Protein AF-A0A229STF1-F1 (afdb_monomer_lite)

Radius of gyration: 38.73 Å; chains: 1; bounding box: 90×44×117 Å

Structure (mmCIF, N/CA/C/O backbone):
data_AF-A0A229STF1-F1
#
_entry.id   AF-A0A229STF1-F1
#
loop_
_atom_site.group_PDB
_atom_site.id
_atom_site.type_symbol
_atom_site.label_atom_id
_atom_site.label_alt_id
_atom_site.label_comp_id
_atom_site.label_asym_id
_atom_site.label_entity_id
_atom_site.label_seq_id
_atom_site.pdbx_PDB_ins_code
_atom_site.Cartn_x
_atom_site.Cartn_y
_atom_site.Cartn_z
_atom_site.occupancy
_atom_site.B_iso_or_equiv
_atom_site.auth_seq_id
_atom_site.auth_comp_id
_atom_site.auth_asym_id
_atom_site.auth_atom_id
_atom_site.pdbx_PDB_model_num
ATOM 1 N N . MET A 1 1 ? 48.778 -5.719 25.607 1.00 39.56 1 MET A N 1
ATOM 2 C CA . MET A 1 1 ? 48.579 -5.097 26.934 1.00 39.56 1 MET A CA 1
ATOM 3 C C . MET A 1 1 ? 47.659 -3.885 26.806 1.00 39.56 1 MET A C 1
ATOM 5 O O . MET A 1 1 ? 47.945 -3.002 26.014 1.00 39.56 1 MET A O 1
ATOM 9 N N . ASN A 1 2 ? 46.571 -3.903 27.583 1.00 42.12 2 ASN A N 1
ATOM 10 C CA . ASN A 1 2 ? 45.780 -2.787 28.129 1.00 42.12 2 ASN A CA 1
ATOM 11 C C . ASN A 1 2 ? 45.193 -1.705 27.205 1.00 42.12 2 ASN A C 1
ATOM 13 O O . ASN A 1 2 ? 45.856 -0.708 26.940 1.00 42.12 2 ASN A O 1
ATOM 17 N N . ARG A 1 3 ? 43.882 -1.815 26.896 1.00 40.16 3 ARG A N 1
ATOM 18 C CA . ARG A 1 3 ? 42.940 -0.664 26.806 1.00 40.16 3 ARG A CA 1
ATOM 19 C C . ARG A 1 3 ? 41.438 -1.034 26.723 1.00 40.16 3 ARG A C 1
ATOM 21 O O . ARG A 1 3 ? 40.667 -0.324 26.090 1.00 40.16 3 ARG A O 1
ATOM 28 N N . VAL A 1 4 ? 40.989 -2.109 27.386 1.00 42.66 4 VAL A N 1
ATOM 29 C CA . VAL A 1 4 ? 39.551 -2.501 27.408 1.00 42.66 4 VAL A CA 1
ATOM 30 C C . VAL A 1 4 ? 38.896 -2.349 28.799 1.00 42.66 4 VAL A C 1
ATOM 32 O O . VAL A 1 4 ? 37.677 -2.303 28.908 1.00 42.66 4 VAL A O 1
ATOM 35 N N . GLY A 1 5 ? 39.671 -2.156 29.872 1.00 37.56 5 GLY A N 1
ATOM 36 C CA . GLY A 1 5 ? 39.156 -2.219 31.251 1.00 37.56 5 GLY A CA 1
ATOM 37 C C . GLY A 1 5 ? 38.520 -0.953 31.849 1.00 37.56 5 GLY A C 1
ATOM 38 O O . GLY A 1 5 ? 37.946 -1.043 32.925 1.00 37.56 5 GLY A O 1
ATOM 39 N N . LEU A 1 6 ? 38.598 0.222 31.208 1.00 38.56 6 LEU A N 1
ATOM 40 C CA . LEU A 1 6 ? 38.224 1.491 31.870 1.00 38.56 6 LEU A CA 1
ATOM 41 C C . LEU A 1 6 ? 36.811 2.012 31.538 1.00 38.56 6 LEU A C 1
ATOM 43 O O . LEU A 1 6 ? 36.360 2.977 32.145 1.00 38.56 6 LEU A O 1
ATOM 47 N N . LYS A 1 7 ? 36.087 1.394 30.594 1.00 38.19 7 LYS A N 1
ATOM 48 C CA . LYS A 1 7 ? 34.720 1.828 30.230 1.00 38.19 7 LYS A CA 1
ATOM 49 C C . LYS A 1 7 ? 33.601 1.110 30.994 1.00 38.19 7 LYS A C 1
ATOM 51 O O . LYS A 1 7 ? 32.467 1.573 30.960 1.00 38.19 7 LYS A O 1
ATOM 56 N N . TRP A 1 8 ? 33.908 0.031 31.713 1.00 38.00 8 TRP A N 1
ATOM 57 C CA . TRP A 1 8 ? 32.903 -0.756 32.441 1.00 38.00 8 TRP A CA 1
ATOM 58 C C . TRP A 1 8 ? 32.618 -0.244 33.862 1.00 38.00 8 TRP A C 1
ATOM 60 O O . TRP A 1 8 ? 31.525 -0.445 34.381 1.00 38.00 8 TRP A O 1
ATOM 70 N N . SER A 1 9 ? 33.545 0.490 34.477 1.00 38.41 9 SER A N 1
ATOM 71 C CA . SER A 1 9 ? 33.423 0.959 35.865 1.00 38.41 9 SER A CA 1
ATOM 72 C C . SER A 1 9 ? 32.626 2.262 36.034 1.00 38.41 9 SER A C 1
ATOM 74 O O . SER A 1 9 ? 32.167 2.545 37.135 1.00 38.41 9 SER A O 1
ATOM 76 N N . ILE A 1 10 ? 32.391 3.031 34.963 1.00 43.91 10 ILE A N 1
ATOM 77 C CA . ILE A 1 10 ? 31.589 4.272 35.019 1.00 43.91 10 ILE A CA 1
ATOM 78 C C . ILE A 1 10 ? 30.083 3.975 34.863 1.00 43.91 10 ILE A C 1
ATOM 80 O O . ILE A 1 10 ? 29.252 4.670 35.444 1.00 43.91 10 ILE A O 1
ATOM 84 N N . GLY A 1 11 ? 29.715 2.901 34.152 1.00 38.44 11 GLY A N 1
ATOM 85 C CA . GLY A 1 11 ? 28.313 2.510 33.956 1.00 38.44 11 GLY A CA 1
ATOM 86 C C . GLY A 1 11 ? 27.641 1.949 35.215 1.00 38.44 11 GLY A C 1
ATOM 87 O O . GLY A 1 11 ? 26.475 2.233 35.468 1.00 38.44 11 GLY A O 1
ATOM 88 N N . ILE A 1 12 ? 28.380 1.208 36.046 1.00 47.53 12 ILE A N 1
ATOM 89 C CA . ILE A 1 12 ? 27.823 0.559 37.245 1.00 47.53 12 ILE A CA 1
ATOM 90 C C . ILE A 1 12 ? 27.520 1.590 38.347 1.00 47.53 12 ILE A C 1
ATOM 92 O O . ILE A 1 12 ? 26.475 1.515 38.991 1.00 47.53 12 ILE A O 1
ATOM 96 N N . SER A 1 13 ? 28.362 2.615 38.508 1.00 42.06 13 SER A N 1
ATOM 97 C CA . SER A 1 13 ? 28.155 3.667 39.516 1.00 42.06 13 SER A CA 1
ATOM 98 C C . SER A 1 13 ? 26.946 4.566 39.219 1.00 42.06 13 SER A C 1
ATOM 100 O O . SER A 1 13 ? 26.272 5.004 40.148 1.00 42.06 13 SER A O 1
ATOM 102 N N . ALA A 1 14 ? 26.617 4.796 37.941 1.00 43.62 14 ALA A N 1
ATOM 103 C CA . ALA A 1 14 ? 25.427 5.559 37.550 1.00 43.62 14 ALA A CA 1
ATOM 104 C C . ALA A 1 14 ? 24.122 4.782 37.812 1.00 43.62 14 ALA A C 1
ATOM 106 O O . ALA A 1 14 ? 23.137 5.357 38.270 1.00 43.62 14 ALA A O 1
ATOM 107 N N . VAL A 1 15 ? 24.129 3.461 37.599 1.00 47.03 15 VAL A N 1
ATOM 108 C CA . VAL A 1 15 ? 22.960 2.600 37.849 1.00 47.03 15 VAL A CA 1
ATOM 109 C C . VAL A 1 15 ? 22.678 2.466 39.350 1.00 47.03 15 VAL A C 1
ATOM 111 O O . VAL A 1 15 ? 21.524 2.557 39.764 1.00 47.03 15 VAL A O 1
ATOM 114 N N . VAL A 1 16 ? 23.713 2.338 40.188 1.00 53.22 16 VAL A N 1
ATOM 115 C CA . VAL A 1 16 ? 23.546 2.256 41.653 1.00 53.22 16 VAL A CA 1
ATOM 116 C C . VAL A 1 16 ? 23.069 3.590 42.247 1.00 53.22 16 VAL A C 1
ATOM 118 O O . VAL A 1 16 ? 22.206 3.589 43.125 1.00 53.22 16 VAL A O 1
ATOM 121 N N . ALA A 1 17 ? 23.538 4.732 41.730 1.00 43.81 17 ALA A N 1
ATOM 122 C CA . ALA A 1 17 ? 23.058 6.050 42.158 1.00 43.81 17 ALA A CA 1
ATOM 123 C C . ALA A 1 17 ? 21.590 6.307 41.756 1.00 43.81 17 ALA A C 1
ATOM 125 O O . ALA A 1 17 ? 20.821 6.844 42.556 1.00 43.81 17 ALA A O 1
ATOM 126 N N . CYS A 1 18 ? 21.164 5.863 40.565 1.00 43.62 18 CYS A N 1
ATOM 127 C CA . CYS A 1 18 ? 19.759 5.935 40.150 1.00 43.62 18 CYS A CA 1
ATOM 128 C C . CYS A 1 18 ? 18.845 5.021 40.982 1.00 43.62 18 CYS A C 1
ATOM 130 O O . CYS A 1 18 ? 17.734 5.425 41.322 1.00 43.62 18 CYS A O 1
ATOM 132 N N . LEU A 1 19 ? 19.307 3.825 41.361 1.00 42.12 19 LEU A N 1
ATOM 133 C CA . LEU A 1 19 ? 18.534 2.907 42.206 1.00 42.12 19 LEU A CA 1
ATOM 134 C C . LEU A 1 19 ? 18.397 3.417 43.650 1.00 42.12 19 LEU A C 1
ATOM 136 O O . LEU A 1 19 ? 17.324 3.294 44.240 1.00 42.12 19 LEU A O 1
ATOM 140 N N . ALA A 1 20 ? 19.431 4.059 44.202 1.00 45.75 20 ALA A N 1
ATOM 141 C CA . ALA A 1 20 ? 19.360 4.684 45.524 1.00 45.75 20 ALA A CA 1
ATOM 142 C C . ALA A 1 20 ? 18.437 5.919 45.541 1.00 45.75 20 ALA A C 1
ATOM 144 O O . ALA A 1 20 ? 17.659 6.092 46.479 1.00 45.75 20 ALA A O 1
ATOM 145 N N . ALA A 1 21 ? 18.449 6.740 44.483 1.00 44.94 21 ALA A N 1
ATOM 146 C CA . ALA A 1 21 ? 17.528 7.871 44.345 1.00 44.94 21 ALA A CA 1
ATOM 147 C C . ALA A 1 21 ? 16.066 7.414 44.173 1.00 44.94 21 ALA A C 1
ATOM 149 O O . ALA A 1 21 ? 15.169 7.993 44.784 1.00 44.94 21 ALA A O 1
ATOM 150 N N . ALA A 1 22 ? 15.822 6.335 43.420 1.00 42.72 22 ALA A N 1
ATOM 151 C CA . ALA A 1 22 ? 14.491 5.745 43.278 1.00 42.72 22 ALA A CA 1
ATOM 152 C C . ALA A 1 22 ? 13.967 5.168 44.606 1.00 42.72 22 ALA A C 1
ATOM 154 O O . ALA A 1 22 ? 12.801 5.370 44.937 1.00 42.72 22 ALA A O 1
ATOM 155 N N . ALA A 1 23 ? 14.824 4.526 45.407 1.00 43.03 23 ALA A N 1
ATOM 156 C CA . ALA A 1 23 ? 14.448 4.010 46.724 1.00 43.03 23 ALA A CA 1
ATOM 157 C C . ALA A 1 23 ? 14.126 5.132 47.731 1.00 43.03 23 ALA A C 1
ATOM 159 O O . ALA A 1 23 ? 13.186 5.003 48.513 1.00 43.03 23 ALA A O 1
ATOM 160 N N . ILE A 1 24 ? 14.842 6.261 47.684 1.00 43.12 24 ILE A N 1
ATOM 161 C CA . ILE A 1 24 ? 14.575 7.419 48.555 1.00 43.12 24 ILE A CA 1
ATOM 162 C C . ILE A 1 24 ? 13.290 8.150 48.130 1.00 43.12 24 ILE A C 1
ATOM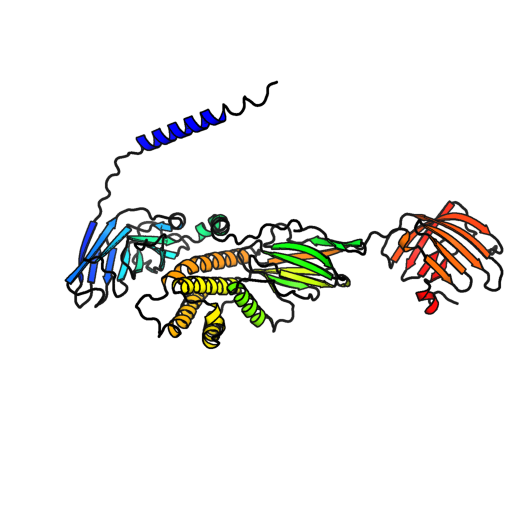 164 O O . ILE A 1 24 ? 12.500 8.533 48.992 1.00 43.12 24 ILE A O 1
ATOM 168 N N . ILE A 1 25 ? 13.000 8.257 46.827 1.00 44.94 25 ILE A N 1
ATOM 169 C CA . ILE A 1 25 ? 11.710 8.776 46.337 1.00 44.94 25 ILE A CA 1
ATOM 170 C C . ILE A 1 25 ? 10.555 7.855 46.762 1.00 44.94 25 ILE A C 1
ATOM 172 O O . ILE A 1 25 ? 9.509 8.349 47.182 1.00 44.94 25 ILE A O 1
ATOM 176 N N . PHE A 1 26 ? 10.748 6.531 46.743 1.00 36.56 26 PHE A N 1
ATOM 177 C CA . PHE A 1 26 ? 9.727 5.557 47.150 1.00 36.56 26 PHE A CA 1
ATOM 178 C C . PHE A 1 26 ? 9.453 5.557 48.666 1.00 36.56 26 PHE A C 1
ATOM 180 O O . PHE A 1 26 ? 8.334 5.287 49.096 1.00 36.56 26 PHE A O 1
ATOM 187 N N . VAL A 1 27 ? 10.451 5.891 49.493 1.00 38.72 27 VAL A N 1
ATOM 188 C CA . VAL A 1 27 ? 10.288 5.974 50.957 1.00 38.72 27 VAL A CA 1
ATOM 189 C C . VAL A 1 27 ? 9.720 7.331 51.398 1.00 38.72 27 VAL A C 1
ATOM 191 O O . VAL A 1 27 ? 8.970 7.377 52.371 1.00 38.72 27 VAL A O 1
ATOM 194 N N . VAL A 1 28 ? 9.978 8.420 50.662 1.00 37.88 28 VAL A N 1
ATOM 195 C CA . VAL A 1 28 ? 9.462 9.768 50.989 1.00 37.88 28 VAL A CA 1
ATOM 196 C C . VAL A 1 28 ? 8.070 10.046 50.381 1.00 37.88 28 VAL A C 1
ATOM 198 O O . VAL A 1 28 ? 7.365 10.931 50.854 1.00 37.88 28 VAL A O 1
ATOM 201 N 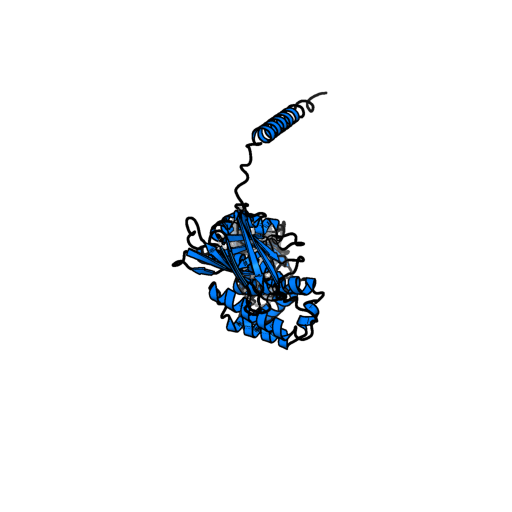N . THR A 1 29 ? 7.602 9.240 49.417 1.00 35.62 29 THR A N 1
ATOM 202 C CA . THR A 1 29 ? 6.214 9.282 48.891 1.00 35.62 29 THR A CA 1
ATOM 203 C C . THR A 1 29 ? 5.245 8.314 49.578 1.00 35.62 29 THR A C 1
ATOM 205 O O . THR A 1 29 ? 4.115 8.142 49.124 1.00 35.62 29 THR A O 1
ATOM 208 N N . ARG A 1 30 ? 5.593 7.781 50.761 1.00 38.94 30 ARG A N 1
ATOM 209 C CA . ARG A 1 30 ? 4.571 7.434 51.768 1.00 38.94 30 ARG A CA 1
ATOM 210 C C . ARG A 1 30 ? 4.011 8.714 52.400 1.00 38.94 30 ARG A C 1
ATOM 212 O O . ARG A 1 30 ? 3.999 8.883 53.615 1.00 38.94 30 ARG A O 1
ATOM 219 N N . THR A 1 31 ? 3.532 9.624 51.557 1.00 39.31 31 THR A N 1
ATOM 220 C CA . THR A 1 31 ? 2.460 10.533 51.928 1.00 39.31 31 THR A CA 1
ATOM 221 C C . THR A 1 31 ? 1.344 9.661 52.475 1.00 39.31 31 THR A C 1
ATOM 223 O O . THR A 1 31 ? 0.931 8.696 51.833 1.00 39.31 31 THR A O 1
ATOM 226 N N . THR A 1 32 ? 0.903 9.968 53.688 1.00 39.78 32 THR A N 1
ATOM 227 C CA . THR A 1 32 ? -0.399 9.582 54.217 1.00 39.78 32 THR A CA 1
ATOM 228 C C . THR A 1 32 ? -1.421 9.645 53.085 1.00 39.78 32 THR A C 1
ATOM 230 O O . THR A 1 32 ? -1.844 10.733 52.697 1.00 39.78 32 THR A O 1
ATOM 233 N N . ILE A 1 33 ? -1.768 8.491 52.505 1.00 41.12 33 ILE A N 1
ATOM 234 C CA . ILE A 1 33 ? -2.912 8.375 51.607 1.00 41.12 33 ILE A CA 1
ATOM 235 C C . ILE A 1 33 ? -4.089 8.650 52.526 1.00 41.12 33 ILE A C 1
ATOM 237 O O . ILE A 1 33 ? -4.510 7.776 53.284 1.00 41.12 33 ILE A O 1
ATOM 241 N N . ALA A 1 34 ? -4.537 9.904 52.547 1.00 40.66 34 ALA A N 1
ATOM 242 C CA . ALA A 1 34 ? -5.816 10.247 53.124 1.00 40.66 34 ALA A CA 1
ATOM 243 C C . ALA A 1 34 ? -6.815 9.303 52.459 1.00 40.66 34 ALA A C 1
ATOM 245 O O . ALA A 1 34 ? -6.967 9.315 51.237 1.00 40.66 34 ALA A O 1
ATOM 246 N N . THR A 1 35 ? -7.379 8.395 53.250 1.00 49.44 35 THR A N 1
ATOM 247 C CA . THR A 1 35 ? -8.395 7.459 52.791 1.00 49.44 35 THR A CA 1
ATOM 248 C C . THR A 1 35 ? -9.551 8.334 52.341 1.00 49.44 35 THR A C 1
ATOM 250 O O . THR A 1 35 ? -10.218 8.954 53.168 1.00 49.44 35 THR A O 1
ATOM 253 N N . VAL A 1 36 ? -9.700 8.505 51.028 1.00 59.41 36 VAL A N 1
ATOM 254 C CA . VAL A 1 36 ? -10.814 9.275 50.488 1.00 59.41 36 VAL A CA 1
ATOM 255 C C . VAL A 1 36 ? -12.083 8.549 50.937 1.00 59.41 36 VAL A C 1
ATOM 257 O O . VAL A 1 36 ? -12.135 7.323 50.802 1.00 59.41 36 VAL A O 1
ATOM 260 N N . PRO A 1 37 ? -13.058 9.245 51.544 1.00 72.19 37 PRO A N 1
ATOM 261 C CA . PRO A 1 37 ? -14.270 8.598 52.021 1.00 72.19 37 PRO A CA 1
ATOM 262 C C . PRO A 1 37 ? -14.964 7.894 50.853 1.00 72.19 37 PRO A C 1
ATOM 264 O O . PRO A 1 37 ? -15.227 8.505 49.820 1.00 72.19 37 PRO A O 1
ATOM 267 N N . SER A 1 38 ? -15.220 6.597 51.013 1.00 85.19 38 SER A N 1
ATOM 268 C CA . SER A 1 38 ? -16.135 5.854 50.156 1.00 85.19 38 SER A CA 1
ATOM 269 C C . SER A 1 38 ? -17.524 5.900 50.778 1.00 85.19 38 SER A C 1
ATOM 271 O O . SER A 1 38 ? -17.681 5.728 51.991 1.00 85.19 38 SER A O 1
ATOM 273 N N . HIS A 1 39 ? -18.547 6.131 49.963 1.00 93.06 39 HIS A N 1
ATOM 274 C CA . HIS A 1 39 ? -19.931 6.063 50.414 1.00 93.06 39 HIS A CA 1
ATOM 275 C C . HIS A 1 39 ? -20.582 4.819 49.838 1.00 93.06 39 HIS A C 1
ATOM 277 O O . HIS A 1 39 ? -20.291 4.405 48.720 1.00 93.06 39 HIS A O 1
ATOM 283 N N . THR A 1 40 ? -21.433 4.174 50.631 1.00 96.44 40 THR A N 1
ATOM 284 C CA . THR A 1 40 ? -22.136 2.960 50.217 1.00 96.44 40 THR A CA 1
ATOM 285 C C . THR A 1 40 ? -23.624 3.131 50.449 1.00 96.44 40 THR A C 1
ATOM 287 O O . THR A 1 40 ? -24.047 3.470 51.553 1.00 96.44 40 THR A O 1
ATOM 290 N N . ALA A 1 41 ? -24.415 2.852 49.419 1.00 97.50 41 ALA A N 1
ATOM 291 C CA . ALA A 1 41 ? -25.859 2.712 49.518 1.00 97.50 41 ALA A CA 1
ATOM 292 C C . ALA A 1 41 ? -26.260 1.270 49.211 1.00 97.50 41 ALA A C 1
ATOM 294 O O . ALA A 1 41 ? -25.627 0.586 48.405 1.00 97.50 41 ALA A O 1
ATOM 295 N N . THR A 1 42 ? -27.339 0.810 49.841 1.00 97.94 42 THR A N 1
ATOM 296 C CA . THR A 1 42 ? -27.909 -0.511 49.570 1.00 97.94 42 THR A CA 1
ATOM 297 C C . THR A 1 42 ? -29.409 -0.413 49.343 1.00 97.94 42 THR A C 1
ATOM 299 O O . THR A 1 42 ? -30.079 0.434 49.933 1.00 97.94 42 THR A O 1
ATOM 302 N N . ALA A 1 43 ? -29.942 -1.285 48.491 1.00 97.94 43 ALA A N 1
ATOM 303 C CA . ALA A 1 43 ? -31.374 -1.419 48.256 1.00 97.94 43 ALA A CA 1
ATOM 304 C C . ALA A 1 43 ? -31.757 -2.890 48.080 1.00 97.94 43 ALA A C 1
ATOM 306 O O . ALA A 1 43 ? -30.985 -3.698 47.560 1.00 97.94 43 ALA A O 1
ATOM 307 N N . LYS A 1 44 ? -32.965 -3.246 48.520 1.00 97.94 44 LYS A N 1
ATOM 308 C CA . LYS A 1 44 ? -33.537 -4.571 48.280 1.00 97.94 44 LYS A CA 1
ATOM 309 C C . LYS A 1 44 ? -34.157 -4.621 46.890 1.00 97.94 44 LYS A C 1
ATOM 311 O O . LYS A 1 44 ? -34.870 -3.702 46.501 1.00 97.94 44 LYS A O 1
ATOM 316 N N . VAL A 1 45 ? -33.909 -5.711 46.175 1.00 97.44 45 VAL A N 1
ATOM 317 C CA . VAL A 1 45 ? -34.595 -6.019 44.921 1.00 97.44 45 VAL A CA 1
ATOM 318 C C . VAL A 1 45 ? -36.027 -6.428 45.246 1.00 97.44 45 VAL A C 1
ATOM 320 O O . VAL A 1 45 ? -36.247 -7.332 46.057 1.00 97.44 45 VAL A O 1
ATOM 323 N N . THR A 1 46 ? -36.995 -5.753 44.639 1.00 97.56 46 THR A N 1
ATOM 324 C CA . THR A 1 46 ? -38.425 -6.040 44.765 1.00 97.56 46 THR A CA 1
ATOM 325 C C . THR A 1 46 ? -38.961 -6.659 43.474 1.00 97.56 46 THR A C 1
ATOM 327 O O . THR A 1 46 ? -38.250 -6.822 42.481 1.00 97.56 46 THR A O 1
ATOM 330 N N . ASP A 1 47 ? -40.241 -7.007 43.483 1.00 96.06 47 ASP A N 1
ATOM 331 C CA . ASP A 1 47 ? -41.006 -7.388 42.296 1.00 96.06 47 ASP A CA 1
ATOM 332 C C . ASP A 1 47 ? -41.061 -6.273 41.235 1.00 96.06 47 ASP A C 1
ATOM 334 O O . ASP A 1 47 ? -41.162 -6.566 40.048 1.00 96.06 47 ASP A O 1
ATOM 338 N N . GLN A 1 48 ? -40.925 -5.009 41.645 1.00 96.88 48 GLN A N 1
ATOM 339 C CA . GLN A 1 48 ? -40.873 -3.843 40.755 1.00 96.88 48 GLN A CA 1
ATOM 340 C C . GLN A 1 48 ? -39.450 -3.506 40.267 1.00 96.88 48 GLN A C 1
ATOM 342 O O . GLN A 1 48 ? -39.269 -2.551 39.513 1.00 96.88 48 GLN A O 1
ATOM 347 N N . GLY A 1 49 ? -38.437 -4.282 40.671 1.00 96.44 49 GLY A N 1
ATOM 348 C CA . GLY A 1 49 ? -37.031 -4.043 40.347 1.00 96.44 49 GLY A CA 1
ATOM 349 C C . GLY A 1 49 ? -36.256 -3.433 41.513 1.00 96.44 49 GLY A C 1
ATOM 350 O O . GLY A 1 49 ? -36.486 -3.759 42.676 1.00 96.44 49 GLY A O 1
ATOM 351 N N . VAL A 1 50 ? -35.281 -2.578 41.218 1.00 97.75 50 VAL A N 1
ATOM 352 C CA . VAL A 1 50 ? -34.462 -1.914 42.241 1.00 97.75 50 VAL A CA 1
ATOM 353 C C . VAL A 1 50 ? -34.062 -0.524 41.776 1.00 97.75 50 VAL A C 1
ATOM 355 O O . VAL A 1 50 ? -33.762 -0.321 40.605 1.00 97.75 50 VAL A O 1
ATOM 358 N N . SER A 1 51 ? -34.037 0.437 42.693 1.00 97.44 51 SER A N 1
ATOM 359 C CA . SER A 1 51 ? -33.485 1.766 42.452 1.00 97.44 51 SER A CA 1
ATOM 360 C C . SER A 1 51 ? -32.712 2.202 43.685 1.00 97.44 51 SER A C 1
ATOM 362 O O . SER A 1 51 ? -33.217 2.093 44.802 1.00 97.44 51 SER A O 1
ATOM 364 N N . LEU A 1 52 ? -31.496 2.698 43.492 1.00 96.88 52 LEU A N 1
ATOM 365 C CA . LEU A 1 52 ? -30.672 3.265 44.554 1.00 96.88 52 LEU A CA 1
ATOM 366 C C . LEU A 1 52 ? -29.913 4.485 44.040 1.00 96.88 52 LEU A C 1
ATOM 368 O O . LEU A 1 52 ? -29.702 4.639 42.834 1.00 96.88 52 LEU A O 1
ATOM 372 N N . SER A 1 53 ? -29.478 5.336 44.966 1.00 97.12 53 SER A N 1
ATOM 373 C CA . SER A 1 53 ? -28.583 6.446 44.662 1.00 97.12 53 SER A CA 1
ATOM 374 C C . SER A 1 53 ? -27.500 6.581 45.726 1.00 97.12 53 SER A C 1
ATOM 376 O O . SER A 1 53 ? -27.763 6.371 46.909 1.00 97.12 53 SER A O 1
ATOM 378 N N . VAL A 1 54 ? -26.288 6.909 45.287 1.00 96.94 54 VAL A N 1
ATOM 379 C CA . VAL A 1 54 ? -25.114 7.167 46.125 1.00 96.94 54 VAL A CA 1
ATOM 380 C C . VAL A 1 54 ? -24.293 8.267 45.453 1.00 96.94 54 VAL A C 1
ATOM 382 O O . VAL A 1 54 ? -23.986 8.152 44.273 1.00 96.94 54 VAL A O 1
ATOM 385 N N . ASP A 1 55 ? -23.998 9.358 46.164 1.00 93.12 55 ASP A N 1
ATOM 386 C CA . ASP A 1 55 ? -23.267 10.531 45.642 1.00 93.12 55 ASP A CA 1
ATOM 387 C C . ASP A 1 55 ? -23.721 10.992 44.245 1.00 93.12 55 ASP A C 1
ATOM 389 O O . ASP A 1 55 ? -22.916 11.118 43.325 1.00 93.12 55 ASP A O 1
ATOM 393 N N . GLU A 1 56 ? -25.034 11.189 44.072 1.00 94.12 56 GLU A N 1
ATOM 394 C CA . GLU A 1 56 ? -25.684 11.591 42.808 1.00 94.12 56 GLU A CA 1
ATOM 395 C C . GLU A 1 56 ? -25.609 10.557 41.667 1.00 94.12 56 GLU A C 1
ATOM 397 O O . GLU A 1 56 ? -26.280 10.712 40.644 1.00 94.12 56 GLU A O 1
ATOM 402 N N . VAL A 1 57 ? -24.873 9.457 41.842 1.00 97.00 57 VAL A N 1
ATOM 403 C CA . VAL A 1 57 ? -24.957 8.293 40.961 1.00 97.00 57 VAL A CA 1
ATOM 404 C C . V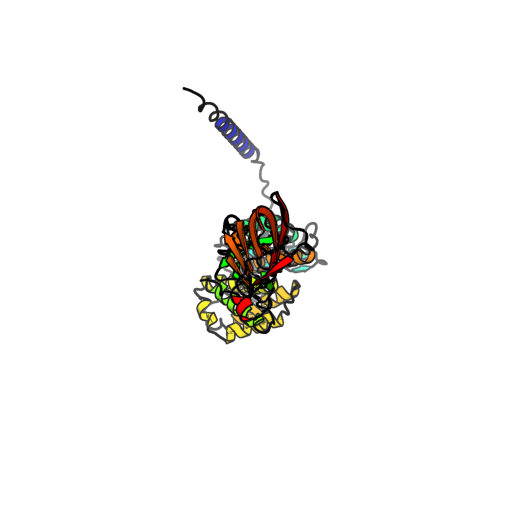AL A 1 57 ? -26.293 7.609 41.213 1.00 97.00 57 VAL A C 1
ATOM 406 O O . VAL A 1 57 ? -26.689 7.397 42.361 1.00 97.00 57 VAL A O 1
ATOM 409 N N . THR A 1 58 ? -27.005 7.253 40.148 1.00 97.81 58 THR A N 1
ATOM 410 C CA . THR A 1 58 ? -28.255 6.487 40.236 1.00 97.81 58 THR A CA 1
ATOM 411 C C . THR A 1 58 ? -28.104 5.153 39.528 1.00 97.81 58 THR A C 1
ATOM 413 O O . THR A 1 58 ? -27.521 5.066 38.447 1.00 97.81 58 THR A O 1
ATOM 416 N N . VAL A 1 59 ? -28.622 4.102 40.156 1.00 97.81 59 VAL A N 1
ATOM 417 C CA . VAL A 1 59 ? -28.599 2.736 39.632 1.00 97.81 59 VAL A CA 1
ATOM 418 C C . VAL A 1 59 ? -30.022 2.213 39.673 1.00 97.81 59 VAL A C 1
ATOM 420 O O . VAL A 1 59 ? -30.638 2.185 40.739 1.00 97.81 59 VAL A O 1
ATOM 423 N N . ALA A 1 60 ? -30.536 1.804 38.520 1.00 98.00 60 ALA A N 1
ATOM 424 C CA . ALA A 1 60 ? -31.884 1.283 38.371 1.00 98.00 60 ALA A CA 1
ATOM 425 C C . ALA A 1 60 ? -31.859 -0.060 37.637 1.00 98.00 60 ALA A C 1
ATOM 427 O O . ALA A 1 60 ? -31.260 -0.185 36.571 1.00 98.00 60 ALA A O 1
ATOM 428 N N . GLY A 1 61 ? -32.524 -1.060 38.204 1.00 96.44 61 GLY A N 1
ATOM 429 C CA . GLY A 1 61 ? -32.717 -2.374 37.605 1.00 96.44 61 GLY A CA 1
ATOM 430 C C . GLY A 1 61 ? -34.200 -2.671 37.393 1.00 96.44 61 GLY A C 1
ATOM 431 O O . GLY A 1 61 ? -34.999 -2.364 38.281 1.00 96.44 61 GLY A O 1
ATOM 432 N N . PRO A 1 62 ? -34.583 -3.273 36.256 1.00 96.69 62 PRO A N 1
ATOM 433 C CA . PRO A 1 62 ? -35.968 -3.656 35.990 1.00 96.69 62 PRO A CA 1
ATOM 434 C C . PRO A 1 62 ? -36.443 -4.820 36.890 1.00 96.69 62 PRO A C 1
ATOM 436 O O . PRO A 1 62 ? -35.631 -5.478 37.551 1.00 96.69 62 PRO A O 1
ATOM 439 N N . PRO A 1 63 ? -37.755 -5.124 36.905 1.00 96.19 63 PRO A N 1
ATOM 440 C CA . PRO A 1 63 ? -38.288 -6.359 37.478 1.00 96.19 63 PRO A CA 1
ATOM 441 C C . PRO A 1 63 ? -37.535 -7.611 37.006 1.00 96.19 63 PRO A C 1
ATOM 443 O O . PRO A 1 63 ? -37.237 -7.765 35.822 1.00 96.19 63 PRO A O 1
ATOM 446 N N . GLY A 1 64 ? -37.250 -8.533 37.931 1.00 93.50 64 GLY A N 1
ATOM 447 C CA . GLY A 1 64 ? -36.556 -9.790 37.619 1.00 93.50 64 GLY A CA 1
ATOM 448 C C . GLY A 1 64 ? -35.036 -9.671 37.468 1.00 93.50 64 GLY A C 1
ATOM 449 O O . GLY A 1 64 ? -34.396 -10.633 37.056 1.00 93.50 64 GLY A O 1
ATOM 450 N N . ILE A 1 65 ? -34.447 -8.525 37.825 1.00 95.44 65 ILE A N 1
ATOM 451 C CA . ILE A 1 65 ? -32.994 -8.308 37.810 1.00 95.44 65 ILE A CA 1
ATOM 452 C C . ILE A 1 65 ? -32.214 -9.310 38.678 1.00 95.44 65 ILE A C 1
ATOM 454 O O . ILE A 1 65 ? -31.113 -9.722 38.320 1.00 95.44 65 ILE A O 1
ATOM 458 N N . ALA A 1 66 ? -32.789 -9.708 39.812 1.00 96.44 66 ALA A N 1
ATOM 459 C CA . ALA A 1 66 ? -32.278 -10.709 40.743 1.00 96.44 66 ALA A CA 1
ATOM 460 C C . ALA A 1 66 ? -33.454 -11.260 41.581 1.00 96.44 66 ALA A C 1
ATOM 462 O O . ALA A 1 66 ? -34.549 -10.689 41.526 1.00 96.44 66 ALA A O 1
ATOM 463 N N . PRO A 1 67 ? -33.269 -12.336 42.374 1.00 97.25 67 PRO A N 1
ATOM 464 C CA . PRO A 1 67 ? -34.309 -12.821 43.278 1.00 97.25 67 PRO A CA 1
ATOM 465 C C . PRO A 1 67 ? -34.802 -11.720 44.225 1.00 97.25 67 PRO A C 1
ATOM 467 O O . PRO A 1 67 ? -33.999 -10.980 44.799 1.00 97.25 67 PRO A O 1
ATOM 470 N N . ALA A 1 68 ? -36.121 -11.629 44.415 1.00 96.38 68 ALA A N 1
ATOM 471 C CA . ALA A 1 68 ? -36.706 -10.676 45.352 1.00 96.38 68 ALA A CA 1
ATOM 472 C C . ALA A 1 68 ? -36.111 -10.872 46.759 1.00 96.38 68 ALA A C 1
ATOM 474 O O . ALA A 1 68 ? -35.958 -11.996 47.238 1.00 96.38 68 ALA A O 1
ATOM 475 N N . GLY A 1 69 ? -35.740 -9.772 47.412 1.00 96.38 69 GLY A N 1
ATOM 476 C CA . GLY A 1 69 ? -35.044 -9.777 48.699 1.00 96.38 69 GLY A CA 1
ATOM 477 C C . GLY A 1 69 ? -33.513 -9.830 48.611 1.00 96.38 69 GLY A C 1
ATOM 478 O O . GLY A 1 69 ? -32.858 -9.605 49.638 1.00 96.38 69 GLY A O 1
ATOM 479 N N . ALA A 1 70 ? -32.926 -10.045 47.426 1.00 97.50 70 ALA A N 1
ATOM 480 C CA . ALA A 1 70 ? -31.498 -9.817 47.205 1.00 97.50 70 ALA A CA 1
ATOM 481 C C . ALA A 1 70 ? -31.143 -8.349 47.500 1.00 97.50 70 ALA A C 1
ATOM 483 O O . ALA A 1 70 ? -31.949 -7.446 47.273 1.00 97.50 70 ALA A O 1
ATOM 484 N N . THR A 1 71 ? -29.951 -8.099 48.039 1.00 98.19 71 THR A N 1
ATOM 485 C CA . THR A 1 71 ? -29.466 -6.736 48.304 1.00 98.19 71 THR A CA 1
ATOM 486 C C . THR A 1 71 ? -28.526 -6.310 47.185 1.00 98.19 71 THR A C 1
ATOM 488 O O . THR A 1 71 ? -27.501 -6.958 46.987 1.00 98.19 71 THR A O 1
ATOM 491 N N . LEU A 1 72 ? -28.848 -5.217 46.493 1.00 97.88 72 LEU A N 1
ATOM 492 C CA . LEU A 1 72 ? -27.921 -4.497 45.624 1.00 97.88 72 LEU A CA 1
ATOM 493 C C . LEU A 1 72 ? -27.148 -3.484 46.471 1.00 97.88 72 LEU A C 1
ATOM 495 O O . LEU A 1 72 ? -27.756 -2.714 47.214 1.00 97.88 72 LEU A O 1
ATOM 499 N N . SER A 1 73 ? -25.824 -3.500 46.365 1.00 97.94 73 SER A N 1
ATOM 500 C CA . SER A 1 73 ? -24.920 -2.549 47.005 1.00 97.94 73 SER A CA 1
ATOM 501 C C . SER A 1 73 ? -24.194 -1.743 45.944 1.00 97.94 73 SER A C 1
ATOM 503 O O . SER A 1 73 ? -23.747 -2.295 44.937 1.00 97.94 73 SER A O 1
ATOM 505 N N . ALA A 1 74 ? -24.066 -0.449 46.197 1.00 97.50 74 ALA A N 1
ATOM 506 C CA . ALA A 1 74 ? -23.348 0.484 45.355 1.00 97.50 74 ALA A CA 1
ATOM 507 C C . ALA A 1 74 ? -22.396 1.309 46.206 1.00 97.50 74 ALA A C 1
ATOM 509 O O . ALA A 1 74 ? -22.830 1.972 47.149 1.00 97.50 74 ALA A O 1
ATOM 510 N N . THR A 1 75 ? -21.117 1.265 45.858 1.00 97.12 75 THR A N 1
ATOM 511 C CA . THR A 1 75 ? -20.056 1.954 46.584 1.00 97.12 75 THR A CA 1
ATOM 512 C C . THR A 1 75 ? -19.337 2.909 45.649 1.00 97.12 75 THR A C 1
ATOM 514 O O . THR A 1 75 ? -18.849 2.502 44.598 1.00 97.12 75 THR A O 1
ATOM 517 N N . THR A 1 76 ? -19.263 4.179 46.022 1.00 95.31 76 THR A N 1
ATOM 518 C CA . THR A 1 76 ? -18.523 5.203 45.281 1.00 95.31 76 THR A CA 1
ATOM 519 C C . THR A 1 76 ? -17.107 5.353 45.828 1.00 95.31 76 THR A C 1
ATOM 521 O O . THR A 1 76 ? -16.862 5.207 47.028 1.00 95.31 76 THR A O 1
ATOM 524 N N . SER A 1 77 ? -16.148 5.631 44.945 1.00 92.00 77 SER A N 1
ATOM 525 C CA . SER A 1 77 ? -14.758 5.945 45.302 1.00 92.00 77 SER A CA 1
ATOM 526 C C . SER A 1 77 ? -14.134 6.925 44.305 1.00 92.00 77 SER A C 1
ATOM 528 O O . SER A 1 77 ? -14.740 7.290 43.299 1.00 92.00 77 SER A O 1
ATOM 530 N N . THR A 1 78 ? -12.898 7.355 44.553 1.00 87.44 78 THR A N 1
ATOM 531 C CA . THR A 1 78 ? -12.131 8.212 43.630 1.00 87.44 78 THR A CA 1
ATOM 532 C C . THR A 1 78 ? -10.972 7.465 42.976 1.00 87.44 78 THR A C 1
ATOM 534 O O . THR A 1 78 ? -9.939 8.061 42.673 1.00 87.44 78 THR A O 1
ATOM 537 N N . ASP A 1 79 ? -11.105 6.150 42.807 1.00 84.69 79 ASP A N 1
ATOM 538 C CA . ASP A 1 79 ? -10.040 5.340 42.224 1.00 84.69 79 ASP A CA 1
ATOM 539 C C . ASP A 1 79 ? -9.766 5.775 40.782 1.00 84.69 79 ASP A C 1
ATOM 541 O O . ASP A 1 79 ? -10.684 6.002 39.993 1.00 84.69 79 ASP A O 1
ATOM 545 N N . ALA A 1 80 ? -8.492 5.873 40.410 1.00 81.19 80 ALA A N 1
ATOM 546 C CA . ALA A 1 80 ? -8.137 6.143 39.026 1.00 81.19 80 ALA A CA 1
ATOM 547 C C . ALA A 1 80 ? -8.486 4.930 38.139 1.00 81.19 80 ALA A C 1
ATOM 549 O O . ALA A 1 80 ? -8.325 3.784 38.575 1.00 81.19 80 ALA A O 1
ATOM 550 N N . PRO A 1 81 ? -8.921 5.154 36.886 1.00 76.94 81 PRO A N 1
ATOM 551 C CA . PRO A 1 81 ? -9.057 4.074 35.920 1.00 76.94 81 PRO A CA 1
ATOM 552 C C . PRO A 1 81 ? -7.693 3.413 35.681 1.00 76.94 81 PRO A C 1
ATOM 554 O O . PRO A 1 81 ? -6.648 4.064 35.706 1.00 76.94 81 PRO A O 1
ATOM 557 N N . PHE A 1 82 ? -7.702 2.107 35.441 1.00 69.06 82 PHE A N 1
ATOM 558 C CA . PHE A 1 82 ? -6.498 1.291 35.280 1.00 69.06 82 PHE A CA 1
ATOM 559 C C . PHE A 1 82 ? -6.337 0.823 33.821 1.00 69.06 82 PHE A C 1
ATOM 561 O O . PHE A 1 82 ? -7.273 0.862 33.018 1.00 69.06 82 PHE A O 1
ATOM 568 N N . GLY A 1 83 ? -5.143 0.323 33.490 1.00 67.25 83 GLY A N 1
ATOM 569 C CA . GLY A 1 83 ? -4.846 -0.284 32.190 1.00 67.25 83 GLY A CA 1
ATOM 570 C C . GLY A 1 83 ? -4.541 0.719 31.072 1.00 67.25 83 GLY A C 1
ATOM 571 O O . GLY A 1 83 ? -4.558 1.933 31.263 1.00 67.25 83 GLY A O 1
ATOM 572 N N . ALA A 1 84 ? -4.244 0.201 29.876 1.00 59.97 84 ALA A N 1
ATOM 573 C CA . ALA A 1 84 ? -3.815 1.005 28.725 1.00 59.97 84 ALA A CA 1
ATOM 574 C C . ALA A 1 84 ? -4.874 2.023 28.254 1.00 59.97 84 ALA A C 1
ATOM 576 O O . ALA A 1 84 ? -4.528 3.066 27.700 1.00 59.97 84 ALA A O 1
ATOM 577 N N . ALA A 1 85 ? -6.159 1.753 28.511 1.00 64.12 85 ALA A N 1
ATOM 578 C CA . ALA A 1 85 ? -7.257 2.656 28.174 1.00 64.12 85 ALA A CA 1
ATOM 579 C C . ALA A 1 85 ? -7.243 3.958 28.998 1.00 64.12 85 ALA A C 1
ATOM 581 O O . ALA A 1 85 ? -7.725 4.981 28.512 1.00 64.12 85 ALA A O 1
ATOM 582 N N . ALA A 1 86 ? -6.645 3.958 30.198 1.00 71.81 86 ALA A N 1
ATOM 583 C CA . ALA A 1 86 ? -6.599 5.129 31.077 1.00 71.81 86 ALA A CA 1
ATOM 584 C C . ALA A 1 86 ? -5.873 6.327 30.438 1.00 71.81 86 ALA A C 1
ATOM 586 O O . ALA A 1 86 ? -6.248 7.471 30.670 1.00 71.81 86 ALA A O 1
ATOM 587 N N . ALA A 1 87 ? -4.885 6.082 29.568 1.00 72.00 87 ALA A N 1
ATOM 588 C CA . ALA A 1 87 ? -4.155 7.140 28.865 1.00 72.00 87 ALA A CA 1
ATOM 589 C C . ALA A 1 87 ? -5.006 7.905 27.830 1.00 72.00 87 ALA A C 1
ATOM 591 O O . ALA A 1 87 ? -4.619 8.986 27.390 1.00 72.00 87 ALA A O 1
ATOM 592 N N . MET A 1 88 ? -6.146 7.343 27.418 1.00 74.12 88 MET A N 1
ATOM 593 C CA . MET A 1 88 ? -7.043 7.897 26.392 1.00 74.12 88 MET A CA 1
ATOM 594 C C . MET A 1 88 ? -8.402 8.306 26.966 1.00 74.12 88 MET A C 1
ATOM 596 O O . MET A 1 88 ? -9.307 8.698 26.229 1.00 74.12 88 MET A O 1
ATOM 600 N N . PHE A 1 89 ? -8.549 8.202 28.282 1.00 84.06 89 PHE A N 1
ATOM 601 C CA . PHE A 1 89 ? -9.809 8.358 28.973 1.00 84.06 89 PHE A CA 1
ATOM 602 C C . PHE A 1 89 ? -9.727 9.526 29.948 1.00 84.06 89 PHE A C 1
ATOM 604 O O . PHE A 1 89 ? -8.877 9.572 30.834 1.00 84.06 89 PHE A O 1
ATOM 611 N N . THR A 1 90 ? -10.631 10.483 29.786 1.00 89.94 90 THR A N 1
ATOM 612 C CA . THR A 1 90 ? -10.811 11.579 30.733 1.00 89.94 90 THR A CA 1
ATOM 613 C C . THR A 1 90 ? -11.950 11.208 31.670 1.00 89.94 90 THR A C 1
ATOM 615 O O . THR A 1 90 ? -13.106 11.174 31.249 1.00 89.94 90 THR A O 1
ATOM 618 N N . GLY A 1 91 ? -11.622 10.907 32.928 1.00 91.06 91 GLY A N 1
ATOM 619 C CA . GLY A 1 91 ? -12.625 10.626 33.954 1.00 91.06 91 GLY A CA 1
ATOM 620 C C . GLY A 1 91 ? -13.577 11.809 34.128 1.00 91.06 91 GLY A C 1
ATOM 621 O O . GLY A 1 91 ? -13.139 12.956 34.173 1.00 91.06 91 GLY A O 1
ATOM 622 N N . ALA A 1 92 ? -14.874 11.519 34.202 1.00 91.75 92 ALA A N 1
ATOM 623 C CA . ALA A 1 92 ? -15.938 12.514 34.328 1.00 91.75 92 ALA A CA 1
ATOM 624 C C . ALA A 1 92 ? -16.566 12.548 35.728 1.00 91.75 92 ALA A C 1
ATOM 626 O O . ALA A 1 92 ? -17.534 13.268 35.939 1.00 91.75 92 ALA A O 1
ATOM 627 N N . GLY A 1 93 ? -16.069 11.760 36.679 1.00 89.56 93 GLY A N 1
ATOM 628 C CA . GLY A 1 93 ? -16.648 11.676 38.014 1.00 89.56 93 GLY A CA 1
ATOM 629 C C . GLY A 1 93 ? -16.006 10.593 38.871 1.00 89.56 93 GLY A C 1
ATOM 630 O O . GLY A 1 93 ? -14.938 10.072 38.540 1.00 89.56 93 GLY A O 1
ATOM 631 N N . GLY A 1 94 ? -16.672 10.275 39.982 1.00 90.38 94 GLY A N 1
ATOM 632 C CA . GLY A 1 94 ? -16.288 9.178 40.865 1.00 90.38 94 GLY A CA 1
ATOM 633 C C . GLY A 1 94 ? -16.469 7.806 40.213 1.00 90.38 94 GLY A C 1
ATOM 634 O O . GLY A 1 94 ? -17.222 7.630 39.255 1.00 90.38 94 GLY A O 1
ATOM 635 N N . THR A 1 95 ? -15.767 6.827 40.762 1.00 93.19 95 THR A N 1
ATOM 636 C CA . THR A 1 95 ? -15.882 5.410 40.421 1.00 93.19 95 THR A CA 1
ATOM 637 C C . THR A 1 95 ? -17.075 4.803 41.148 1.00 93.19 95 THR A C 1
ATOM 639 O O . THR A 1 95 ? -17.352 5.189 42.280 1.00 93.19 95 THR A O 1
ATOM 642 N N . LEU A 1 96 ? -17.746 3.831 40.534 1.00 95.94 96 LEU A N 1
ATOM 643 C CA . LEU A 1 96 ? -18.835 3.067 41.139 1.00 95.94 96 LEU A CA 1
ATOM 644 C C . LEU A 1 96 ? -18.494 1.583 41.160 1.00 95.94 96 LEU A C 1
ATOM 646 O O . LEU A 1 96 ? -18.186 1.005 40.126 1.00 95.94 96 LEU A O 1
ATOM 650 N N . GLU A 1 97 ? -18.613 0.946 42.311 1.00 95.44 97 GLU A N 1
ATOM 651 C CA . GLU A 1 97 ? -18.549 -0.501 42.462 1.00 95.44 97 GLU A CA 1
ATOM 652 C C . GLU A 1 97 ? -19.936 -1.043 42.798 1.00 95.44 97 GLU A C 1
ATOM 654 O O . GLU A 1 97 ? -20.584 -0.571 43.733 1.00 95.44 97 GLU A O 1
ATOM 659 N N . LEU A 1 98 ? -20.402 -2.018 42.018 1.00 96.00 98 LEU A N 1
ATOM 660 C CA . LEU A 1 98 ? -21.691 -2.671 42.217 1.00 96.00 98 LEU A CA 1
ATOM 661 C C . LEU A 1 98 ? -21.499 -4.115 42.664 1.00 96.00 98 LEU A C 1
ATOM 663 O O . LEU A 1 98 ? -20.621 -4.820 42.172 1.00 96.00 98 LEU A O 1
ATOM 667 N N . SER A 1 99 ? -22.367 -4.578 43.560 1.00 96.19 99 SER A N 1
ATOM 668 C CA . SER A 1 99 ? -22.453 -5.990 43.936 1.00 96.19 99 SER A CA 1
ATOM 669 C C . SER A 1 99 ? -23.873 -6.384 44.338 1.00 96.19 99 SER A C 1
ATOM 671 O O . SER A 1 99 ? -24.636 -5.574 44.863 1.00 96.19 99 SER A O 1
ATOM 673 N N . LEU A 1 100 ? -24.234 -7.645 44.098 1.00 96.19 100 LEU A N 1
ATOM 674 C CA . LEU A 1 100 ? -25.454 -8.262 44.612 1.00 96.19 100 LEU A CA 1
ATOM 675 C C . LEU A 1 100 ? -25.095 -9.270 45.705 1.00 96.19 100 LEU A C 1
ATOM 677 O O . LEU A 1 100 ? -24.097 -9.991 45.619 1.00 96.19 100 LEU A O 1
ATOM 681 N N . SER A 1 101 ? -25.943 -9.354 46.729 1.00 95.50 101 SER A N 1
ATOM 682 C CA . SER A 1 101 ? -25.809 -10.337 47.806 1.00 95.50 101 SER A CA 1
ATOM 683 C C . SER A 1 101 ? -25.665 -11.757 47.253 1.00 95.50 101 SER A C 1
ATOM 685 O O . SER A 1 101 ? -26.436 -12.160 46.382 1.00 95.50 101 SER A O 1
ATOM 687 N N . GLY A 1 102 ? -24.711 -12.522 47.789 1.00 91.62 102 GLY A N 1
ATOM 688 C CA . GLY A 1 102 ? -24.426 -13.885 47.331 1.00 91.62 102 GLY A CA 1
ATOM 689 C C . GLY A 1 102 ? -23.549 -13.966 46.077 1.00 91.62 102 GLY A C 1
ATOM 690 O O . GLY A 1 102 ? -23.431 -15.047 45.513 1.00 91.62 102 GLY A O 1
ATOM 691 N N . GLY A 1 103 ? -22.947 -12.855 45.631 1.00 90.38 103 GLY A N 1
ATOM 692 C CA . GLY A 1 103 ? -22.068 -12.836 44.454 1.00 90.38 103 GLY A CA 1
ATOM 693 C C . GLY A 1 103 ? -22.813 -13.023 43.130 1.00 90.38 103 GLY A C 1
ATOM 694 O O . GLY A 1 103 ? -22.213 -13.416 42.132 1.00 90.38 103 GLY A O 1
ATOM 695 N N . LEU A 1 104 ? -24.126 -12.777 43.129 1.00 92.31 104 LEU A N 1
ATOM 696 C CA . LEU A 1 104 ? -24.971 -12.916 41.948 1.00 92.31 104 LEU A CA 1
ATOM 697 C C . LEU A 1 104 ? -24.613 -11.871 40.885 1.00 92.31 104 LEU A C 1
ATOM 699 O O . LEU A 1 104 ? -24.226 -10.747 41.200 1.00 92.31 104 LEU A O 1
ATOM 703 N N . GLN A 1 105 ? -24.809 -12.243 39.623 1.00 92.88 105 GLN A N 1
ATOM 704 C CA . GLN A 1 105 ? -24.810 -11.325 38.487 1.00 92.88 105 GLN A CA 1
ATOM 705 C C . GLN A 1 105 ? -26.260 -11.027 38.078 1.00 92.88 105 GLN A C 1
ATOM 707 O O . GLN A 1 105 ? -27.142 -11.861 38.309 1.00 92.88 105 GLN A O 1
ATOM 712 N N . PRO A 1 106 ? -26.538 -9.841 37.522 1.00 92.25 106 PRO A N 1
ATOM 713 C CA . PRO A 1 106 ? -27.883 -9.442 37.165 1.00 92.25 106 PRO A CA 1
ATOM 714 C C . PRO A 1 106 ? -28.401 -10.274 35.985 1.00 92.25 106 PRO A C 1
ATOM 716 O O . PRO A 1 106 ? -27.693 -10.518 35.013 1.00 92.25 106 PRO A O 1
ATOM 719 N N . ALA A 1 107 ? -29.662 -10.701 36.055 1.00 90.00 107 ALA A N 1
ATOM 720 C CA . ALA A 1 107 ? -30.312 -11.454 34.980 1.00 90.00 107 ALA A CA 1
ATOM 721 C C . ALA A 1 107 ? -30.770 -10.560 33.809 1.00 90.00 107 ALA A C 1
ATOM 723 O O . ALA A 1 107 ? -31.121 -11.058 32.739 1.00 90.00 107 ALA A O 1
ATOM 724 N N . GLN A 1 108 ? -30.786 -9.241 34.013 1.00 88.56 108 GLN A N 1
ATOM 725 C CA . GLN A 1 108 ? -31.110 -8.218 33.019 1.00 88.56 108 GLN A CA 1
ATOM 726 C C . GLN A 1 108 ? -30.127 -7.042 33.143 1.00 88.56 108 GLN A C 1
ATOM 728 O O . GLN A 1 108 ? -29.491 -6.903 34.178 1.00 88.56 108 GLN A O 1
ATOM 733 N N . PRO A 1 109 ? -29.974 -6.167 32.144 1.00 90.50 109 PRO A N 1
ATOM 734 C CA . PRO A 1 109 ? -29.114 -4.996 32.296 1.00 90.50 109 PRO A CA 1
ATOM 735 C C . PRO A 1 109 ? -29.609 -4.018 33.377 1.00 90.50 109 PRO A C 1
ATOM 737 O O . PRO A 1 109 ? -30.810 -3.781 33.522 1.00 90.50 109 PRO A O 1
ATOM 740 N N . LEU A 1 110 ? -28.668 -3.429 34.114 1.00 94.12 110 LEU A N 1
ATOM 741 C CA . LEU A 1 110 ? -28.867 -2.292 35.010 1.00 94.12 110 LEU A CA 1
ATOM 742 C C . LEU A 1 110 ? -28.595 -0.988 34.255 1.00 94.12 110 LEU A C 1
ATOM 744 O O . LEU A 1 110 ? -27.586 -0.863 33.563 1.00 94.12 110 LEU A O 1
ATOM 748 N N . SER A 1 111 ? -29.433 0.020 34.471 1.00 96.44 111 SER A N 1
ATOM 749 C CA . SER A 1 111 ? -29.173 1.387 34.031 1.00 96.44 111 SER A CA 1
ATOM 750 C C . SER A 1 111 ? -28.391 2.127 35.108 1.00 96.44 111 SER A C 1
ATOM 752 O O . SER A 1 111 ? -28.876 2.287 36.228 1.00 96.44 111 SER A O 1
ATOM 754 N N . VAL A 1 112 ? -27.207 2.624 34.764 1.00 97.44 112 VAL A N 1
ATOM 755 C CA . VAL A 1 112 ? -26.365 3.416 35.665 1.00 97.44 112 VAL A CA 1
ATOM 756 C C . VAL A 1 112 ? -26.198 4.812 35.092 1.00 97.44 112 VAL A C 1
ATOM 758 O O . VAL A 1 112 ? -25.820 4.962 33.931 1.00 97.44 112 VAL A O 1
ATOM 761 N N . THR A 1 113 ? -26.474 5.831 35.901 1.00 98.00 113 THR A N 1
ATOM 762 C CA . THR A 1 113 ? -26.322 7.236 35.515 1.00 98.00 113 THR A CA 1
ATOM 763 C C . THR A 1 113 ? -25.362 7.934 36.461 1.00 98.00 113 THR A C 1
ATOM 765 O O . THR A 1 113 ? -25.580 7.955 37.670 1.00 98.00 113 THR A O 1
ATOM 768 N N . PHE A 1 114 ? -24.317 8.520 35.888 1.00 97.62 114 PHE A N 1
ATOM 769 C CA . PHE A 1 114 ? -23.239 9.204 36.587 1.00 97.62 114 PHE A CA 1
ATOM 770 C C . PHE A 1 114 ? -23.323 10.715 36.351 1.00 97.62 114 PHE A C 1
ATOM 772 O O . PHE A 1 114 ? -23.521 11.127 35.201 1.00 97.62 114 PHE A O 1
ATOM 779 N N . PRO A 1 115 ? -23.120 11.550 37.382 1.00 97.00 115 PRO A N 1
ATOM 780 C CA . PRO A 1 115 ? -22.925 12.981 37.187 1.00 97.00 115 PRO A CA 1
ATOM 781 C C . PRO A 1 115 ? -21.584 13.246 36.486 1.00 97.00 115 PRO A C 1
ATOM 783 O O . PRO A 1 115 ? -20.598 12.545 36.718 1.00 97.00 115 PRO A O 1
ATOM 786 N N . VAL A 1 116 ? -21.540 14.274 35.634 1.00 95.44 116 VAL A N 1
ATOM 787 C CA . VAL A 1 116 ? -20.318 14.731 34.957 1.00 95.44 116 VAL A CA 1
ATOM 788 C C . VAL A 1 116 ? -19.762 15.978 35.631 1.00 95.44 116 VAL A C 1
ATOM 790 O O . VAL A 1 116 ? -20.254 17.099 35.426 1.00 95.44 116 VAL A O 1
ATOM 793 N N . THR A 1 117 ? -18.677 15.795 36.375 1.00 89.94 117 THR A N 1
ATOM 794 C CA . THR A 1 117 ? -17.890 16.871 36.971 1.00 89.94 117 THR A CA 1
ATOM 795 C C . THR A 1 117 ? -16.758 17.291 36.028 1.00 89.94 117 THR A C 1
ATOM 797 O O . THR A 1 117 ? -16.107 16.472 35.384 1.00 89.94 117 THR A O 1
ATOM 800 N N . GLY A 1 118 ? -16.536 18.602 35.903 1.00 87.19 118 GLY A N 1
ATOM 801 C CA . GLY A 1 118 ? -15.452 19.153 35.082 1.00 87.19 118 GLY A CA 1
ATOM 802 C C . GLY A 1 118 ? -15.792 19.408 33.602 1.00 87.19 118 GLY A C 1
ATOM 803 O O . GLY A 1 118 ? -16.959 19.384 33.198 1.00 87.19 118 GLY A O 1
ATOM 804 N N . PRO A 1 119 ? -14.784 19.767 32.790 1.00 86.44 119 PRO A N 1
ATOM 805 C CA . PRO A 1 119 ? -14.977 20.099 31.384 1.00 86.44 119 PRO A CA 1
ATOM 806 C C . PRO A 1 119 ? -15.290 18.852 30.549 1.00 86.44 119 PRO A C 1
ATOM 808 O O . PRO A 1 119 ? -14.693 17.795 30.738 1.00 86.44 119 PRO A O 1
ATOM 811 N N . VAL A 1 120 ? -16.208 18.997 29.591 1.00 88.38 120 VAL A N 1
ATOM 812 C CA . VAL A 1 120 ? -16.496 17.964 28.588 1.00 88.38 120 VAL A CA 1
ATOM 813 C C . VAL A 1 120 ? -15.551 18.192 27.409 1.00 88.38 120 VAL A C 1
ATOM 815 O O . VAL A 1 120 ? -15.601 19.276 26.824 1.00 88.38 120 VAL A O 1
ATOM 818 N N . PRO A 1 121 ? -14.676 17.234 27.061 1.00 82.56 121 PRO A N 1
ATOM 819 C CA . PRO A 1 121 ? -13.764 17.406 25.940 1.00 82.56 121 PRO A CA 1
ATOM 820 C C . PRO A 1 121 ? -14.533 17.548 24.623 1.00 82.56 121 PRO A C 1
ATOM 822 O O . PRO A 1 121 ? -15.468 16.788 24.354 1.00 82.56 121 PRO A O 1
ATOM 825 N N . GLU A 1 122 ? -14.120 18.493 23.778 1.00 73.44 122 GLU A N 1
ATOM 826 C CA . GLU A 1 122 ? -14.658 18.607 22.423 1.00 73.44 122 GLU A CA 1
ATOM 827 C C . GLU A 1 122 ? -14.366 17.317 21.637 1.00 73.44 122 GLU A C 1
ATOM 829 O O . GLU A 1 122 ? -13.249 16.802 21.653 1.00 73.44 122 GLU A O 1
ATOM 834 N N . SER A 1 123 ? -15.371 16.793 20.930 1.00 65.31 123 SER A N 1
ATOM 835 C CA . SER A 1 123 ? -15.256 15.594 20.076 1.00 65.31 123 SER A CA 1
ATOM 836 C C . SER A 1 123 ? -14.940 14.266 20.791 1.00 65.31 123 SER A C 1
ATOM 838 O O . SER A 1 123 ? -14.448 13.332 20.155 1.00 65.31 123 SER A O 1
ATOM 840 N N . ALA A 1 124 ? -15.234 14.139 22.087 1.00 73.75 124 ALA A N 1
ATOM 841 C CA . ALA A 1 124 ? -15.096 12.871 22.807 1.00 73.75 124 ALA A CA 1
ATOM 842 C C . ALA A 1 124 ? -16.425 12.102 22.916 1.00 73.75 124 ALA A C 1
ATOM 844 O O . ALA A 1 124 ? -17.499 12.699 23.005 1.00 73.75 124 ALA A O 1
ATOM 845 N N . ALA A 1 125 ? -16.356 10.767 22.933 1.00 76.25 125 ALA A N 1
ATOM 846 C CA . ALA A 1 125 ? -17.529 9.924 23.173 1.00 76.25 125 ALA A CA 1
ATOM 847 C C . ALA A 1 125 ? -17.644 9.569 24.654 1.00 76.25 125 ALA A C 1
ATOM 849 O O . ALA A 1 125 ? -16.656 9.199 25.291 1.00 76.25 125 ALA A O 1
ATOM 850 N N . ALA A 1 126 ? -18.859 9.646 25.188 1.00 84.56 126 ALA A N 1
ATOM 851 C CA . ALA A 1 126 ? -19.146 9.178 26.534 1.00 84.56 126 ALA A CA 1
ATOM 852 C C . ALA A 1 126 ? -19.007 7.655 26.614 1.00 84.56 126 ALA A C 1
ATOM 854 O O . ALA A 1 126 ? -19.525 6.916 25.775 1.00 84.56 126 ALA A O 1
ATOM 855 N N . THR A 1 127 ? -18.302 7.184 27.634 1.00 87.12 127 THR A N 1
ATOM 856 C CA . THR A 1 127 ? -18.088 5.759 27.868 1.00 87.12 127 THR A CA 1
ATOM 857 C C . THR A 1 127 ? -17.957 5.485 29.359 1.00 87.12 127 THR A C 1
ATOM 859 O O . THR A 1 127 ? -17.608 6.367 30.146 1.00 87.12 127 THR A O 1
ATOM 862 N N . VAL A 1 128 ? -18.226 4.245 29.749 1.00 89.56 128 VAL A N 1
ATOM 863 C CA . VAL A 1 128 ? -17.911 3.735 31.079 1.00 89.56 128 VAL A CA 1
ATOM 864 C C . VAL A 1 128 ? -16.849 2.649 30.933 1.00 89.56 128 VAL A C 1
ATOM 866 O O . VAL A 1 128 ? -17.060 1.677 30.214 1.00 89.56 128 VAL A O 1
ATOM 869 N N . LEU A 1 129 ? -15.701 2.805 31.592 1.00 89.25 129 LEU A N 1
ATOM 870 C CA . LEU A 1 129 ? -14.707 1.734 31.689 1.00 89.25 129 LEU A CA 1
ATOM 871 C C . LEU A 1 129 ? -15.118 0.746 32.772 1.00 89.25 129 LEU A C 1
ATOM 873 O O . LEU A 1 129 ? -15.697 1.144 33.780 1.00 89.25 129 LEU A O 1
ATOM 877 N N . THR A 1 130 ? -14.763 -0.522 32.605 1.00 88.81 130 THR A N 1
ATOM 878 C CA . THR A 1 130 ? -14.985 -1.546 33.624 1.00 88.81 130 THR A CA 1
ATOM 879 C C . THR A 1 130 ? -13.896 -2.618 33.634 1.00 88.81 130 THR A C 1
ATOM 881 O O . THR A 1 130 ? -13.170 -2.788 32.653 1.00 88.81 130 THR A O 1
ATOM 884 N N . ASN A 1 131 ? -13.781 -3.328 34.758 1.00 81.12 131 ASN A N 1
ATOM 885 C CA . ASN A 1 131 ? -12.992 -4.551 34.895 1.00 81.12 131 ASN A CA 1
ATOM 886 C C . ASN A 1 131 ? -13.895 -5.702 35.346 1.00 81.12 131 ASN A C 1
ATOM 888 O O . ASN A 1 131 ? -14.141 -5.840 36.550 1.00 81.12 131 ASN A O 1
ATOM 892 N N . PRO A 1 132 ? -14.421 -6.521 34.429 1.00 74.75 132 PRO A N 1
ATOM 893 C CA . PRO A 1 132 ? -15.179 -7.694 34.826 1.00 74.75 132 PRO A CA 1
ATOM 894 C C . PRO A 1 132 ? -14.283 -8.652 35.617 1.00 74.75 132 PRO A C 1
ATOM 896 O O . PRO A 1 132 ? -13.183 -9.007 35.182 1.00 74.75 132 PRO A O 1
ATOM 899 N N . SER A 1 133 ? -14.754 -9.097 36.781 1.00 65.88 133 SER A N 1
ATOM 900 C CA . SER A 1 133 ? -14.017 -10.045 37.616 1.00 65.88 133 SER A CA 1
ATOM 901 C C . SER A 1 133 ? -13.682 -11.317 36.827 1.00 65.88 133 SER A C 1
ATOM 903 O O . SER A 1 133 ? -14.553 -11.904 36.192 1.00 65.88 133 SER A O 1
ATOM 905 N N . GLY A 1 134 ? -12.419 -11.751 36.874 1.00 60.91 134 GLY A N 1
ATOM 906 C CA . GLY A 1 134 ? -11.952 -12.948 36.163 1.00 60.91 134 GLY A CA 1
ATOM 907 C C . GLY A 1 134 ? -11.459 -12.704 34.733 1.00 60.91 134 GLY A C 1
ATOM 908 O O . GLY A 1 134 ? -11.070 -13.660 34.068 1.00 60.91 134 GLY A O 1
ATOM 909 N N . THR A 1 135 ? -11.427 -11.451 34.269 1.00 60.28 135 THR A N 1
ATOM 910 C CA . THR A 1 135 ? -10.856 -11.088 32.965 1.00 60.28 135 THR A CA 1
ATOM 911 C C . THR A 1 135 ? -9.555 -10.302 33.124 1.00 60.28 135 THR A C 1
ATOM 913 O O . THR A 1 135 ? -9.348 -9.576 34.097 1.00 60.28 135 THR A O 1
ATOM 916 N N . THR A 1 136 ? -8.641 -10.461 32.169 1.00 53.22 136 THR A N 1
ATOM 917 C CA . THR A 1 136 ? -7.430 -9.642 32.063 1.00 53.22 136 THR A CA 1
ATOM 918 C C . THR A 1 136 ? -7.682 -8.533 31.048 1.00 53.22 136 THR A C 1
ATOM 920 O O . THR A 1 136 ? -7.289 -8.655 29.890 1.00 53.22 136 THR A O 1
ATOM 923 N N . GLY A 1 137 ? -8.372 -7.461 31.438 1.00 61.91 137 GLY A N 1
ATOM 924 C CA . GLY A 1 137 ? -8.579 -6.345 30.516 1.00 61.91 137 GLY A CA 1
ATOM 925 C C . GLY A 1 137 ? -9.499 -5.247 31.028 1.00 61.91 137 GLY A C 1
ATOM 926 O O . GLY A 1 137 ? -10.380 -5.472 31.849 1.00 61.91 137 GLY A O 1
ATOM 927 N N . THR A 1 138 ? -9.293 -4.038 30.509 1.00 70.94 138 THR A N 1
ATOM 928 C CA . THR A 1 138 ? -10.249 -2.938 30.658 1.00 70.94 138 THR A CA 1
ATOM 929 C C . THR A 1 138 ? -11.282 -3.045 29.541 1.00 70.94 138 THR A C 1
ATOM 931 O O . THR A 1 138 ? -10.917 -3.102 28.368 1.00 70.94 138 THR A O 1
ATOM 934 N N . HIS A 1 139 ? -12.563 -3.062 29.890 1.00 72.19 139 HIS A N 1
ATOM 935 C CA . HIS A 1 139 ? -13.668 -3.101 28.937 1.00 72.19 139 HIS A CA 1
ATOM 936 C C . HIS A 1 139 ? -14.308 -1.715 28.821 1.00 72.19 139 HIS A C 1
ATOM 938 O O . HIS A 1 139 ? -14.375 -0.971 29.800 1.00 72.19 139 HIS A O 1
ATOM 944 N N . LEU A 1 140 ? -14.780 -1.373 27.622 1.00 75.56 140 LEU A N 1
ATOM 945 C CA . LEU A 1 140 ? -15.506 -0.137 27.335 1.00 75.56 140 LEU A CA 1
ATOM 946 C C . LEU A 1 140 ? -16.992 -0.452 27.180 1.00 75.56 140 LEU A C 1
ATOM 948 O O . LEU A 1 140 ? -17.383 -1.229 26.311 1.00 75.56 140 LEU A O 1
ATOM 952 N N . ILE A 1 141 ? -17.815 0.189 27.997 1.00 79.06 141 ILE A N 1
ATOM 953 C CA . ILE A 1 141 ? -19.267 0.165 27.883 1.00 79.06 141 ILE A CA 1
ATOM 954 C C . ILE A 1 141 ? -19.690 1.460 27.174 1.00 79.06 141 ILE A C 1
ATOM 956 O O . ILE A 1 141 ? -19.358 2.559 27.649 1.00 79.06 141 ILE A O 1
ATOM 960 N N . PRO A 1 142 ? -20.396 1.370 26.032 1.00 76.75 142 PRO A N 1
ATOM 961 C CA . PRO A 1 142 ? -20.977 2.536 25.380 1.00 76.75 142 PRO A CA 1
ATOM 962 C C . PRO A 1 142 ? -21.933 3.269 26.322 1.00 76.75 142 PRO A C 1
ATOM 964 O O . PRO A 1 142 ? -22.752 2.643 26.996 1.00 76.75 142 PRO A O 1
ATOM 967 N N . ALA A 1 143 ? -21.848 4.596 26.345 1.00 81.75 143 ALA A N 1
ATOM 968 C CA . ALA A 1 143 ? -22.703 5.422 27.180 1.00 81.75 143 ALA A CA 1
ATOM 969 C C . ALA A 1 143 ? -23.242 6.625 26.399 1.00 81.75 143 ALA A C 1
ATOM 971 O O . ALA A 1 143 ? -22.652 7.073 25.416 1.00 81.75 143 ALA A O 1
ATOM 972 N N . SER A 1 144 ? -24.376 7.161 26.838 1.00 81.31 144 SER A N 1
ATOM 973 C CA . SER A 1 144 ? -24.944 8.402 26.314 1.00 81.31 144 SER A CA 1
ATOM 974 C C . SER A 1 144 ? -24.652 9.554 27.264 1.00 81.31 144 SER A C 1
ATOM 976 O O . SER A 1 144 ? -24.863 9.414 28.467 1.00 81.31 144 SER A O 1
ATOM 978 N N . PHE A 1 145 ? -24.228 10.698 26.730 1.00 90.69 145 PHE A N 1
ATOM 979 C CA . PHE A 1 145 ? -24.111 11.936 27.496 1.00 90.69 145 PHE A CA 1
ATOM 980 C C . PHE A 1 145 ? -25.323 12.836 27.252 1.00 90.69 145 PHE A C 1
ATOM 982 O O . PHE A 1 145 ? -25.618 13.183 26.109 1.00 90.69 145 PHE A O 1
ATOM 989 N N . ASP A 1 146 ? -26.010 13.214 28.328 1.00 89.31 146 ASP A N 1
ATOM 990 C CA . ASP A 1 146 ? -27.057 14.236 28.325 1.00 89.31 146 ASP A CA 1
ATOM 991 C C . ASP A 1 146 ? -26.420 15.582 28.718 1.00 89.31 146 ASP A C 1
ATOM 993 O O . ASP A 1 146 ? -26.064 15.762 29.887 1.00 89.31 146 ASP A O 1
ATOM 997 N N . PRO A 1 147 ? -26.252 16.540 27.786 1.00 88.50 147 PRO A N 1
ATOM 998 C CA . PRO A 1 147 ? -25.612 17.819 28.083 1.00 88.50 147 PRO A CA 1
ATOM 999 C C . PRO A 1 147 ? -26.469 18.732 28.966 1.00 88.50 147 PRO A C 1
ATOM 1001 O O . PRO A 1 147 ? -25.912 19.565 29.679 1.00 88.50 147 PRO A O 1
ATOM 1004 N N . ALA A 1 148 ? -27.799 18.585 28.942 1.00 92.88 148 ALA A N 1
ATOM 1005 C CA . ALA A 1 148 ? -28.704 19.408 29.741 1.00 92.88 148 ALA A CA 1
ATOM 1006 C C . ALA A 1 148 ? -28.668 18.987 31.212 1.00 92.88 148 ALA A C 1
ATOM 1008 O O . ALA A 1 148 ? -28.646 19.834 32.102 1.00 92.88 148 ALA A O 1
ATOM 1009 N N . ARG A 1 149 ? -28.620 17.674 31.462 1.00 94.62 149 ARG A N 1
ATOM 1010 C CA . ARG A 1 149 ? -28.501 17.114 32.817 1.00 94.62 149 ARG A CA 1
ATOM 1011 C C . ARG A 1 149 ? -27.058 16.939 33.279 1.00 94.62 149 ARG A C 1
ATOM 1013 O O . ARG A 1 149 ? -26.830 16.715 34.460 1.00 94.62 149 ARG A O 1
ATOM 1020 N N . ARG A 1 150 ? -26.096 17.054 32.360 1.00 96.38 150 ARG A N 1
ATOM 1021 C CA . ARG A 1 150 ? -24.675 16.751 32.566 1.00 96.38 150 ARG A CA 1
ATOM 1022 C C . ARG A 1 150 ? -24.468 15.363 33.172 1.00 96.38 150 ARG A C 1
ATOM 1024 O O . ARG A 1 150 ? -23.761 15.210 34.164 1.00 96.38 150 ARG A O 1
ATOM 1031 N N . THR A 1 151 ? -25.069 14.351 32.555 1.00 96.94 151 THR A N 1
ATOM 1032 C CA . THR A 1 151 ? -24.988 12.964 33.029 1.00 96.94 151 THR A CA 1
ATOM 1033 C C . THR A 1 151 ? -24.522 12.007 31.944 1.00 96.94 151 THR A C 1
ATOM 1035 O O . THR A 1 151 ? -24.898 12.152 30.782 1.00 96.94 151 THR A O 1
ATOM 1038 N N . ILE A 1 152 ? -23.742 10.999 32.334 1.00 95.88 152 ILE A N 1
ATOM 1039 C CA . ILE A 1 152 ? -23.399 9.843 31.499 1.00 95.88 152 ILE A CA 1
ATOM 1040 C C . ILE A 1 152 ? -24.280 8.672 31.927 1.00 95.88 152 ILE A C 1
ATOM 1042 O O . ILE A 1 152 ? -24.243 8.281 33.090 1.00 95.88 152 ILE A O 1
ATOM 1046 N N . THR A 1 153 ? -25.037 8.091 30.997 1.00 92.12 153 THR A N 1
ATOM 1047 C CA . THR A 1 153 ? -25.887 6.917 31.249 1.00 92.12 153 THR A CA 1
ATOM 1048 C C . THR A 1 153 ? -25.396 5.719 30.449 1.00 92.12 153 THR A C 1
ATOM 1050 O O . THR A 1 153 ? -25.195 5.821 29.238 1.00 92.12 153 THR A O 1
ATOM 1053 N N . ALA A 1 154 ? -25.231 4.579 31.114 1.00 90.75 154 ALA A N 1
ATOM 1054 C CA . ALA A 1 154 ? -24.827 3.316 30.507 1.00 90.75 154 ALA A CA 1
ATOM 1055 C C . ALA A 1 154 ? -25.742 2.170 30.959 1.00 90.75 154 ALA A C 1
ATOM 1057 O O . ALA A 1 154 ? -26.295 2.202 32.059 1.00 90.75 154 ALA A O 1
ATOM 1058 N N . GLN A 1 155 ? -25.878 1.152 30.108 1.00 89.06 155 GLN A N 1
ATOM 1059 C CA . GLN A 1 155 ? -26.488 -0.127 30.474 1.00 89.06 155 GLN A CA 1
ATOM 1060 C C . GLN A 1 155 ? -25.369 -1.116 30.795 1.00 89.06 155 GLN A C 1
ATOM 1062 O O . GLN A 1 155 ? -24.492 -1.327 29.958 1.00 89.06 155 GLN A O 1
ATOM 1067 N N . VAL A 1 156 ? -25.386 -1.699 31.991 1.00 90.50 156 VAL A N 1
ATOM 1068 C CA . VAL A 1 156 ? -24.371 -2.652 32.455 1.00 90.50 156 VAL A CA 1
ATOM 1069 C C . VAL A 1 156 ? -25.021 -4.006 32.718 1.00 90.50 156 VAL A C 1
ATOM 1071 O O . VAL A 1 156 ? -26.070 -4.094 33.347 1.00 90.50 156 VAL A O 1
ATOM 1074 N N . ASP A 1 157 ? -24.424 -5.072 32.204 1.00 87.69 157 ASP A N 1
ATOM 1075 C CA . ASP A 1 157 ? -24.944 -6.446 32.257 1.00 87.69 157 ASP A CA 1
ATOM 1076 C C . ASP A 1 157 ? -24.183 -7.344 33.243 1.00 87.69 157 ASP A C 1
ATOM 1078 O O . ASP A 1 157 ? -24.496 -8.520 33.403 1.00 87.69 157 ASP A O 1
ATOM 1082 N N . HIS A 1 158 ? -23.198 -6.776 33.927 1.00 89.69 158 HIS A N 1
ATOM 1083 C CA . HIS A 1 158 ? -22.428 -7.418 34.974 1.00 89.69 158 HIS A CA 1
ATOM 1084 C C . HIS A 1 158 ? -22.168 -6.419 36.101 1.00 89.69 158 HIS A C 1
ATOM 1086 O O . HIS A 1 158 ? -22.337 -5.212 35.930 1.00 89.69 158 HIS A O 1
ATOM 1092 N N . LEU A 1 159 ? -21.777 -6.923 37.267 1.00 92.06 159 LEU A N 1
ATOM 1093 C CA . LEU A 1 159 ? -21.407 -6.137 38.438 1.00 92.06 159 LEU A CA 1
ATOM 1094 C C . LEU A 1 159 ? -19.905 -6.200 38.630 1.00 92.06 159 LEU A C 1
ATOM 1096 O O . LEU A 1 159 ? -19.309 -7.280 38.627 1.00 92.06 159 LEU A O 1
ATOM 1100 N N . SER A 1 160 ? -19.316 -5.028 38.786 1.00 92.50 160 SER A N 1
ATOM 1101 C CA . SER A 1 160 ? -17.883 -4.819 38.901 1.00 92.50 160 SER A CA 1
ATOM 1102 C C . SER A 1 160 ? -17.643 -3.366 39.323 1.00 92.50 160 SER A C 1
ATOM 1104 O O . SER A 1 160 ? -18.529 -2.707 39.880 1.00 92.50 160 SER A O 1
ATOM 1106 N N . LYS A 1 161 ? -16.441 -2.863 39.043 1.00 93.00 161 LYS A N 1
ATOM 1107 C CA . LYS A 1 161 ? -16.077 -1.461 39.189 1.00 93.00 161 LYS A CA 1
ATOM 1108 C C . LYS A 1 161 ? -16.198 -0.733 37.845 1.00 93.00 161 LYS A C 1
ATOM 1110 O O . LYS A 1 161 ? -15.799 -1.270 36.810 1.00 93.00 161 LYS A O 1
ATOM 1115 N N . PHE A 1 162 ? -16.740 0.478 37.878 1.00 94.19 162 PHE A N 1
ATOM 1116 C CA . PHE A 1 162 ? -17.102 1.297 36.727 1.00 94.19 162 PHE A CA 1
ATOM 1117 C C . PHE A 1 162 ? -16.530 2.704 36.861 1.00 94.19 162 PHE A C 1
ATOM 1119 O O . PHE A 1 162 ? -16.726 3.359 37.883 1.00 94.19 162 PHE A O 1
ATOM 1126 N N . TRP A 1 163 ? -15.892 3.199 35.804 1.00 94.88 163 TRP A N 1
ATOM 1127 C CA . TRP A 1 163 ? -15.373 4.563 35.735 1.00 94.88 163 TRP A CA 1
ATOM 1128 C C . TRP A 1 163 ? -16.086 5.318 34.610 1.00 94.88 163 TRP A C 1
ATOM 1130 O O . TRP A 1 163 ? -15.903 4.951 33.448 1.00 94.88 163 TRP A O 1
ATOM 1140 N N . PRO A 1 164 ? -16.892 6.352 34.904 1.00 95.62 164 PRO A N 1
ATOM 1141 C CA . PRO A 1 164 ? -17.532 7.173 33.883 1.00 95.62 164 PRO A CA 1
ATOM 1142 C C . PRO A 1 164 ? -16.554 8.194 33.305 1.00 95.62 164 PRO A C 1
ATOM 1144 O O . PRO A 1 164 ? -15.721 8.762 34.016 1.00 95.62 164 PRO A O 1
ATOM 1147 N N . GLY A 1 165 ? -16.647 8.454 32.006 1.00 93.88 165 GLY A N 1
ATOM 1148 C CA . GLY A 1 165 ? -15.766 9.425 31.376 1.00 93.88 165 GLY A CA 1
ATOM 1149 C C . GLY A 1 165 ? -15.964 9.589 29.887 1.00 93.88 165 GLY A C 1
ATOM 1150 O O . GLY A 1 165 ? -16.942 9.140 29.289 1.00 93.88 165 GLY A O 1
ATOM 1151 N N . PHE A 1 166 ? -14.996 10.269 29.298 1.00 89.94 166 PHE A N 1
ATOM 1152 C CA . PHE A 1 166 ? -14.963 10.593 27.889 1.00 89.94 166 PHE A CA 1
ATOM 1153 C C . PHE A 1 166 ? -13.729 9.969 27.258 1.00 89.94 166 PHE A C 1
ATOM 1155 O O . PHE A 1 166 ? -12.602 10.191 27.703 1.00 89.94 166 PHE A O 1
ATOM 1162 N N . PHE A 1 167 ? -13.945 9.189 26.205 1.00 79.25 167 PHE A N 1
ATOM 1163 C CA . PHE A 1 167 ? -12.862 8.624 25.423 1.00 79.25 167 PHE A CA 1
ATOM 1164 C C . PHE A 1 167 ? -12.411 9.634 24.368 1.00 79.25 167 PHE A C 1
ATOM 1166 O O . PHE A 1 167 ? -13.200 10.059 23.517 1.00 79.25 167 PHE A O 1
ATOM 1173 N N . ASN A 1 168 ? -11.142 10.032 24.427 1.00 73.62 168 ASN A N 1
ATOM 1174 C CA . ASN A 1 168 ? -10.568 11.012 23.517 1.00 73.62 168 ASN A CA 1
ATOM 1175 C C . ASN A 1 168 ? -9.917 10.312 22.314 1.00 73.62 168 ASN A C 1
ATOM 1177 O O . ASN A 1 168 ? -8.759 9.890 22.358 1.00 73.62 168 ASN A O 1
ATOM 1181 N N . PHE A 1 169 ? -10.647 10.241 21.200 1.00 59.22 169 PHE A N 1
ATOM 1182 C CA . PHE A 1 169 ? -10.122 9.692 19.945 1.00 59.22 169 PHE A CA 1
ATOM 1183 C C . PHE A 1 169 ? -9.035 10.570 19.303 1.00 59.22 169 PHE A C 1
ATOM 1185 O O . PHE A 1 169 ? -8.221 10.075 18.529 1.00 59.22 169 PHE A O 1
ATOM 1192 N N . GLY A 1 170 ? -8.953 11.857 19.647 1.00 57.44 170 GLY A N 1
ATOM 1193 C CA . GLY A 1 170 ? -7.842 12.714 19.232 1.00 57.44 170 GLY A CA 1
ATOM 1194 C C . GLY A 1 170 ? -6.516 12.254 19.843 1.00 57.44 170 GLY A C 1
ATOM 1195 O O . GLY A 1 170 ? -5.521 12.124 19.132 1.00 57.44 170 GLY A O 1
ATOM 1196 N N . ALA A 1 171 ? -6.513 11.896 21.131 1.00 55.88 171 ALA A N 1
ATOM 1197 C CA . ALA A 1 171 ? -5.341 11.336 21.814 1.00 55.88 171 ALA A CA 1
ATOM 1198 C C . ALA A 1 171 ? -4.933 9.957 21.262 1.00 55.88 171 ALA A C 1
ATOM 1200 O O . ALA A 1 171 ? -3.748 9.609 21.264 1.00 55.88 171 ALA A O 1
ATOM 1201 N N . LEU A 1 172 ? -5.896 9.199 20.723 1.00 50.16 172 LEU A N 1
ATOM 1202 C CA . LEU A 1 172 ? -5.632 7.953 20.008 1.00 50.16 172 LEU A CA 1
ATOM 1203 C C . LEU A 1 172 ? -4.725 8.211 18.793 1.00 50.16 172 LEU A C 1
ATOM 1205 O O . LEU A 1 172 ? -3.761 7.480 18.616 1.00 50.16 172 LEU A O 1
ATOM 1209 N N . THR A 1 173 ? -4.922 9.283 18.015 1.00 46.53 173 THR A N 1
ATOM 1210 C CA . THR A 1 173 ? -4.091 9.554 16.817 1.00 46.53 173 THR A CA 1
ATOM 1211 C C . THR A 1 173 ? -2.596 9.716 17.104 1.00 46.53 173 THR A C 1
ATOM 1213 O O . THR A 1 173 ? -1.776 9.215 16.333 1.00 46.53 173 THR A O 1
ATOM 1216 N N . GLY A 1 174 ? -2.226 10.325 18.236 1.00 50.78 174 GLY A N 1
ATOM 1217 C CA . GLY A 1 174 ? -0.826 10.435 18.664 1.00 50.78 174 GLY A CA 1
ATOM 1218 C C . GLY A 1 174 ? -0.215 9.091 19.076 1.00 50.78 174 GLY A C 1
ATOM 1219 O O . GLY A 1 174 ? 0.971 8.851 18.850 1.00 50.78 174 GLY A O 1
ATOM 1220 N N . ASN A 1 175 ? -1.040 8.187 19.613 1.00 46.06 175 ASN A N 1
ATOM 1221 C CA . ASN A 1 175 ? -0.638 6.868 20.100 1.00 46.06 175 ASN A CA 1
ATOM 1222 C C . ASN A 1 175 ? -0.881 5.727 19.101 1.00 46.06 175 ASN A C 1
ATOM 1224 O O . ASN A 1 175 ? -0.372 4.635 19.322 1.00 46.06 175 ASN A O 1
ATOM 1228 N N . ILE A 1 176 ? -1.582 5.958 17.985 1.00 48.50 176 ILE A N 1
ATOM 1229 C CA . ILE A 1 176 ? -1.895 4.953 16.953 1.00 48.50 176 ILE A CA 1
ATOM 1230 C C . ILE A 1 176 ? -0.623 4.311 16.398 1.00 48.50 176 ILE A C 1
ATOM 1232 O O . ILE A 1 176 ? -0.598 3.102 16.204 1.00 48.50 176 ILE A O 1
ATOM 1236 N N . LYS A 1 177 ? 0.470 5.067 16.223 1.00 48.75 177 LYS A N 1
ATOM 1237 C CA . LYS A 1 177 ? 1.767 4.483 15.828 1.00 48.75 177 LYS A CA 1
ATOM 1238 C C . LYS A 1 177 ? 2.278 3.449 16.836 1.00 48.75 177 LYS A C 1
ATOM 1240 O O . LYS A 1 177 ? 2.768 2.402 16.426 1.00 48.75 177 LYS A O 1
ATOM 1245 N N . ASN A 1 178 ? 2.144 3.733 18.130 1.00 49.28 178 ASN A N 1
ATOM 1246 C CA . ASN A 1 178 ? 2.600 2.848 19.201 1.00 49.28 178 ASN A CA 1
ATOM 1247 C C . ASN A 1 178 ? 1.633 1.677 19.398 1.00 49.28 178 ASN A C 1
ATOM 1249 O O . ASN A 1 178 ? 2.074 0.539 19.491 1.00 49.28 178 ASN A O 1
ATOM 1253 N N . PHE A 1 179 ? 0.324 1.934 19.380 1.00 45.19 179 PHE A N 1
ATOM 1254 C CA . PHE A 1 179 ? -0.708 0.910 19.492 1.00 45.19 179 PHE A CA 1
ATOM 1255 C C . PHE A 1 179 ? -0.631 -0.074 18.323 1.00 45.19 179 PHE A C 1
ATOM 1257 O O . PHE A 1 179 ? -0.488 -1.266 18.556 1.00 45.19 179 PHE A O 1
ATOM 1264 N N . LEU A 1 180 ? -0.608 0.395 17.073 1.00 49.81 180 LEU A N 1
ATOM 1265 C CA . LEU A 1 180 ? -0.494 -0.476 15.899 1.00 49.81 180 LEU A CA 1
ATOM 1266 C C . LEU A 1 180 ? 0.850 -1.206 15.838 1.00 49.81 180 LEU A C 1
ATOM 1268 O O . LEU A 1 180 ? 0.879 -2.391 15.506 1.00 49.81 180 LEU A O 1
ATOM 1272 N N . GLY A 1 181 ? 1.943 -0.519 16.186 1.00 46.88 181 GLY A N 1
ATOM 1273 C CA . GLY A 1 181 ? 3.275 -1.116 16.239 1.00 46.88 181 GLY A CA 1
ATOM 1274 C C . GLY A 1 181 ? 3.401 -2.215 17.298 1.00 46.88 181 GLY A C 1
ATOM 1275 O O . GLY A 1 181 ? 4.123 -3.180 17.073 1.00 46.88 181 GLY A O 1
ATOM 1276 N N . GLN A 1 182 ? 2.684 -2.101 18.423 1.00 43.69 182 GLN A N 1
ATOM 1277 C CA . GLN A 1 182 ? 2.784 -3.038 19.549 1.00 43.69 182 GLN A CA 1
ATOM 1278 C C . GLN A 1 182 ? 1.698 -4.123 19.577 1.00 43.69 182 GLN A C 1
ATOM 1280 O O . GLN A 1 182 ? 1.986 -5.225 20.029 1.00 43.69 182 GLN A O 1
ATOM 1285 N N . THR A 1 183 ? 0.473 -3.856 19.113 1.00 38.31 183 THR A N 1
ATOM 1286 C CA . THR A 1 183 ? -0.654 -4.807 19.255 1.00 38.31 183 THR A CA 1
ATOM 1287 C C . THR A 1 183 ? -0.931 -5.652 18.024 1.00 38.31 183 THR A C 1
ATOM 1289 O O . THR A 1 183 ? -1.614 -6.661 18.146 1.00 38.31 183 THR A O 1
ATOM 1292 N N . THR A 1 184 ? -0.407 -5.293 16.848 1.00 47.78 184 THR A N 1
ATOM 1293 C CA . THR A 1 184 ? -0.823 -5.988 15.623 1.00 47.78 184 THR A CA 1
ATOM 1294 C C . THR A 1 184 ? 0.294 -6.716 14.877 1.00 47.78 184 THR A C 1
ATOM 1296 O O . THR A 1 184 ? 0.009 -7.667 14.160 1.00 47.78 184 THR A O 1
ATOM 1299 N N . GLY A 1 185 ? 1.568 -6.320 15.006 1.00 46.38 185 GLY A N 1
ATOM 1300 C CA . GLY A 1 185 ? 2.645 -6.922 14.197 1.00 46.38 185 GLY A CA 1
ATOM 1301 C C . GLY A 1 185 ? 2.405 -6.809 12.679 1.00 46.38 185 GLY A C 1
ATOM 1302 O O . GLY A 1 185 ? 3.015 -7.525 11.892 1.00 46.38 185 GLY A O 1
ATOM 1303 N N . ILE A 1 186 ? 1.490 -5.922 12.267 1.00 56.81 186 ILE A N 1
ATOM 1304 C CA . ILE A 1 186 ? 0.915 -5.878 10.921 1.00 56.81 186 ILE A CA 1
ATOM 1305 C C . ILE A 1 186 ? 1.852 -5.204 9.896 1.00 56.81 186 ILE A C 1
ATOM 1307 O O . ILE A 1 186 ? 1.683 -5.355 8.683 1.00 56.81 186 ILE A O 1
ATOM 1311 N N . THR A 1 187 ? 2.882 -4.489 10.345 1.00 60.12 187 THR A N 1
ATOM 1312 C CA . THR A 1 187 ? 3.920 -3.988 9.441 1.00 60.12 187 THR A CA 1
ATOM 1313 C C . THR A 1 187 ? 4.862 -5.128 9.079 1.00 60.12 187 THR A C 1
ATOM 1315 O O . THR A 1 187 ? 5.660 -5.566 9.908 1.00 60.12 187 THR A O 1
ATOM 1318 N N . ALA A 1 188 ? 4.784 -5.602 7.837 1.00 73.00 188 ALA A N 1
ATOM 1319 C CA . ALA A 1 188 ? 5.770 -6.537 7.321 1.00 73.00 188 ALA A CA 1
ATOM 1320 C C . ALA A 1 188 ? 7.159 -5.880 7.335 1.00 73.00 188 ALA A C 1
ATOM 1322 O O . ALA A 1 188 ? 7.298 -4.679 7.070 1.00 73.00 188 ALA A O 1
ATOM 1323 N N . ALA A 1 189 ? 8.192 -6.671 7.635 1.00 83.25 189 ALA A N 1
ATOM 1324 C CA . ALA A 1 189 ? 9.567 -6.208 7.517 1.00 83.25 189 ALA A CA 1
ATOM 1325 C C . ALA A 1 189 ? 9.807 -5.681 6.095 1.00 83.25 189 ALA A C 1
ATOM 1327 O O . ALA A 1 189 ? 9.379 -6.299 5.117 1.00 83.25 189 ALA A O 1
ATOM 1328 N N . LYS A 1 190 ? 10.475 -4.528 5.987 1.00 88.75 190 LYS A N 1
ATOM 1329 C CA . LYS A 1 190 ? 10.833 -3.946 4.693 1.00 88.75 190 LYS A CA 1
ATOM 1330 C C . LYS A 1 190 ? 11.720 -4.944 3.928 1.00 88.75 190 LYS A C 1
ATOM 1332 O O . LYS A 1 190 ? 12.799 -5.250 4.430 1.00 88.75 190 LYS A O 1
ATOM 1337 N N . PRO A 1 191 ? 11.313 -5.427 2.741 1.00 91.69 191 PRO A N 1
ATOM 1338 C CA . PRO A 1 191 ? 12.146 -6.320 1.940 1.00 91.69 191 PRO A CA 1
ATOM 1339 C C . PRO A 1 191 ? 13.414 -5.618 1.436 1.00 91.69 191 PRO A C 1
ATOM 1341 O O . PRO A 1 191 ? 13.370 -4.431 1.110 1.00 91.69 191 PRO A O 1
ATOM 1344 N N . ASP A 1 192 ? 14.513 -6.358 1.272 1.00 95.38 192 ASP A N 1
ATOM 1345 C CA . ASP A 1 192 ? 15.791 -5.806 0.786 1.00 95.38 192 ASP A CA 1
ATOM 1346 C C . ASP A 1 192 ? 15.684 -5.195 -0.620 1.00 95.38 192 ASP A C 1
ATOM 1348 O O . ASP A 1 192 ? 16.326 -4.193 -0.928 1.00 95.38 192 ASP A O 1
ATOM 1352 N N . CYS A 1 193 ? 14.813 -5.759 -1.461 1.00 95.44 193 CYS A N 1
ATOM 1353 C CA . CYS A 1 193 ? 14.543 -5.271 -2.814 1.00 95.44 193 CYS A CA 1
ATOM 1354 C C . CYS A 1 193 ? 13.731 -3.965 -2.863 1.00 95.44 193 CYS A C 1
ATOM 1356 O O . CYS A 1 193 ? 13.525 -3.417 -3.947 1.00 95.44 193 CYS A O 1
ATOM 1358 N N . ALA A 1 194 ? 13.225 -3.471 -1.729 1.00 95.25 194 ALA A N 1
ATOM 1359 C CA . ALA A 1 194 ? 12.269 -2.372 -1.715 1.00 95.25 194 ALA A CA 1
ATOM 1360 C C . ALA A 1 194 ? 12.872 -1.072 -2.273 1.00 95.25 194 ALA A C 1
ATOM 1362 O O . ALA A 1 194 ? 13.824 -0.522 -1.715 1.00 95.25 194 ALA A O 1
ATOM 1363 N N . GLY A 1 195 ? 12.275 -0.559 -3.352 1.00 94.62 195 GLY A N 1
ATOM 1364 C CA . GLY A 1 195 ? 12.713 0.651 -4.052 1.00 94.62 195 GLY A CA 1
ATOM 1365 C C . GLY A 1 195 ? 13.941 0.466 -4.952 1.00 94.62 195 GLY A C 1
ATOM 1366 O O . GLY A 1 195 ? 14.389 1.439 -5.555 1.00 94.62 195 GLY A O 1
ATOM 1367 N N . GLN A 1 196 ? 14.489 -0.747 -5.061 1.00 95.69 196 GLN A N 1
ATOM 1368 C CA . GLN A 1 196 ? 15.638 -1.020 -5.925 1.00 95.69 196 GLN A CA 1
ATOM 1369 C C . GLN A 1 196 ? 15.223 -1.150 -7.397 1.00 95.69 196 GLN A C 1
ATOM 1371 O O . GLN A 1 196 ? 14.089 -1.511 -7.715 1.00 95.69 196 GLN A O 1
ATOM 1376 N N . ALA A 1 197 ? 16.159 -0.853 -8.302 1.00 95.62 197 ALA A N 1
ATOM 1377 C CA . ALA A 1 197 ? 15.980 -1.086 -9.731 1.00 95.62 197 ALA A CA 1
ATOM 1378 C C . ALA A 1 197 ? 16.111 -2.580 -10.069 1.00 95.62 197 ALA A C 1
ATOM 1380 O O . ALA A 1 197 ? 16.854 -3.311 -9.414 1.00 95.62 197 ALA A O 1
ATOM 1381 N N . ALA A 1 198 ? 15.430 -3.017 -11.127 1.00 94.88 198 ALA A N 1
ATOM 1382 C CA . ALA A 1 198 ? 15.543 -4.370 -11.662 1.00 94.88 198 ALA A CA 1
ATOM 1383 C C . ALA A 1 198 ? 16.311 -4.377 -12.976 1.00 94.88 198 ALA A C 1
ATOM 1385 O O . ALA A 1 198 ? 16.000 -3.585 -13.858 1.00 94.88 198 ALA A O 1
ATOM 1386 N N . ASN A 1 199 ? 17.235 -5.319 -13.140 1.00 92.38 199 ASN A N 1
ATOM 1387 C CA . ASN A 1 199 ? 17.924 -5.546 -14.407 1.00 92.38 199 ASN A CA 1
ATOM 1388 C C . ASN A 1 199 ? 17.342 -6.778 -15.104 1.00 92.38 199 ASN A C 1
ATOM 1390 O O . ASN A 1 199 ? 17.152 -7.822 -14.479 1.00 92.38 199 ASN A O 1
ATOM 1394 N N . GLY A 1 200 ? 17.047 -6.636 -16.389 1.00 87.50 200 GLY A N 1
ATOM 1395 C CA . GLY A 1 200 ? 16.612 -7.699 -17.279 1.00 87.50 200 GLY A CA 1
ATOM 1396 C C . GLY A 1 200 ? 17.793 -8.429 -17.918 1.00 87.50 200 GLY A C 1
ATOM 1397 O O . GLY A 1 200 ? 18.903 -7.895 -17.976 1.00 87.50 200 GLY A O 1
ATOM 1398 N N . PRO A 1 201 ? 17.569 -9.654 -18.420 1.00 84.44 201 PRO A N 1
ATOM 1399 C CA . PRO A 1 201 ? 18.595 -10.438 -19.112 1.00 84.44 201 PRO A CA 1
ATOM 1400 C C . PRO A 1 201 ? 19.041 -9.807 -20.442 1.00 84.44 201 PRO A C 1
ATOM 1402 O O . PRO A 1 201 ? 20.138 -10.080 -20.915 1.00 84.44 201 PRO A O 1
ATOM 1405 N N . ASP A 1 202 ? 18.211 -8.946 -21.027 1.00 80.69 202 ASP A N 1
ATOM 1406 C CA . ASP A 1 202 ? 18.491 -8.126 -22.209 1.00 80.69 202 ASP A CA 1
ATOM 1407 C C . ASP A 1 202 ? 19.285 -6.845 -21.884 1.00 80.69 202 ASP A C 1
ATOM 1409 O O . ASP A 1 202 ? 19.570 -6.047 -22.774 1.00 80.69 202 ASP A O 1
ATOM 1413 N N . GLY A 1 203 ? 19.638 -6.631 -20.611 1.00 83.56 203 GLY A N 1
ATOM 1414 C CA . GLY A 1 203 ? 20.314 -5.428 -20.131 1.00 83.56 203 GLY A CA 1
ATOM 1415 C C . GLY A 1 203 ? 19.387 -4.226 -19.932 1.00 83.56 203 GLY A C 1
ATOM 1416 O O . GLY A 1 203 ? 19.870 -3.158 -19.561 1.00 83.56 203 GLY A O 1
ATOM 1417 N N . THR A 1 204 ? 18.075 -4.379 -20.138 1.00 87.94 204 THR A N 1
ATOM 1418 C CA . THR A 1 204 ? 17.091 -3.346 -19.799 1.00 87.94 204 THR A CA 1
ATOM 1419 C C . THR A 1 204 ? 17.017 -3.192 -18.282 1.00 87.94 204 THR A C 1
ATOM 1421 O O . THR A 1 204 ? 16.842 -4.172 -17.561 1.00 87.94 204 THR A O 1
ATOM 1424 N N . THR A 1 205 ? 17.086 -1.967 -17.772 1.00 92.94 205 THR A N 1
ATOM 1425 C CA . THR A 1 205 ? 16.903 -1.670 -16.346 1.00 92.94 205 THR A CA 1
ATOM 1426 C C . THR A 1 205 ? 15.546 -1.011 -16.122 1.00 92.94 205 THR A C 1
ATOM 1428 O O . THR A 1 205 ? 15.201 -0.058 -16.804 1.00 92.94 205 THR A O 1
ATOM 1431 N N . VAL A 1 206 ? 14.764 -1.454 -15.142 1.00 95.62 206 VAL A N 1
ATOM 1432 C CA . VAL A 1 206 ? 13.525 -0.780 -14.724 1.00 95.62 206 VAL A CA 1
ATOM 1433 C C . VAL A 1 206 ? 13.743 -0.117 -13.372 1.00 95.62 206 VAL A C 1
ATOM 1435 O O . VAL A 1 206 ? 14.076 -0.783 -12.392 1.00 95.62 206 VAL A O 1
ATOM 1438 N N . THR A 1 207 ? 13.531 1.196 -13.309 1.00 96.44 207 THR A N 1
ATOM 1439 C CA . THR A 1 207 ? 13.619 1.987 -12.073 1.00 96.44 207 THR A CA 1
ATOM 1440 C C . THR A 1 207 ? 12.237 2.332 -11.538 1.00 96.44 207 THR A C 1
ATOM 1442 O O . THR A 1 207 ? 11.308 2.556 -12.319 1.00 96.44 207 THR A O 1
ATOM 1445 N N . LEU A 1 208 ? 12.127 2.443 -10.215 1.00 96.62 208 LEU A N 1
ATOM 1446 C CA . LEU A 1 208 ? 10.920 2.894 -9.528 1.00 96.62 208 LEU A CA 1
ATOM 1447 C C . LEU A 1 208 ? 11.012 4.388 -9.182 1.00 96.62 208 LEU A C 1
ATOM 1449 O O . LEU A 1 208 ? 12.066 4.869 -8.773 1.00 96.62 208 LEU A O 1
ATOM 1453 N N . GLY A 1 209 ? 9.902 5.113 -9.317 1.00 94.50 209 GLY A N 1
ATOM 1454 C CA . GLY A 1 209 ? 9.764 6.519 -8.921 1.00 94.50 209 GLY A CA 1
ATOM 1455 C C . GLY A 1 209 ? 8.379 6.827 -8.347 1.00 94.50 209 GLY A C 1
ATOM 1456 O O . GLY A 1 209 ? 7.569 5.921 -8.168 1.00 94.50 209 GLY A O 1
ATOM 1457 N N . GLY A 1 210 ? 8.086 8.103 -8.082 1.00 92.75 210 GLY A N 1
ATOM 1458 C CA . GLY A 1 210 ? 6.835 8.529 -7.436 1.00 92.75 210 GLY A CA 1
ATOM 1459 C C . GLY A 1 210 ? 6.930 8.506 -5.907 1.00 92.75 210 GLY A C 1
ATOM 1460 O O . GLY A 1 210 ? 7.983 8.814 -5.349 1.00 92.75 210 GLY A O 1
ATOM 1461 N N . ASP A 1 211 ? 5.858 8.098 -5.233 1.00 90.69 211 ASP A N 1
ATOM 1462 C CA . ASP A 1 211 ? 5.685 8.170 -3.773 1.00 90.69 211 ASP A CA 1
ATOM 1463 C C . ASP A 1 211 ? 6.411 7.052 -3.001 1.00 90.69 211 ASP A C 1
ATOM 1465 O O . ASP A 1 211 ? 6.049 6.706 -1.881 1.00 90.69 211 ASP A O 1
ATOM 1469 N N . ILE A 1 212 ? 7.461 6.461 -3.573 1.00 86.31 212 ILE A N 1
ATOM 1470 C CA . ILE A 1 212 ? 8.176 5.301 -3.009 1.00 86.31 212 ILE A CA 1
ATOM 1471 C C . ILE A 1 212 ? 8.763 5.554 -1.609 1.00 86.31 212 ILE A C 1
ATOM 1473 O O . ILE A 1 212 ? 8.917 4.623 -0.818 1.00 86.31 212 ILE A O 1
ATOM 1477 N N . ASN A 1 213 ? 9.076 6.811 -1.285 1.00 80.31 213 ASN A N 1
ATOM 1478 C CA . ASN A 1 213 ? 9.624 7.217 0.004 1.00 80.31 213 ASN A CA 1
ATOM 1479 C C . ASN A 1 213 ? 8.489 7.669 0.926 1.00 80.31 213 ASN A C 1
ATOM 1481 O O . ASN A 1 213 ? 8.038 8.807 0.856 1.00 80.31 213 ASN A O 1
ATOM 1485 N N . GLY A 1 214 ? 8.042 6.773 1.806 1.00 75.31 214 GLY A N 1
ATOM 1486 C CA . GLY A 1 214 ? 6.928 7.042 2.721 1.00 75.31 214 GLY A CA 1
ATOM 1487 C C . GLY A 1 214 ? 5.578 6.518 2.235 1.00 75.31 214 GLY A C 1
ATOM 1488 O O . GLY A 1 214 ? 4.586 6.705 2.938 1.00 75.31 214 GLY A O 1
ATOM 1489 N N . ALA A 1 215 ? 5.544 5.820 1.093 1.00 83.31 215 ALA A N 1
ATOM 1490 C CA . ALA A 1 215 ? 4.385 5.040 0.689 1.00 83.31 215 ALA A CA 1
ATOM 1491 C C . ALA A 1 215 ? 3.950 4.063 1.800 1.00 83.31 215 ALA A C 1
ATOM 1493 O O . ALA A 1 215 ? 4.781 3.504 2.529 1.00 83.31 215 ALA A O 1
ATOM 1494 N N . PRO A 1 216 ? 2.645 3.756 1.871 1.00 89.50 216 PRO A N 1
ATOM 1495 C CA . PRO A 1 216 ? 2.095 2.719 2.742 1.00 89.50 216 PRO A CA 1
ATOM 1496 C C . PRO A 1 216 ? 2.453 1.300 2.267 1.00 89.50 216 PRO A C 1
ATOM 1498 O O . PRO A 1 216 ? 1.866 0.328 2.741 1.00 89.50 216 PRO A O 1
ATOM 1501 N N . VAL A 1 217 ? 3.393 1.164 1.324 1.00 92.81 217 VAL A N 1
ATOM 1502 C CA . VAL A 1 217 ? 3.831 -0.093 0.718 1.00 92.81 217 VAL A CA 1
ATOM 1503 C C . VAL A 1 217 ? 5.336 -0.083 0.460 1.00 92.81 217 VAL A C 1
ATOM 1505 O O . VAL A 1 217 ? 5.935 0.961 0.212 1.00 92.81 217 VAL A O 1
ATOM 1508 N N . TRP A 1 218 ? 5.931 -1.270 0.447 1.00 93.94 218 TRP A N 1
ATOM 1509 C CA . TRP A 1 218 ? 7.290 -1.526 -0.011 1.00 93.94 218 TRP A CA 1
ATOM 1510 C C . TRP A 1 218 ? 7.243 -2.193 -1.391 1.00 93.94 218 TRP A C 1
ATOM 1512 O O . TRP A 1 218 ? 6.894 -3.377 -1.473 1.00 93.94 218 TRP A O 1
ATOM 1522 N N . PRO A 1 219 ? 7.546 -1.465 -2.482 1.00 96.19 219 PRO A N 1
ATOM 1523 C CA . PRO A 1 219 ? 7.543 -2.043 -3.816 1.00 96.19 219 PRO A CA 1
ATOM 1524 C C . PRO A 1 219 ? 8.883 -2.684 -4.154 1.00 96.19 219 PRO A C 1
ATOM 1526 O O . PRO A 1 219 ? 9.930 -2.050 -4.048 1.00 96.19 219 PRO A O 1
ATOM 1529 N N . CYS A 1 220 ? 8.833 -3.914 -4.642 1.00 96.75 220 CYS A N 1
ATOM 1530 C CA . CYS A 1 220 ? 9.944 -4.576 -5.305 1.00 96.75 220 CYS A CA 1
ATOM 1531 C C . CYS A 1 220 ? 9.599 -4.801 -6.771 1.00 96.75 220 CYS A C 1
ATOM 1533 O O . CYS A 1 220 ? 8.463 -5.144 -7.100 1.00 96.75 220 CYS A O 1
ATOM 1535 N N . VAL A 1 221 ? 10.586 -4.646 -7.647 1.00 97.38 221 VAL A N 1
ATOM 1536 C CA . VAL A 1 221 ? 10.455 -4.952 -9.070 1.00 97.38 221 VAL A CA 1
ATOM 1537 C C . VAL A 1 221 ? 11.512 -5.969 -9.475 1.00 97.38 221 VAL A C 1
ATOM 1539 O O . VAL A 1 221 ? 12.623 -5.971 -8.952 1.00 97.38 221 VAL A O 1
ATOM 1542 N N . ARG A 1 222 ? 11.153 -6.854 -10.402 1.00 96.44 222 ARG A N 1
ATOM 1543 C CA . ARG A 1 222 ? 12.064 -7.760 -11.112 1.00 96.44 222 ARG A CA 1
ATOM 1544 C C . ARG A 1 222 ? 11.603 -7.918 -12.557 1.00 96.44 222 ARG A C 1
ATOM 1546 O O . ARG A 1 222 ? 10.430 -7.688 -12.847 1.00 96.44 222 ARG A O 1
ATOM 1553 N N . ILE A 1 223 ? 12.500 -8.316 -13.454 1.00 93.94 223 ILE A N 1
ATOM 1554 C CA . ILE A 1 223 ? 12.149 -8.641 -14.842 1.00 93.94 223 ILE A CA 1
ATOM 1555 C C . ILE A 1 223 ? 12.179 -10.160 -15.008 1.00 93.94 223 ILE A C 1
ATOM 1557 O O . ILE A 1 223 ? 13.166 -10.803 -14.668 1.00 93.94 223 ILE A O 1
ATOM 1561 N N . GLU A 1 224 ? 11.084 -10.731 -15.499 1.00 93.25 224 GLU A N 1
ATOM 1562 C CA . GLU A 1 224 ? 10.911 -12.170 -15.721 1.00 93.25 224 GLU A CA 1
ATOM 1563 C C . GLU A 1 224 ? 10.033 -12.371 -16.958 1.00 93.25 224 GLU A C 1
ATOM 1565 O O . GLU A 1 224 ? 8.992 -11.725 -17.080 1.00 93.25 224 GLU A O 1
ATOM 1570 N N . ASP A 1 225 ? 10.453 -13.236 -17.884 1.00 89.69 225 ASP A N 1
ATOM 1571 C CA . ASP A 1 225 ? 9.691 -13.609 -19.085 1.00 89.69 225 ASP A CA 1
ATOM 1572 C C . ASP A 1 225 ? 9.138 -12.408 -19.882 1.00 89.69 225 ASP A C 1
ATOM 1574 O O . ASP A 1 225 ? 7.969 -12.371 -20.275 1.00 89.69 225 ASP A O 1
ATOM 1578 N N . GLY A 1 226 ? 9.965 -11.370 -20.072 1.00 87.25 226 GLY A N 1
ATOM 1579 C CA . GLY A 1 226 ? 9.577 -10.147 -20.789 1.00 87.25 226 GLY A CA 1
ATOM 1580 C C . GLY A 1 226 ? 8.540 -9.281 -20.057 1.00 87.25 226 GLY A C 1
ATOM 1581 O O . GLY A 1 226 ? 7.896 -8.422 -20.667 1.00 87.25 226 GLY A O 1
ATOM 1582 N N . LYS A 1 227 ? 8.344 -9.496 -18.752 1.00 93.50 227 LYS A N 1
ATOM 1583 C CA . LYS A 1 227 ? 7.417 -8.742 -17.903 1.00 93.50 227 LYS A CA 1
ATOM 1584 C C . LYS A 1 227 ? 8.156 -8.083 -16.744 1.00 93.50 227 LYS A C 1
ATOM 1586 O O . LYS A 1 227 ? 9.032 -8.686 -16.129 1.00 93.50 227 LYS A O 1
ATOM 1591 N N . ALA A 1 228 ? 7.747 -6.867 -16.400 1.00 95.19 228 ALA A N 1
ATOM 1592 C CA . ALA A 1 228 ? 8.076 -6.264 -15.118 1.00 95.19 228 ALA A CA 1
ATOM 1593 C C . ALA A 1 228 ? 7.119 -6.819 -14.057 1.00 95.19 228 ALA A C 1
ATOM 1595 O O . ALA A 1 228 ? 5.911 -6.570 -14.090 1.00 95.19 228 ALA A O 1
ATOM 1596 N N . VAL A 1 229 ? 7.659 -7.611 -13.138 1.00 96.56 229 VAL A N 1
ATOM 1597 C CA . VAL A 1 229 ? 6.932 -8.201 -12.017 1.00 96.56 229 VAL A CA 1
ATOM 1598 C C . VAL A 1 229 ? 7.101 -7.289 -10.809 1.00 96.56 229 VAL A C 1
ATOM 1600 O O . VAL A 1 229 ? 8.207 -7.140 -10.293 1.00 96.56 229 VAL A O 1
ATOM 1603 N N . VAL A 1 230 ? 6.006 -6.673 -10.377 1.00 96.50 230 VAL A N 1
ATOM 1604 C CA . VAL A 1 230 ? 5.962 -5.730 -9.259 1.00 96.50 230 VAL A CA 1
ATOM 1605 C C . VAL A 1 230 ? 5.276 -6.394 -8.084 1.00 96.50 230 VAL A C 1
ATOM 1607 O O . VAL A 1 230 ? 4.082 -6.674 -8.148 1.00 96.50 230 VAL A O 1
ATOM 1610 N N . THR A 1 231 ? 6.017 -6.615 -7.007 1.00 96.44 231 THR A N 1
ATOM 1611 C CA . THR A 1 231 ? 5.480 -7.124 -5.748 1.00 96.44 231 THR A CA 1
ATOM 1612 C C . THR A 1 231 ? 5.392 -5.983 -4.747 1.00 96.44 231 THR A C 1
ATOM 1614 O O . THR A 1 231 ? 6.392 -5.349 -4.422 1.00 96.44 231 THR A O 1
ATOM 1617 N N . LEU A 1 232 ? 4.188 -5.722 -4.252 1.00 95.44 232 LEU A N 1
ATOM 1618 C CA . LEU A 1 232 ? 3.924 -4.762 -3.193 1.00 95.44 232 LEU A CA 1
ATOM 1619 C C . LEU A 1 232 ? 3.770 -5.502 -1.872 1.00 95.44 232 LEU A C 1
ATOM 1621 O O . LEU A 1 232 ? 2.942 -6.404 -1.757 1.00 95.44 232 LEU A O 1
ATOM 1625 N N . THR A 1 233 ? 4.532 -5.086 -0.868 1.00 92.38 233 THR A N 1
ATOM 1626 C CA . THR A 1 233 ? 4.367 -5.547 0.514 1.00 92.38 233 THR A CA 1
ATOM 1627 C C . THR A 1 233 ? 3.753 -4.422 1.340 1.00 92.38 233 THR A C 1
ATOM 1629 O O . THR A 1 233 ? 4.242 -3.297 1.290 1.00 92.38 233 THR A O 1
ATOM 1632 N N . GLY A 1 234 ? 2.680 -4.688 2.087 1.00 89.19 234 GLY A N 1
ATOM 1633 C CA . GLY A 1 234 ? 2.018 -3.666 2.904 1.00 89.19 234 GLY A CA 1
ATOM 1634 C C . GLY A 1 234 ? 2.920 -3.125 4.021 1.00 89.19 234 GLY A C 1
ATOM 1635 O O . GLY A 1 234 ? 3.477 -3.892 4.802 1.00 89.19 234 GLY A O 1
ATOM 1636 N N . ASN A 1 235 ? 3.027 -1.800 4.112 1.00 86.19 235 ASN A N 1
ATOM 1637 C CA . ASN A 1 235 ? 3.666 -1.042 5.196 1.00 86.19 235 ASN A CA 1
ATOM 1638 C C . ASN A 1 235 ? 2.626 -0.204 5.971 1.00 86.19 235 ASN A C 1
ATOM 1640 O O . ASN A 1 235 ? 2.912 0.857 6.522 1.00 86.19 235 ASN A O 1
ATOM 1644 N N . SER A 1 236 ? 1.371 -0.642 5.941 1.00 83.06 236 SER A N 1
ATOM 1645 C CA . SER A 1 236 ? 0.235 0.047 6.537 1.00 83.06 236 SER A CA 1
ATOM 1646 C C . SER A 1 236 ? -0.732 -0.987 7.104 1.00 83.06 236 SER A C 1
ATOM 1648 O O . SER A 1 236 ? -0.868 -2.062 6.516 1.00 83.06 236 SER A O 1
ATOM 1650 N N . PRO A 1 237 ? -1.408 -0.687 8.225 1.00 74.94 237 PRO A N 1
ATOM 1651 C CA . PRO A 1 237 ? -2.459 -1.547 8.762 1.00 74.94 237 PRO A CA 1
ATOM 1652 C C . PRO A 1 237 ? -3.741 -1.517 7.925 1.00 74.94 237 PRO A C 1
ATOM 1654 O O . PRO A 1 237 ? -4.609 -2.363 8.108 1.00 74.94 237 PRO A O 1
ATOM 1657 N N . LEU A 1 238 ? -3.886 -0.532 7.037 1.00 82.00 238 LEU A N 1
ATOM 1658 C CA . LEU A 1 238 ? -5.061 -0.405 6.191 1.00 82.00 238 LEU A CA 1
ATOM 1659 C C . LEU A 1 238 ? -4.884 -1.242 4.920 1.00 82.00 238 LEU A C 1
ATOM 1661 O O . LEU A 1 238 ? -3.771 -1.300 4.394 1.00 82.00 238 LEU A O 1
ATOM 1665 N N . PRO A 1 239 ? -5.953 -1.851 4.387 1.00 87.12 239 PRO A N 1
ATOM 1666 C CA . PRO A 1 239 ? -5.972 -2.368 3.041 1.00 87.12 239 PRO A CA 1
ATOM 1667 C C . PRO A 1 239 ? -5.887 -1.224 2.036 1.00 87.12 239 PRO A C 1
ATOM 1669 O O . PRO A 1 239 ? -6.453 -0.141 2.224 1.00 87.12 239 PRO A O 1
ATOM 1672 N N . TRP A 1 240 ? -5.216 -1.507 0.929 1.00 91.81 240 TRP A N 1
ATOM 1673 C CA . TRP A 1 240 ? -5.096 -0.589 -0.191 1.00 91.81 240 TRP A CA 1
ATOM 1674 C C . TRP A 1 240 ? -5.635 -1.248 -1.445 1.00 91.81 240 TRP A C 1
ATOM 1676 O O . TRP A 1 240 ? -5.220 -2.344 -1.819 1.00 91.81 240 TRP A O 1
ATOM 1686 N N . ARG A 1 241 ? -6.543 -0.557 -2.123 1.00 92.00 241 ARG A N 1
ATOM 1687 C CA . ARG A 1 241 ? -6.972 -0.903 -3.471 1.00 92.00 241 ARG A CA 1
ATOM 1688 C C . ARG A 1 241 ? -5.888 -0.486 -4.428 1.00 92.00 241 ARG A C 1
ATOM 1690 O O . ARG A 1 241 ? -5.603 0.700 -4.552 1.00 92.00 241 ARG A O 1
ATOM 1697 N N . ILE A 1 242 ? -5.286 -1.458 -5.088 1.00 94.00 242 ILE A N 1
ATOM 1698 C CA . ILE A 1 242 ? -4.190 -1.235 -6.013 1.00 94.00 242 ILE A CA 1
ATOM 1699 C C . ILE A 1 242 ? -4.703 -1.390 -7.434 1.00 94.00 242 ILE A C 1
ATOM 1701 O O . ILE A 1 242 ? -5.449 -2.317 -7.740 1.00 94.00 242 ILE A O 1
ATOM 1705 N N . ARG A 1 243 ? -4.258 -0.499 -8.310 1.00 92.75 243 ARG A N 1
ATOM 1706 C CA . ARG A 1 243 ? -4.465 -0.570 -9.752 1.00 92.75 243 ARG A CA 1
ATOM 1707 C C . ARG A 1 243 ? -3.125 -0.446 -10.453 1.00 92.75 243 ARG A C 1
ATOM 1709 O O . ARG A 1 243 ? -2.249 0.287 -9.998 1.00 92.75 243 ARG A O 1
ATOM 1716 N N . ALA A 1 244 ? -2.991 -1.131 -11.579 1.00 93.06 244 ALA A N 1
ATOM 1717 C CA . ALA A 1 244 ? -1.817 -1.042 -12.432 1.00 93.06 244 ALA A CA 1
ATOM 1718 C C . ALA A 1 244 ? -2.211 -0.646 -13.860 1.00 93.06 244 ALA A C 1
ATOM 1720 O O . ALA A 1 244 ? -3.213 -1.122 -14.398 1.00 93.06 244 ALA A O 1
ATOM 1721 N N . ALA A 1 245 ? -1.405 0.224 -14.462 1.00 91.31 245 ALA A N 1
ATOM 1722 C CA . ALA A 1 245 ? -1.487 0.639 -15.853 1.00 91.31 245 ALA A CA 1
ATOM 1723 C C . ALA A 1 245 ? -0.087 0.540 -16.500 1.00 91.31 245 ALA A C 1
ATOM 1725 O O . ALA A 1 245 ? 0.895 0.860 -15.834 1.00 91.31 245 ALA A O 1
ATOM 1726 N N . PRO A 1 246 ? 0.057 0.124 -17.771 1.00 90.12 246 PRO A N 1
ATOM 1727 C CA . PRO A 1 246 ? -0.978 -0.450 -18.637 1.00 90.12 246 PRO A CA 1
ATOM 1728 C C . PRO A 1 246 ? -1.545 -1.759 -18.062 1.00 90.12 246 PRO A C 1
ATOM 1730 O O . PRO A 1 246 ? -1.069 -2.243 -17.037 1.00 90.12 246 PRO A O 1
ATOM 1733 N N . ALA A 1 247 ? -2.573 -2.320 -18.713 1.00 85.69 247 ALA A N 1
ATOM 1734 C CA . ALA A 1 247 ? -3.245 -3.538 -18.258 1.00 85.69 247 ALA A CA 1
ATOM 1735 C C . ALA A 1 247 ? -2.235 -4.624 -17.839 1.00 85.69 247 ALA A C 1
ATOM 1737 O O . ALA A 1 247 ? -1.386 -5.047 -18.629 1.00 85.69 247 ALA A O 1
ATOM 1738 N N . ALA A 1 248 ? -2.340 -5.041 -16.580 1.00 88.62 248 ALA A N 1
ATOM 1739 C CA . ALA A 1 248 ? -1.439 -5.976 -15.926 1.00 88.62 248 ALA A CA 1
ATOM 1740 C C . ALA A 1 248 ? -2.202 -7.234 -15.513 1.00 88.62 248 ALA A C 1
ATOM 1742 O O . ALA A 1 248 ? -3.405 -7.186 -15.254 1.00 88.62 248 ALA A O 1
ATOM 1743 N N . THR A 1 249 ? -1.499 -8.356 -15.402 1.00 89.88 249 THR A N 1
ATOM 1744 C CA . THR A 1 249 ? -2.066 -9.559 -14.785 1.00 89.88 249 THR A CA 1
ATOM 1745 C C . THR A 1 249 ? -1.754 -9.554 -13.298 1.00 89.88 249 THR A C 1
ATOM 1747 O O . THR A 1 249 ? -0.591 -9.389 -12.919 1.00 89.88 249 THR A O 1
ATOM 1750 N N . LEU A 1 250 ? -2.775 -9.754 -12.473 1.00 89.50 250 LEU A N 1
ATOM 1751 C CA . LEU A 1 250 ? -2.624 -9.928 -11.036 1.00 89.50 250 LEU A CA 1
ATOM 1752 C C . LEU A 1 250 ? -2.354 -11.405 -10.731 1.00 89.50 250 LEU A C 1
ATOM 1754 O O . LEU A 1 250 ? -3.089 -12.275 -11.195 1.00 89.50 250 LEU A O 1
ATOM 1758 N N . ASN A 1 251 ? -1.303 -11.698 -9.968 1.00 86.88 251 ASN A N 1
ATOM 1759 C CA . ASN A 1 251 ? -1.107 -13.047 -9.449 1.00 86.88 251 ASN A CA 1
ATOM 1760 C C . ASN A 1 251 ? -2.084 -13.296 -8.298 1.00 86.88 251 ASN A C 1
ATOM 1762 O O . ASN A 1 251 ? -2.275 -12.392 -7.477 1.00 86.88 251 ASN A O 1
ATOM 1766 N N . PRO A 1 252 ? -2.629 -14.517 -8.172 1.00 76.81 252 PRO A N 1
ATOM 1767 C CA . PRO A 1 252 ? -3.368 -14.873 -6.976 1.00 76.81 252 PRO A CA 1
ATOM 1768 C C . PRO A 1 252 ? -2.457 -14.698 -5.750 1.00 76.81 252 PRO A C 1
ATOM 1770 O O . PRO A 1 252 ? -1.248 -14.962 -5.840 1.00 76.81 252 PRO A O 1
ATOM 1773 N N . PRO A 1 253 ? -3.004 -14.232 -4.616 1.00 75.56 253 PRO A N 1
ATOM 1774 C CA . PRO A 1 253 ? -2.263 -14.226 -3.366 1.00 75.56 253 PRO A CA 1
ATOM 1775 C C . PRO A 1 253 ? -1.781 -15.652 -3.062 1.00 75.56 253 PRO A C 1
ATOM 1777 O O . PRO A 1 253 ? -2.430 -16.631 -3.432 1.00 75.56 253 PRO A O 1
ATOM 1780 N N . GLY A 1 254 ? -0.609 -15.767 -2.430 1.00 71.38 254 GLY A N 1
ATOM 1781 C CA . GLY A 1 254 ? -0.083 -17.060 -1.984 1.00 71.38 254 GLY A CA 1
ATOM 1782 C C . GLY A 1 254 ? -0.968 -17.703 -0.910 1.00 71.38 254 GLY A C 1
ATOM 1783 O O . GLY A 1 254 ? -2.095 -17.278 -0.665 1.00 71.38 254 GLY A O 1
ATOM 1784 N N . THR A 1 255 ? -0.453 -18.717 -0.218 1.00 69.12 255 THR A N 1
ATOM 1785 C CA . THR A 1 255 ? -1.159 -19.300 0.931 1.00 69.12 255 THR A CA 1
ATOM 1786 C C . THR A 1 255 ? -1.405 -18.230 1.992 1.00 69.12 255 THR A C 1
ATOM 1788 O O . THR A 1 255 ? -0.460 -17.692 2.570 1.00 69.12 255 THR A O 1
ATOM 1791 N N . VAL A 1 256 ? -2.674 -17.927 2.235 1.00 77.38 256 VAL A N 1
ATOM 1792 C CA . VAL A 1 256 ? -3.138 -17.011 3.277 1.00 77.38 256 VAL A CA 1
ATOM 1793 C C . VAL A 1 256 ? -3.958 -17.795 4.299 1.00 77.38 256 VAL A C 1
ATOM 1795 O O . VAL A 1 256 ? -4.497 -18.856 3.981 1.00 77.38 256 VAL A O 1
ATOM 1798 N N . ASP A 1 257 ? -4.043 -17.294 5.530 1.00 75.38 257 ASP A N 1
ATOM 1799 C CA . ASP A 1 257 ? -4.973 -17.839 6.521 1.00 75.38 257 ASP A CA 1
ATOM 1800 C C . ASP A 1 257 ? -6.434 -17.728 6.036 1.00 75.38 257 ASP A C 1
ATOM 1802 O O . ASP A 1 257 ? -6.759 -16.915 5.165 1.00 75.38 257 ASP A O 1
ATOM 1806 N N . ALA A 1 258 ? -7.318 -18.570 6.579 1.00 69.94 258 ALA A N 1
ATOM 1807 C CA . ALA A 1 258 ? -8.701 -18.694 6.110 1.00 69.94 258 ALA A CA 1
ATOM 1808 C C . ALA A 1 258 ? -9.476 -17.366 6.177 1.00 69.94 258 ALA A C 1
ATOM 1810 O O . ALA A 1 258 ? -10.224 -17.037 5.256 1.00 69.94 258 ALA A O 1
ATOM 1811 N N . SER A 1 259 ? -9.246 -16.569 7.222 1.00 65.81 259 SER A N 1
ATOM 1812 C CA . SER A 1 259 ? -9.841 -15.241 7.378 1.00 65.81 259 SER A CA 1
ATOM 1813 C C . SER A 1 259 ? -9.427 -14.281 6.260 1.00 65.81 259 SER A C 1
ATOM 1815 O O . SER A 1 259 ? -10.280 -13.663 5.623 1.00 65.81 259 SER A O 1
ATOM 1817 N N . LYS A 1 260 ? -8.132 -14.197 5.939 1.00 74.00 260 LYS A N 1
ATOM 1818 C CA . LYS A 1 260 ? -7.633 -13.380 4.826 1.00 74.00 260 LYS A CA 1
ATOM 1819 C C . LYS A 1 260 ? -8.091 -13.912 3.470 1.00 74.00 260 LYS A C 1
ATOM 1821 O O . LYS A 1 260 ? -8.387 -13.112 2.583 1.00 74.00 260 LYS A O 1
ATOM 1826 N N . ALA A 1 261 ? -8.189 -15.233 3.307 1.00 77.75 261 ALA A N 1
ATOM 1827 C CA . ALA A 1 261 ? -8.735 -15.849 2.099 1.00 77.75 261 ALA A CA 1
ATOM 1828 C C . ALA A 1 261 ? -10.183 -15.403 1.851 1.00 77.75 261 ALA A C 1
ATOM 1830 O O . ALA A 1 261 ? -10.516 -15.007 0.735 1.00 77.75 261 ALA A O 1
ATOM 1831 N N . LEU A 1 262 ? -11.021 -15.414 2.895 1.00 72.00 262 LEU A N 1
ATOM 1832 C CA . LEU A 1 262 ? -12.423 -15.002 2.815 1.00 72.00 262 LEU A CA 1
ATOM 1833 C C . LEU A 1 262 ? -12.555 -13.534 2.401 1.00 72.00 262 LEU A C 1
ATOM 1835 O O . LEU A 1 262 ? -13.342 -13.210 1.515 1.00 72.00 262 LEU A O 1
ATOM 1839 N N . VAL A 1 263 ? -11.746 -12.655 2.995 1.00 72.69 263 VAL A N 1
ATOM 1840 C CA . VAL A 1 263 ? -11.712 -11.231 2.638 1.00 72.69 263 VAL A CA 1
ATOM 1841 C C . VAL A 1 263 ? -11.330 -11.042 1.174 1.00 72.69 263 VAL A C 1
ATOM 1843 O O . VAL A 1 263 ? -12.004 -10.312 0.450 1.00 72.69 263 VAL A O 1
ATOM 1846 N N . LEU A 1 264 ? -10.252 -11.692 0.729 1.00 79.38 264 LEU A N 1
ATOM 1847 C CA . LEU A 1 264 ? -9.772 -11.575 -0.646 1.00 79.38 264 LEU A CA 1
ATOM 1848 C C . LEU A 1 264 ? -10.799 -12.123 -1.646 1.00 79.38 264 LEU A C 1
ATOM 1850 O O . LEU A 1 264 ? -11.010 -11.504 -2.683 1.00 79.38 264 LEU A O 1
ATOM 1854 N N . ALA A 1 265 ? -11.483 -13.223 -1.320 1.00 77.62 265 ALA A N 1
ATOM 1855 C CA . ALA A 1 265 ? -12.546 -13.797 -2.146 1.00 77.62 265 ALA A CA 1
ATOM 1856 C C . ALA A 1 265 ? -13.804 -12.909 -2.205 1.00 77.62 265 ALA A C 1
ATOM 1858 O O . ALA A 1 265 ? -14.396 -12.726 -3.275 1.00 77.62 265 ALA A O 1
ATOM 1859 N N . GLY A 1 266 ? -14.201 -12.324 -1.071 1.00 71.94 266 GLY A N 1
ATOM 1860 C CA . GLY A 1 266 ? -15.290 -11.352 -1.008 1.00 71.94 266 GLY A CA 1
ATOM 1861 C C . GLY A 1 266 ? -14.976 -10.113 -1.844 1.00 71.94 266 GLY A C 1
ATOM 1862 O O . GLY A 1 266 ? -15.780 -9.705 -2.682 1.00 71.94 266 GLY A O 1
ATOM 1863 N N . TYR A 1 267 ? -13.764 -9.574 -1.697 1.00 77.12 267 TYR A N 1
ATOM 1864 C CA . TYR A 1 267 ? -13.305 -8.428 -2.472 1.00 77.12 267 TYR A CA 1
ATOM 1865 C C . TYR A 1 267 ? -13.231 -8.724 -3.975 1.00 77.12 267 TYR A C 1
ATOM 1867 O O . 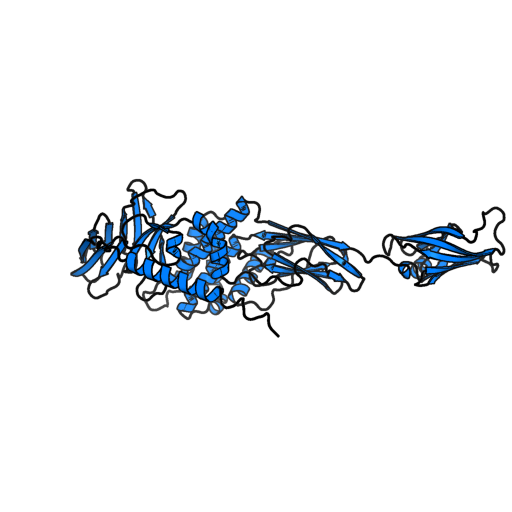TYR A 1 267 ? -13.737 -7.937 -4.771 1.00 77.12 267 TYR A O 1
ATOM 1875 N N . ASP A 1 268 ? -12.665 -9.870 -4.371 1.00 77.06 268 ASP A N 1
ATOM 1876 C CA . ASP A 1 268 ? -12.611 -10.320 -5.770 1.00 77.06 268 ASP A CA 1
ATOM 1877 C C . ASP A 1 268 ? -14.011 -10.334 -6.404 1.00 77.06 268 ASP A C 1
ATOM 1879 O O . ASP A 1 268 ? -14.219 -9.829 -7.507 1.00 77.06 268 ASP A O 1
ATOM 1883 N N . THR A 1 269 ? -15.014 -10.810 -5.663 1.00 73.19 269 THR A N 1
ATOM 1884 C CA . THR A 1 269 ? -16.414 -10.812 -6.112 1.00 73.19 269 THR A CA 1
ATOM 1885 C C . THR A 1 269 ? -16.962 -9.400 -6.342 1.00 73.19 269 THR A C 1
ATOM 1887 O O . THR A 1 269 ? -17.653 -9.176 -7.335 1.00 73.19 269 THR A O 1
ATOM 1890 N N . LEU A 1 270 ? -16.603 -8.432 -5.492 1.00 70.94 270 LEU A N 1
ATOM 1891 C CA . LEU A 1 270 ? -17.018 -7.030 -5.626 1.00 70.94 270 LEU A CA 1
ATOM 1892 C C . LEU A 1 270 ? -16.356 -6.309 -6.810 1.00 70.94 270 LEU A C 1
ATOM 1894 O O . LEU A 1 270 ? -16.928 -5.359 -7.351 1.00 70.94 270 LEU A O 1
ATOM 1898 N N . VAL A 1 271 ? -15.148 -6.721 -7.210 1.00 74.62 271 VAL A N 1
ATOM 1899 C CA . VAL A 1 271 ? -14.387 -6.044 -8.274 1.00 74.62 271 VAL A CA 1
ATOM 1900 C C . VAL A 1 271 ? -14.447 -6.724 -9.636 1.00 74.62 271 VAL A C 1
ATOM 1902 O O . VAL A 1 271 ? -14.047 -6.098 -10.614 1.00 74.62 271 VAL A O 1
ATOM 1905 N N . LYS A 1 272 ? -15.012 -7.933 -9.748 1.00 71.88 272 LYS A N 1
ATOM 1906 C CA . LYS A 1 272 ? -15.191 -8.663 -11.025 1.00 71.88 272 LYS A CA 1
ATOM 1907 C C . LYS A 1 272 ? -15.856 -7.858 -12.140 1.00 71.88 272 LYS A C 1
ATOM 1909 O O . LYS A 1 272 ? -15.592 -8.103 -13.312 1.00 71.88 272 LYS A O 1
ATOM 1914 N N . THR A 1 273 ? -16.722 -6.909 -11.796 1.00 66.44 273 THR A N 1
ATOM 1915 C CA . THR A 1 273 ? -17.440 -6.061 -12.761 1.00 66.44 273 THR A CA 1
ATOM 1916 C C . THR A 1 273 ? -16.665 -4.801 -13.157 1.00 66.44 273 THR A C 1
ATOM 1918 O O . THR A 1 273 ? -17.141 -4.021 -13.983 1.00 66.44 273 THR A O 1
ATOM 1921 N N . ARG A 1 274 ? -15.478 -4.565 -12.583 1.00 69.88 274 ARG A N 1
ATOM 1922 C CA . ARG A 1 274 ? -14.677 -3.361 -12.835 1.00 69.88 274 ARG A CA 1
ATOM 1923 C C . ARG A 1 274 ? -13.754 -3.557 -14.047 1.00 69.88 274 ARG A C 1
ATOM 1925 O O . ARG A 1 274 ? -13.201 -4.635 -14.235 1.00 69.88 274 ARG A O 1
ATOM 1932 N N . PRO A 1 275 ? -13.524 -2.508 -14.858 1.00 59.50 275 PRO A N 1
ATOM 1933 C CA . PRO A 1 275 ? -12.790 -2.615 -16.126 1.00 59.50 275 PRO A CA 1
ATOM 1934 C C . PRO A 1 275 ? -11.261 -2.749 -15.991 1.00 59.50 275 PRO A C 1
ATOM 1936 O O . PRO A 1 275 ? -10.564 -2.814 -17.002 1.00 59.50 275 PRO A O 1
ATOM 1939 N N . TYR A 1 276 ? -10.716 -2.774 -14.772 1.00 66.19 276 TYR A N 1
ATOM 1940 C CA . TYR A 1 276 ? -9.273 -2.821 -14.521 1.00 66.19 276 TYR A CA 1
ATOM 1941 C C . TYR A 1 276 ? -8.931 -3.963 -13.566 1.00 66.19 276 TYR A C 1
ATOM 1943 O O . TYR A 1 276 ? -9.714 -4.263 -12.667 1.00 66.19 276 TYR A O 1
ATOM 1951 N N . ALA A 1 277 ? -7.737 -4.545 -13.725 1.00 67.19 277 ALA A N 1
ATOM 1952 C CA . ALA A 1 277 ? -7.171 -5.465 -12.744 1.00 67.19 277 ALA A CA 1
ATOM 1953 C C . ALA A 1 277 ? -6.916 -4.697 -11.439 1.00 67.19 277 ALA A C 1
ATOM 1955 O O . ALA A 1 277 ? -5.930 -3.968 -11.307 1.00 67.19 277 ALA A O 1
ATOM 1956 N N . GLU A 1 278 ? -7.863 -4.814 -10.517 1.00 84.06 278 GLU A N 1
ATOM 1957 C CA . GLU A 1 278 ? -7.855 -4.151 -9.225 1.00 84.06 278 GLU A CA 1
ATOM 1958 C C . GLU A 1 278 ? -7.631 -5.202 -8.142 1.00 84.06 278 GLU A C 1
ATOM 1960 O O . GLU A 1 278 ? -8.461 -6.080 -7.931 1.00 84.06 278 GLU A O 1
ATOM 1965 N N . GLY A 1 279 ? -6.485 -5.125 -7.478 1.00 88.94 279 GLY A N 1
ATOM 1966 C CA . GLY A 1 279 ? -6.131 -6.011 -6.376 1.00 88.94 279 GLY A CA 1
ATOM 1967 C C . GLY A 1 279 ? -6.306 -5.320 -5.033 1.00 88.94 279 GLY A C 1
ATOM 1968 O O . GLY A 1 279 ? -6.198 -4.098 -4.933 1.00 88.94 279 GLY A O 1
ATOM 1969 N N . LEU A 1 280 ? -6.526 -6.106 -3.986 1.00 90.69 280 LEU A N 1
ATOM 1970 C CA . LEU A 1 280 ? -6.540 -5.623 -2.613 1.00 90.69 280 LEU A CA 1
ATOM 1971 C C . LEU A 1 280 ? -5.233 -6.019 -1.931 1.00 90.69 280 LEU A C 1
ATOM 1973 O O . LEU A 1 280 ? -4.963 -7.200 -1.717 1.00 90.69 280 LEU A O 1
ATOM 1977 N N . LEU A 1 281 ? -4.417 -5.030 -1.588 1.00 90.81 281 LEU A N 1
ATOM 1978 C CA . LEU A 1 281 ? -3.254 -5.237 -0.743 1.00 90.81 281 LEU A CA 1
ATOM 1979 C C . LEU A 1 281 ? -3.709 -5.179 0.710 1.00 90.81 281 LEU A C 1
ATOM 1981 O O . LEU A 1 281 ? -3.918 -4.092 1.246 1.00 90.81 281 LEU A O 1
ATOM 1985 N N . ILE A 1 282 ? -3.867 -6.344 1.330 1.00 85.88 282 ILE A N 1
ATOM 1986 C CA . ILE A 1 282 ? -4.126 -6.456 2.764 1.00 85.88 282 ILE A CA 1
ATOM 1987 C C . ILE A 1 282 ? -2.816 -6.646 3.529 1.00 85.88 282 ILE A C 1
ATOM 1989 O O . ILE A 1 282 ? -1.828 -7.141 2.973 1.00 85.88 282 ILE A O 1
ATOM 1993 N N . PRO A 1 283 ? -2.776 -6.282 4.813 1.00 79.81 283 PRO A N 1
ATOM 1994 C CA . PRO A 1 283 ? -1.537 -6.386 5.551 1.00 79.81 283 PRO A CA 1
ATOM 1995 C C . PRO A 1 283 ? -1.042 -7.830 5.734 1.00 79.81 283 PRO A C 1
ATOM 1997 O O . PRO A 1 283 ? -1.819 -8.767 5.932 1.00 79.81 283 PRO A O 1
ATOM 2000 N N . GLY A 1 284 ? 0.279 -8.007 5.655 1.00 79.00 284 GLY A N 1
ATOM 2001 C CA . GLY A 1 284 ? 0.938 -9.314 5.748 1.00 79.00 284 GLY A CA 1
ATOM 2002 C C . GLY A 1 284 ? 0.815 -10.204 4.504 1.00 79.00 284 GLY A C 1
ATOM 2003 O O . GLY A 1 284 ? 1.392 -11.287 4.496 1.00 79.00 284 GLY A O 1
ATOM 2004 N N . VAL A 1 285 ? 0.112 -9.771 3.451 1.00 85.94 285 VAL A N 1
ATOM 2005 C CA . VAL A 1 285 ? -0.029 -10.533 2.200 1.00 85.94 285 VAL A CA 1
ATOM 2006 C C . VAL A 1 285 ? 0.537 -9.713 1.045 1.00 85.94 285 VAL A C 1
ATOM 2008 O O . VAL A 1 285 ? 0.012 -8.639 0.754 1.00 85.94 285 VAL A O 1
ATOM 2011 N N . PRO A 1 286 ? 1.607 -10.171 0.374 1.00 91.56 286 PRO A N 1
ATOM 2012 C CA . PRO A 1 286 ? 2.148 -9.451 -0.765 1.00 91.56 286 PRO A CA 1
ATOM 2013 C C . PRO A 1 286 ? 1.198 -9.537 -1.965 1.00 91.56 286 PRO A C 1
ATOM 2015 O O . PRO A 1 286 ? 0.628 -10.589 -2.255 1.00 91.56 286 PRO A O 1
ATOM 2018 N N . LEU A 1 287 ? 1.083 -8.441 -2.709 1.00 93.25 287 LEU A N 1
ATOM 2019 C CA . LEU A 1 287 ? 0.301 -8.357 -3.942 1.00 93.25 287 LEU A CA 1
ATOM 2020 C C . LEU A 1 287 ? 1.254 -8.251 -5.132 1.00 93.25 287 LEU A C 1
ATOM 2022 O O . LEU A 1 287 ? 2.121 -7.381 -5.136 1.00 93.25 287 LEU A O 1
ATOM 2026 N N . THR A 1 288 ? 1.123 -9.117 -6.141 1.00 95.44 288 THR A N 1
ATOM 2027 C CA . THR A 1 288 ? 2.059 -9.138 -7.279 1.00 95.44 288 THR A CA 1
ATOM 2028 C C . THR A 1 288 ? 1.361 -8.884 -8.610 1.00 95.44 288 THR A C 1
ATOM 2030 O O . THR A 1 288 ? 0.507 -9.664 -9.025 1.00 95.44 288 THR A O 1
ATOM 2033 N N . TYR A 1 289 ? 1.785 -7.833 -9.309 1.00 95.06 289 TYR A N 1
ATOM 2034 C CA . TYR A 1 289 ? 1.390 -7.511 -10.679 1.00 95.06 289 TYR A CA 1
ATOM 2035 C C . TYR A 1 289 ? 2.468 -7.926 -11.672 1.00 95.06 289 TYR A C 1
ATOM 2037 O O . TYR A 1 289 ? 3.658 -7.823 -11.386 1.00 95.06 289 TYR A O 1
ATOM 2045 N N . ARG A 1 290 ? 2.061 -8.327 -12.877 1.00 95.12 290 ARG A N 1
ATOM 2046 C CA . ARG A 1 290 ? 2.967 -8.493 -14.017 1.00 95.12 290 ARG A CA 1
ATOM 2047 C C . ARG A 1 290 ? 2.541 -7.576 -15.154 1.00 95.12 290 ARG A C 1
ATOM 2049 O O . ARG A 1 290 ? 1.463 -7.751 -15.725 1.00 95.12 290 ARG A O 1
ATOM 2056 N N . LEU A 1 291 ? 3.397 -6.612 -15.474 1.00 94.12 291 LEU A N 1
ATOM 2057 C CA . LEU A 1 291 ? 3.212 -5.656 -16.560 1.00 94.12 291 LEU A CA 1
ATOM 2058 C C . LEU A 1 291 ? 4.065 -6.089 -17.762 1.00 94.12 291 LEU A C 1
ATOM 2060 O O . LEU A 1 291 ? 5.224 -6.454 -17.563 1.00 94.12 291 LEU A O 1
ATOM 2064 N N . PRO A 1 292 ? 3.558 -6.051 -19.006 1.00 91.56 292 PRO A N 1
ATOM 2065 C CA . PRO A 1 292 ? 4.388 -6.315 -20.181 1.00 91.56 292 PRO A CA 1
ATOM 2066 C C . PRO A 1 292 ? 5.517 -5.280 -20.278 1.00 91.56 292 PRO A C 1
ATOM 2068 O O . PRO A 1 292 ? 5.230 -4.087 -20.370 1.00 91.56 292 PRO A O 1
ATOM 2071 N N . ALA A 1 293 ? 6.785 -5.711 -20.283 1.00 87.62 293 ALA A N 1
ATOM 2072 C CA . ALA A 1 293 ? 7.922 -4.784 -20.286 1.00 87.62 293 ALA A CA 1
ATOM 2073 C C . ALA A 1 293 ? 7.925 -3.891 -21.539 1.00 87.62 293 ALA A C 1
ATOM 2075 O O . ALA A 1 293 ? 8.175 -2.694 -21.446 1.00 87.62 293 ALA A O 1
ATOM 2076 N N . ALA A 1 294 ? 7.516 -4.445 -22.685 1.00 85.62 294 ALA A N 1
ATOM 2077 C CA . ALA A 1 294 ? 7.370 -3.724 -23.951 1.00 85.62 294 ALA A CA 1
ATOM 2078 C C . ALA A 1 294 ? 6.284 -2.627 -23.948 1.00 85.62 294 ALA A C 1
ATOM 2080 O O . ALA A 1 294 ? 6.221 -1.834 -24.881 1.00 85.62 294 ALA A O 1
ATOM 2081 N N . LYS A 1 295 ? 5.403 -2.589 -22.937 1.00 90.75 295 LYS A N 1
ATOM 2082 C CA . LYS A 1 295 ? 4.368 -1.551 -22.790 1.00 90.75 295 LYS A CA 1
ATOM 2083 C C . LYS A 1 295 ? 4.698 -0.524 -21.704 1.00 90.75 295 LYS A C 1
ATOM 2085 O O . LYS A 1 295 ? 3.855 0.315 -21.405 1.00 90.75 295 LYS A O 1
ATOM 2090 N N . LEU A 1 296 ? 5.878 -0.610 -21.090 1.00 92.00 296 LEU A N 1
ATOM 2091 C CA . LEU A 1 296 ? 6.338 0.400 -20.145 1.00 92.00 296 LEU A CA 1
ATOM 2092 C C . LEU A 1 296 ? 6.676 1.715 -20.884 1.00 92.00 296 LEU A C 1
ATOM 2094 O O . LEU A 1 296 ? 7.048 1.661 -22.057 1.00 92.00 296 LEU A O 1
ATOM 2098 N N . PRO A 1 297 ? 6.567 2.894 -20.237 1.00 95.69 297 PRO A N 1
ATOM 2099 C CA . PRO A 1 297 ? 6.425 3.132 -18.796 1.00 95.69 297 PRO A CA 1
ATOM 2100 C C . PRO A 1 297 ? 5.080 2.700 -18.204 1.00 95.69 297 PRO A C 1
ATOM 2102 O O . PRO A 1 297 ? 4.059 2.657 -18.884 1.00 95.69 297 PRO A O 1
ATOM 2105 N N . GLY A 1 298 ? 5.100 2.347 -16.921 1.00 94.31 298 GLY A N 1
ATOM 2106 C CA . GLY A 1 298 ? 3.934 1.867 -16.183 1.00 94.31 298 GLY A CA 1
ATOM 2107 C C . GLY A 1 298 ? 3.713 2.636 -14.889 1.00 94.31 298 GLY A C 1
ATOM 2108 O O . GLY A 1 298 ? 4.597 3.338 -14.404 1.00 94.31 298 GLY A O 1
ATOM 2109 N N . VAL A 1 299 ? 2.527 2.484 -14.321 1.00 95.44 299 VAL A N 1
ATOM 2110 C CA . VAL A 1 299 ? 2.114 3.094 -13.063 1.00 95.44 299 VAL A CA 1
ATOM 2111 C C . VAL A 1 299 ? 1.391 2.053 -12.223 1.00 95.44 299 VAL A C 1
ATOM 2113 O O . VAL A 1 299 ? 0.510 1.348 -12.711 1.00 95.44 299 VAL A O 1
ATOM 2116 N N . VAL A 1 300 ? 1.740 1.982 -10.945 1.00 95.00 300 VAL A N 1
ATOM 2117 C CA . VAL A 1 300 ? 0.998 1.248 -9.923 1.00 95.00 300 VAL A CA 1
ATOM 2118 C C . VAL A 1 300 ? 0.517 2.260 -8.896 1.00 95.00 300 VAL A C 1
ATOM 2120 O O . VAL A 1 300 ? 1.326 2.899 -8.231 1.00 95.00 300 VAL A O 1
ATOM 2123 N N . ALA A 1 301 ? -0.794 2.431 -8.786 1.00 95.12 301 ALA A N 1
ATOM 2124 C CA . ALA A 1 301 ? -1.411 3.394 -7.885 1.00 95.12 301 ALA A CA 1
ATOM 2125 C C . ALA A 1 301 ? -2.238 2.671 -6.826 1.00 95.12 301 ALA A C 1
ATOM 2127 O O . ALA A 1 301 ? -2.861 1.646 -7.111 1.00 95.12 301 ALA A O 1
ATOM 2128 N N . GLY A 1 302 ? -2.249 3.208 -5.612 1.00 94.12 302 GLY A N 1
ATOM 2129 C CA . GLY A 1 302 ? -3.041 2.685 -4.511 1.00 94.12 302 GLY A CA 1
ATOM 2130 C C . GLY A 1 302 ? -3.965 3.736 -3.920 1.00 94.12 302 GLY A C 1
ATOM 2131 O O . GLY A 1 302 ? -3.618 4.914 -3.890 1.00 94.12 302 GLY A O 1
ATOM 2132 N N . GLN A 1 303 ? -5.116 3.295 -3.419 1.00 92.88 303 GLN A N 1
ATOM 2133 C CA . GLN A 1 303 ? -6.017 4.091 -2.591 1.00 92.88 303 GLN A CA 1
ATOM 2134 C C . GLN A 1 303 ? -6.394 3.313 -1.327 1.00 92.88 303 GLN A C 1
ATOM 2136 O O . GLN A 1 303 ? -6.697 2.122 -1.412 1.00 92.88 303 GLN A O 1
ATOM 2141 N N . ALA A 1 304 ? -6.383 3.960 -0.164 1.00 89.62 304 ALA A N 1
ATOM 2142 C CA . ALA A 1 304 ? -6.821 3.346 1.083 1.00 89.62 304 ALA A CA 1
ATOM 2143 C C . ALA A 1 304 ? -8.300 2.942 0.978 1.00 89.62 304 ALA A C 1
ATOM 2145 O O . ALA A 1 304 ? -9.134 3.726 0.528 1.00 89.62 304 ALA A O 1
ATOM 2146 N N . ASP A 1 305 ? -8.636 1.725 1.403 1.00 85.12 305 ASP A N 1
ATOM 2147 C CA . ASP A 1 305 ? -10.012 1.225 1.369 1.00 85.12 305 ASP A CA 1
ATOM 2148 C C . ASP A 1 305 ? -10.547 0.964 2.767 1.00 85.12 305 ASP A C 1
ATOM 2150 O O . ASP A 1 305 ? -10.556 -0.148 3.297 1.00 85.12 305 ASP A O 1
ATOM 2154 N N . VAL A 1 306 ? -10.999 2.058 3.367 1.00 77.69 306 VAL A N 1
ATOM 2155 C CA . VAL A 1 306 ? -11.556 2.073 4.717 1.00 77.69 306 VAL A CA 1
ATOM 2156 C C . VAL A 1 306 ? -12.777 1.157 4.816 1.00 77.69 306 VAL A C 1
ATOM 2158 O O . VAL A 1 306 ? -12.937 0.473 5.821 1.00 77.69 306 VAL A O 1
ATOM 2161 N N . GLY A 1 307 ? -13.607 1.089 3.768 1.00 72.81 307 GLY A N 1
ATOM 2162 C CA . GLY A 1 307 ? -14.790 0.228 3.738 1.00 72.81 307 GLY A CA 1
ATOM 2163 C C . GLY A 1 307 ? -14.417 -1.247 3.857 1.00 72.81 307 GLY A C 1
ATOM 2164 O O . GLY A 1 307 ? -14.913 -1.943 4.745 1.00 72.81 307 GLY A O 1
ATOM 2165 N N . THR A 1 308 ? -13.468 -1.703 3.036 1.00 74.56 308 THR A N 1
ATOM 2166 C CA . THR A 1 308 ? -12.972 -3.082 3.114 1.00 74.56 308 THR A CA 1
ATOM 2167 C C . THR A 1 308 ? -12.268 -3.361 4.441 1.00 74.56 308 THR A C 1
ATOM 2169 O O . THR A 1 308 ? -12.431 -4.450 4.986 1.00 74.56 308 THR A O 1
ATOM 2172 N N . TYR A 1 309 ? -11.545 -2.394 5.024 1.00 74.31 309 TYR A N 1
ATOM 2173 C CA . TYR A 1 309 ? -10.981 -2.569 6.368 1.00 74.31 309 TYR A CA 1
ATOM 2174 C C . TYR A 1 309 ? -12.067 -2.822 7.408 1.00 74.31 309 TYR A C 1
ATOM 2176 O O . TYR A 1 309 ? -11.930 -3.739 8.208 1.00 74.31 309 TYR A O 1
ATOM 2184 N N . LEU A 1 310 ? -13.128 -2.011 7.421 1.00 67.38 310 LEU A N 1
ATOM 2185 C CA . LEU A 1 310 ? -14.208 -2.159 8.397 1.00 67.38 310 LEU A CA 1
ATOM 2186 C C . LEU A 1 310 ? -14.863 -3.536 8.262 1.00 67.38 310 LEU A C 1
ATOM 2188 O O . LEU A 1 310 ? -15.090 -4.196 9.273 1.00 67.38 310 LEU A O 1
ATOM 2192 N N . GLY A 1 311 ? -15.071 -4.002 7.025 1.00 68.81 311 GLY A N 1
ATOM 2193 C CA . GLY A 1 311 ? -15.515 -5.369 6.749 1.00 68.81 311 GLY A CA 1
ATOM 2194 C C . GLY A 1 311 ? -14.546 -6.429 7.286 1.00 68.81 311 GLY A C 1
ATOM 2195 O O . GLY A 1 311 ? -14.975 -7.365 7.955 1.00 68.81 311 GLY A O 1
ATOM 2196 N N . MET A 1 312 ? -13.236 -6.264 7.070 1.00 68.25 312 MET A N 1
ATOM 2197 C CA . MET A 1 312 ? -12.215 -7.164 7.621 1.00 68.25 312 MET A CA 1
ATOM 2198 C C . MET A 1 312 ? -12.212 -7.186 9.145 1.00 68.25 312 MET A C 1
ATOM 2200 O O . MET A 1 312 ? -12.243 -8.256 9.733 1.00 68.25 312 MET A O 1
ATOM 2204 N N . ALA A 1 313 ? -12.144 -6.024 9.792 1.00 65.81 313 ALA A N 1
ATOM 2205 C CA . ALA A 1 313 ? -12.051 -5.909 11.243 1.00 65.81 313 ALA A CA 1
ATOM 2206 C C . ALA A 1 313 ? -13.278 -6.512 11.931 1.00 65.81 313 ALA A C 1
ATOM 2208 O O . ALA A 1 313 ? -13.156 -7.159 12.967 1.00 65.81 313 ALA A O 1
ATOM 2209 N N . LEU A 1 314 ? -14.445 -6.353 11.313 1.00 65.38 314 LEU A N 1
ATOM 2210 C CA . LEU A 1 314 ? -15.670 -7.005 11.736 1.00 65.38 314 LEU A CA 1
ATOM 2211 C C . LEU A 1 314 ? -15.589 -8.532 11.586 1.00 65.38 314 LEU A C 1
ATOM 2213 O O . LEU A 1 314 ? -15.947 -9.241 12.520 1.00 65.38 314 LEU A O 1
ATOM 2217 N N . LEU A 1 315 ? -15.111 -9.042 10.445 1.00 64.81 315 LEU A N 1
ATOM 2218 C CA . LEU A 1 315 ? -14.948 -10.483 10.217 1.00 64.81 315 LEU A CA 1
ATOM 2219 C C . LEU A 1 315 ? -13.916 -11.105 11.164 1.00 64.81 315 LEU A C 1
ATOM 2221 O O . LEU A 1 315 ? -14.182 -12.156 11.731 1.00 64.81 315 LEU A O 1
ATOM 2225 N N . PHE A 1 316 ? -12.773 -10.451 11.377 1.00 65.81 316 PHE A N 1
ATOM 2226 C CA . PHE A 1 316 ? -11.767 -10.882 12.350 1.00 65.81 316 PHE A CA 1
ATOM 2227 C C . PHE A 1 316 ? -12.314 -10.846 13.774 1.00 65.81 316 PHE A C 1
ATOM 2229 O O . PHE A 1 316 ? -12.110 -11.786 14.532 1.00 65.81 316 PHE A O 1
ATOM 2236 N N . GLY A 1 317 ? -13.053 -9.793 14.129 1.00 61.91 317 GLY A N 1
ATOM 2237 C CA . GLY A 1 317 ? -13.677 -9.715 15.441 1.00 61.91 317 GLY A CA 1
ATOM 2238 C C . GLY A 1 317 ? -14.749 -10.766 15.668 1.00 61.91 317 GLY A C 1
ATOM 2239 O O . GLY A 1 317 ? -14.886 -11.287 16.773 1.00 61.91 317 GLY A O 1
ATOM 2240 N N . LEU A 1 318 ? -15.471 -11.121 14.608 1.00 62.94 318 LEU A N 1
ATOM 2241 C CA . LEU A 1 318 ? -16.390 -12.242 14.622 1.00 62.94 318 LEU A CA 1
ATOM 2242 C C . LEU A 1 318 ? -15.646 -13.576 14.765 1.00 62.94 318 LEU A C 1
ATOM 2244 O O . LEU A 1 318 ? -16.076 -14.402 15.560 1.00 62.94 318 LEU A O 1
ATOM 2248 N N . ASP A 1 319 ? -14.534 -13.779 14.054 1.00 59.84 319 ASP A N 1
ATOM 2249 C CA . ASP A 1 319 ? -13.707 -14.993 14.151 1.00 59.84 319 ASP A CA 1
ATOM 2250 C C . ASP A 1 319 ? -13.193 -15.224 15.568 1.00 59.84 319 ASP A C 1
ATOM 2252 O O . ASP A 1 319 ? -13.332 -16.308 16.134 1.00 59.84 319 ASP A O 1
ATOM 2256 N N . GLU A 1 320 ? -12.637 -14.172 16.163 1.00 57.31 320 GLU A N 1
ATOM 2257 C CA . GLU A 1 320 ? -12.084 -14.205 17.508 1.00 57.31 320 GLU A CA 1
ATOM 2258 C C . GLU A 1 320 ? -13.190 -14.475 18.534 1.00 57.31 320 GLU A C 1
ATOM 2260 O O . GLU A 1 320 ? -13.046 -15.351 19.389 1.00 57.31 320 GLU A O 1
ATOM 2265 N N . ALA A 1 321 ? -14.342 -13.806 18.391 1.00 52.59 321 ALA A N 1
ATOM 2266 C CA . ALA A 1 321 ? -15.508 -14.062 19.227 1.00 52.59 321 ALA A CA 1
ATOM 2267 C C . ALA A 1 321 ? -15.990 -15.515 19.103 1.00 52.59 321 ALA A C 1
ATOM 2269 O O . ALA A 1 321 ? -16.237 -16.159 20.116 1.00 52.59 321 ALA A O 1
ATOM 2270 N N . LEU A 1 322 ? -16.101 -16.053 17.888 1.00 57.03 322 LEU A N 1
ATOM 2271 C CA . LEU A 1 322 ? -16.572 -17.417 17.637 1.00 57.03 322 LEU A CA 1
ATOM 2272 C C . LEU A 1 322 ? -15.584 -18.483 18.124 1.00 57.03 322 LEU A C 1
ATOM 2274 O O . LEU A 1 322 ? -16.011 -19.501 18.673 1.00 57.03 322 LEU A O 1
ATOM 2278 N N . THR A 1 323 ? -14.281 -18.224 18.011 1.00 56.62 323 THR A N 1
ATOM 2279 C CA . THR A 1 323 ? -13.222 -19.124 18.486 1.00 56.62 323 THR A CA 1
ATOM 2280 C C . THR A 1 323 ? -13.294 -19.329 20.000 1.00 56.62 323 THR A C 1
ATOM 2282 O O . THR A 1 323 ? -13.121 -20.454 20.469 1.00 56.62 323 THR A O 1
ATOM 2285 N N . VAL A 1 324 ? -13.637 -18.288 20.771 1.00 50.56 324 VAL A N 1
ATOM 2286 C CA . VAL A 1 324 ? -13.885 -18.400 22.226 1.00 50.56 324 VAL A CA 1
ATOM 2287 C C . VAL A 1 324 ? -15.001 -19.404 22.537 1.00 50.56 324 VAL A C 1
ATOM 2289 O O . VAL A 1 324 ? -14.957 -20.081 23.563 1.00 50.56 324 VAL A O 1
ATOM 2292 N N . PHE A 1 325 ? -15.971 -19.551 21.636 1.00 50.91 325 PHE A N 1
ATOM 2293 C CA . PHE A 1 325 ? -17.085 -20.491 21.766 1.00 50.91 325 PHE A CA 1
ATOM 2294 C C . PHE A 1 325 ? -16.854 -21.820 21.028 1.00 50.91 325 PHE A C 1
ATOM 2296 O O . PHE A 1 325 ? -17.778 -22.621 20.910 1.00 50.91 325 PHE A O 1
ATOM 2303 N N . GLY A 1 326 ? -15.638 -22.075 20.529 1.00 50.78 326 GLY A N 1
ATOM 2304 C CA . GLY A 1 326 ? -15.299 -23.295 19.791 1.00 50.78 326 GLY A CA 1
ATOM 2305 C C . GLY A 1 326 ? -15.926 -23.385 18.395 1.00 50.78 326 GLY A C 1
ATOM 2306 O O . GLY A 1 326 ? -15.929 -24.461 17.797 1.00 50.78 326 GLY A O 1
ATOM 2307 N N . VAL A 1 327 ? -16.454 -22.279 17.865 1.00 55.44 327 VAL A N 1
ATOM 2308 C CA . VAL A 1 327 ? -17.039 -22.205 16.523 1.00 55.44 327 VAL A CA 1
ATOM 2309 C C . VAL A 1 327 ? -15.973 -21.716 15.547 1.00 55.44 327 VAL A C 1
ATOM 2311 O O . VAL A 1 327 ? -15.380 -20.659 15.731 1.00 55.44 327 VAL A O 1
ATOM 2314 N N . ASN A 1 328 ? -15.723 -22.485 14.489 1.00 59.34 328 ASN A N 1
ATOM 2315 C CA . ASN A 1 328 ? -14.740 -22.140 13.464 1.00 59.34 328 ASN A CA 1
ATOM 2316 C C . ASN A 1 328 ? -15.435 -21.417 12.294 1.00 59.34 328 ASN A C 1
ATOM 2318 O O . ASN A 1 328 ? -16.312 -22.008 11.659 1.00 59.34 328 ASN A O 1
ATOM 2322 N N . LEU A 1 329 ? -15.037 -20.179 11.960 1.00 59.06 329 LEU A N 1
ATOM 2323 C CA . LEU A 1 329 ? -15.605 -19.437 10.818 1.00 59.06 329 LEU A CA 1
ATOM 2324 C C . LEU A 1 329 ? -15.495 -20.189 9.488 1.00 59.06 329 LEU A C 1
ATOM 2326 O O . LEU A 1 329 ? -16.344 -20.007 8.615 1.00 59.06 329 LEU A O 1
ATOM 2330 N N . GLY A 1 330 ? -14.499 -21.062 9.326 1.00 59.50 330 GLY A N 1
ATOM 2331 C CA . GLY A 1 330 ? -14.363 -21.921 8.151 1.00 59.50 330 GLY A CA 1
ATOM 2332 C C . GLY A 1 330 ? -15.580 -22.825 7.917 1.00 59.50 330 GLY A C 1
ATOM 2333 O O . GLY A 1 330 ? -15.853 -23.179 6.774 1.00 59.50 330 GLY A O 1
ATOM 2334 N N . GLN A 1 331 ? -16.352 -23.145 8.964 1.00 57.84 331 GLN A N 1
ATOM 2335 C CA . GLN A 1 331 ? -17.623 -23.872 8.852 1.00 57.84 331 GLN A CA 1
ATOM 2336 C C . GLN A 1 331 ? -18.819 -22.964 8.536 1.00 57.84 331 GLN A C 1
ATOM 2338 O O . GLN A 1 331 ? -19.806 -23.435 7.985 1.00 57.84 331 GLN A O 1
ATOM 2343 N N . ILE A 1 332 ? -18.741 -21.667 8.847 1.00 54.78 332 ILE A N 1
ATOM 2344 C CA . ILE A 1 332 ? -19.773 -20.678 8.494 1.00 54.78 332 ILE A CA 1
ATOM 2345 C C . ILE A 1 332 ? -19.598 -20.208 7.046 1.00 54.78 332 ILE A C 1
ATOM 2347 O O . ILE A 1 332 ? -20.585 -19.928 6.373 1.00 54.78 332 ILE A O 1
ATOM 2351 N N . GLY A 1 333 ? -18.365 -20.196 6.529 1.00 52.22 333 GLY A N 1
ATOM 2352 C CA . GLY A 1 333 ? -18.057 -19.861 5.134 1.00 52.22 333 GLY A CA 1
ATOM 2353 C C . GLY A 1 333 ? -18.722 -20.767 4.086 1.00 52.22 333 GLY A C 1
ATOM 2354 O O . GLY A 1 333 ? -18.716 -20.429 2.906 1.00 52.22 333 GLY A O 1
ATOM 2355 N N . THR A 1 334 ? -19.324 -21.892 4.486 1.00 53.88 334 THR A N 1
ATOM 2356 C CA . THR A 1 334 ? -20.138 -22.756 3.614 1.00 53.88 334 THR A CA 1
ATOM 2357 C C . THR A 1 334 ? -21.644 -22.472 3.706 1.00 53.88 334 THR A C 1
ATOM 2359 O O . THR A 1 334 ? -22.408 -22.981 2.886 1.00 53.88 334 THR A O 1
ATOM 2362 N N . SER A 1 335 ? -22.088 -21.639 4.655 1.00 59.00 335 SER A N 1
ATOM 2363 C CA . SER A 1 335 ? -23.485 -21.227 4.808 1.00 59.00 335 SER A CA 1
ATOM 2364 C C . SER A 1 335 ? -23.780 -20.000 3.947 1.00 59.00 335 SER A C 1
ATOM 2366 O O . SER A 1 335 ? -23.450 -18.862 4.295 1.00 59.00 335 SER A O 1
ATOM 2368 N N . ALA A 1 336 ? -24.428 -20.236 2.805 1.00 58.12 336 ALA A N 1
ATOM 2369 C CA . ALA A 1 336 ? -24.827 -19.183 1.876 1.00 58.12 336 ALA A CA 1
ATOM 2370 C C . ALA A 1 336 ? -25.723 -18.116 2.537 1.00 58.12 336 ALA A C 1
ATOM 2372 O O . ALA A 1 336 ? -25.606 -16.937 2.210 1.00 58.12 336 ALA A O 1
ATOM 2373 N N . ASP A 1 337 ? -26.564 -18.501 3.502 1.00 61.72 337 ASP A N 1
ATOM 2374 C CA . ASP A 1 337 ? -27.494 -17.588 4.175 1.00 61.72 337 ASP A CA 1
ATOM 2375 C C . ASP A 1 337 ? -26.793 -16.630 5.145 1.00 61.72 337 ASP A C 1
ATOM 2377 O O . ASP A 1 337 ? -27.124 -15.443 5.186 1.00 61.72 337 ASP A O 1
ATOM 2381 N N . ALA A 1 338 ? -25.782 -17.106 5.880 1.00 57.88 338 ALA A N 1
ATOM 2382 C CA . ALA A 1 338 ? -24.994 -16.259 6.775 1.00 57.88 338 ALA A CA 1
ATOM 2383 C C . ALA A 1 338 ? -24.172 -15.227 5.985 1.00 57.88 338 ALA A C 1
ATOM 2385 O O . ALA A 1 338 ? -24.155 -14.043 6.329 1.00 57.88 338 ALA A O 1
ATOM 2386 N N . LEU A 1 339 ? -23.547 -15.663 4.885 1.00 58.94 339 LEU A N 1
ATOM 2387 C CA . LEU A 1 339 ? -22.818 -14.780 3.972 1.00 58.94 339 LEU A CA 1
ATOM 2388 C C . LEU A 1 339 ? -23.744 -13.760 3.300 1.00 58.94 339 LEU A C 1
ATOM 2390 O O . LEU A 1 339 ? -23.375 -12.591 3.184 1.00 58.94 339 LEU A O 1
ATOM 2394 N N . ARG A 1 340 ? -24.958 -14.168 2.906 1.00 66.06 340 ARG A N 1
ATOM 2395 C CA . ARG A 1 340 ? -25.952 -13.263 2.319 1.00 66.06 340 ARG A CA 1
ATOM 2396 C C . ARG A 1 340 ? -26.440 -12.223 3.324 1.00 66.06 340 ARG A C 1
ATOM 2398 O O . ARG A 1 340 ? -26.484 -11.051 2.981 1.00 66.06 340 ARG A O 1
ATOM 2405 N N . CYS A 1 341 ? -26.716 -12.616 4.569 1.00 68.94 341 CYS A N 1
ATOM 2406 C CA . CYS A 1 341 ? -27.110 -11.675 5.620 1.00 68.94 341 CYS A CA 1
ATOM 2407 C C . CYS A 1 341 ? -26.017 -10.631 5.896 1.00 68.94 341 CYS A C 1
ATOM 2409 O O . CYS A 1 341 ? -26.302 -9.439 5.990 1.00 68.94 341 CYS A O 1
ATOM 2411 N N . LEU A 1 342 ? -24.752 -11.061 5.977 1.00 62.09 342 LEU A N 1
ATOM 2412 C CA . LEU A 1 342 ? -23.604 -10.159 6.112 1.00 62.09 342 LEU A CA 1
ATOM 2413 C C . LEU A 1 342 ? -23.477 -9.203 4.917 1.00 62.09 342 LEU A C 1
ATOM 2415 O O . LEU A 1 342 ? -23.238 -8.014 5.121 1.00 62.09 342 LEU A O 1
ATOM 2419 N N . GLY A 1 343 ? -23.672 -9.700 3.692 1.00 63.81 343 GLY A N 1
ATOM 2420 C CA . GLY A 1 343 ? -23.716 -8.871 2.485 1.00 63.81 343 GLY A CA 1
ATOM 2421 C C . GLY A 1 343 ? -24.822 -7.814 2.546 1.00 63.81 343 GLY A C 1
ATOM 2422 O O . GLY A 1 343 ? -24.542 -6.625 2.403 1.00 63.81 343 GLY A O 1
ATOM 2423 N N . ASP A 1 344 ? -26.047 -8.231 2.872 1.00 67.25 344 ASP A N 1
ATOM 2424 C CA . ASP A 1 344 ? -27.212 -7.349 3.003 1.00 67.25 344 ASP A CA 1
ATOM 2425 C C . ASP A 1 344 ? -26.999 -6.292 4.112 1.00 67.25 344 ASP A C 1
ATOM 2427 O O . ASP A 1 344 ? -27.390 -5.134 3.962 1.00 67.25 344 ASP A O 1
ATOM 2431 N N . ALA A 1 345 ? -26.330 -6.655 5.213 1.00 63.50 345 ALA A N 1
ATOM 2432 C CA . ALA A 1 345 ? -25.975 -5.748 6.307 1.00 63.50 345 ALA A CA 1
ATOM 2433 C C . ALA A 1 345 ? -24.947 -4.678 5.893 1.00 63.50 345 ALA A C 1
ATOM 2435 O O . ALA A 1 345 ? -25.079 -3.511 6.274 1.00 63.50 345 ALA A O 1
ATOM 2436 N N . VAL A 1 346 ? -23.936 -5.063 5.109 1.00 61.09 346 VAL A N 1
ATOM 2437 C CA . VAL A 1 346 ? -22.929 -4.144 4.556 1.00 61.09 346 VAL A CA 1
ATOM 2438 C C . VAL A 1 346 ? -23.567 -3.176 3.558 1.00 61.09 346 VAL A C 1
ATOM 2440 O O . VAL A 1 346 ? -23.338 -1.966 3.649 1.00 61.09 346 VAL A O 1
ATOM 2443 N N . ASP A 1 347 ? -24.419 -3.680 2.664 1.00 64.62 347 ASP A N 1
ATOM 2444 C CA . ASP A 1 347 ? -25.137 -2.861 1.685 1.00 64.62 347 ASP A CA 1
ATOM 2445 C C . ASP A 1 347 ? -26.115 -1.891 2.365 1.00 64.62 347 ASP A C 1
ATOM 2447 O O . ASP A 1 347 ? -26.160 -0.700 2.033 1.00 64.62 347 ASP A O 1
ATOM 2451 N N . ALA A 1 348 ? -26.851 -2.356 3.379 1.00 65.19 348 ALA A N 1
ATOM 2452 C CA . ALA A 1 348 ? -27.771 -1.528 4.157 1.00 65.19 348 ALA A CA 1
ATOM 2453 C C . ALA A 1 348 ? -27.056 -0.402 4.921 1.00 65.19 348 ALA A C 1
ATOM 2455 O O . ALA A 1 348 ? -27.614 0.689 5.073 1.00 65.19 348 ALA A O 1
ATOM 2456 N N . ALA A 1 349 ? -25.814 -0.629 5.362 1.00 58.12 349 ALA A N 1
ATOM 2457 C CA . ALA A 1 349 ? -25.002 0.383 6.031 1.00 58.12 349 ALA A CA 1
ATOM 2458 C C . ALA A 1 349 ? -24.530 1.508 5.088 1.00 58.12 349 ALA A C 1
ATOM 2460 O O . ALA A 1 349 ? -24.053 2.536 5.571 1.00 58.12 349 ALA A O 1
A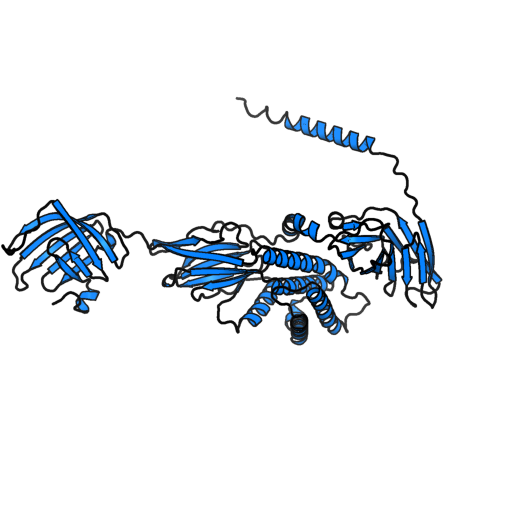TOM 2461 N N . LYS A 1 350 ? -24.677 1.350 3.759 1.00 62.09 350 LYS A N 1
ATOM 2462 C CA . LYS A 1 350 ? -24.271 2.334 2.737 1.00 62.09 350 LYS A CA 1
ATOM 2463 C C . LYS A 1 350 ? -22.857 2.869 2.975 1.00 62.09 350 LYS A C 1
ATOM 2465 O O . LYS A 1 350 ? -22.622 4.081 2.936 1.00 62.09 350 LYS A O 1
ATOM 2470 N N . LEU A 1 351 ? -21.914 1.968 3.242 1.00 59.03 351 LEU A N 1
ATOM 2471 C CA . LEU A 1 351 ? -20.512 2.321 3.449 1.00 59.03 351 LEU A CA 1
ATOM 2472 C C . LEU A 1 351 ? -19.935 2.853 2.129 1.00 59.03 351 LEU A C 1
ATOM 2474 O O . LEU A 1 351 ? -19.468 2.104 1.277 1.00 59.03 351 LEU A O 1
ATOM 2478 N N . GLY A 1 352 ? -20.004 4.169 1.933 1.00 53.72 352 GLY A N 1
ATOM 2479 C CA . GLY A 1 352 ? -19.249 4.837 0.880 1.00 53.72 352 GLY A CA 1
ATOM 2480 C C . GLY A 1 352 ? -17.744 4.750 1.149 1.00 53.72 352 GLY A C 1
ATOM 2481 O O . GLY A 1 352 ? -17.306 4.264 2.189 1.00 53.72 352 GLY A O 1
ATOM 2482 N N . THR A 1 353 ? -16.933 5.314 0.253 1.00 50.56 353 THR A N 1
ATOM 2483 C CA . THR A 1 353 ? -15.476 5.448 0.461 1.00 50.56 353 THR A CA 1
ATOM 2484 C C . THR A 1 353 ? -15.111 6.225 1.733 1.00 50.56 353 THR A C 1
ATOM 2486 O O . THR A 1 353 ? -13.997 6.096 2.229 1.00 50.56 353 THR A O 1
ATOM 2489 N N . HIS A 1 354 ? -16.064 6.982 2.289 1.00 51.06 354 HIS A N 1
ATOM 2490 C CA . HIS A 1 354 ? -15.925 7.779 3.505 1.00 51.06 354 HIS A CA 1
ATOM 2491 C C . HIS A 1 354 ? -17.130 7.543 4.432 1.00 51.06 354 HIS A C 1
ATOM 2493 O O . HIS A 1 354 ? -18.081 8.333 4.422 1.00 51.06 354 HIS A O 1
ATOM 2499 N N . PRO A 1 355 ? -17.156 6.438 5.192 1.00 53.19 355 PRO A N 1
ATOM 2500 C CA . PRO A 1 355 ? -18.273 6.140 6.074 1.00 53.19 355 PRO A CA 1
ATOM 2501 C C . PRO A 1 355 ? -18.323 7.148 7.226 1.00 53.19 355 PRO A C 1
ATOM 2503 O O . PRO A 1 355 ? -17.310 7.472 7.846 1.00 53.19 355 PRO A O 1
ATOM 2506 N N . ARG A 1 356 ? -19.522 7.654 7.517 1.00 54.84 356 ARG A N 1
ATOM 2507 C CA . ARG A 1 356 ? -19.776 8.455 8.717 1.00 54.84 356 ARG A CA 1
ATOM 2508 C C . ARG A 1 356 ? -19.912 7.534 9.939 1.00 54.84 356 ARG A C 1
ATOM 2510 O O . ARG A 1 356 ? -20.180 6.342 9.799 1.00 54.84 356 ARG A O 1
ATOM 2517 N N . ILE A 1 357 ? -19.735 8.078 11.144 1.00 51.09 357 ILE A N 1
ATOM 2518 C CA . ILE A 1 357 ? -19.757 7.308 12.406 1.00 51.09 357 ILE A CA 1
ATOM 2519 C C . ILE A 1 357 ? -21.090 6.556 12.601 1.00 51.09 357 ILE A C 1
ATOM 2521 O O . ILE A 1 357 ? -21.106 5.425 13.084 1.00 51.09 357 ILE A O 1
ATOM 2525 N N . ASP A 1 358 ? -22.205 7.147 12.178 1.00 49.78 358 ASP A N 1
ATOM 2526 C CA . ASP A 1 358 ? -23.543 6.549 12.200 1.00 49.78 358 ASP A CA 1
ATOM 2527 C C . ASP A 1 358 ? -23.663 5.313 11.295 1.00 49.78 358 ASP A C 1
ATOM 2529 O O . ASP A 1 358 ? -24.301 4.333 11.686 1.00 49.78 358 ASP A O 1
ATOM 2533 N N . ALA A 1 359 ? -22.988 5.302 10.142 1.00 57.69 359 ALA A N 1
ATOM 2534 C CA . ALA A 1 359 ? -22.941 4.138 9.256 1.00 57.69 359 ALA A CA 1
ATOM 2535 C C . ALA A 1 359 ? -22.182 2.961 9.896 1.00 57.69 359 ALA A C 1
ATOM 2537 O O . ALA A 1 359 ? -22.597 1.810 9.767 1.00 57.69 359 ALA A O 1
ATOM 2538 N N . ILE A 1 360 ? -21.115 3.247 10.652 1.00 53.81 360 ILE A N 1
ATOM 2539 C CA . ILE A 1 360 ? -20.340 2.230 11.383 1.00 53.81 360 ILE A CA 1
ATOM 2540 C C . ILE A 1 360 ? -21.197 1.598 12.489 1.00 53.81 360 ILE A C 1
ATOM 2542 O O . ILE A 1 360 ? -21.262 0.377 12.604 1.00 53.81 360 ILE A O 1
ATOM 2546 N N . ALA A 1 361 ? -21.912 2.413 13.270 1.00 52.00 361 ALA A N 1
ATOM 2547 C CA . ALA A 1 361 ? -22.815 1.909 14.305 1.00 52.00 361 ALA A CA 1
ATOM 2548 C C . ALA A 1 361 ? -23.981 1.085 13.720 1.00 52.00 361 ALA A C 1
ATOM 2550 O O . ALA A 1 361 ? -24.396 0.084 14.312 1.00 52.00 361 ALA A O 1
ATOM 2551 N N . GLY A 1 362 ? -24.498 1.492 12.555 1.00 58.12 362 GLY A N 1
ATOM 2552 C CA . GLY A 1 362 ? -25.508 0.750 11.801 1.00 58.12 362 GLY A CA 1
ATOM 2553 C C . GLY A 1 362 ? -25.010 -0.620 11.340 1.00 58.12 362 GLY A C 1
ATOM 2554 O O . GLY A 1 362 ? -25.699 -1.617 11.559 1.00 58.12 362 GLY A O 1
ATOM 2555 N N . LEU A 1 363 ? -23.791 -0.683 10.794 1.00 60.97 363 LEU A N 1
ATOM 2556 C CA . LEU A 1 363 ? -23.150 -1.931 10.376 1.00 60.97 363 LEU A CA 1
ATOM 2557 C C . LEU A 1 363 ? -23.013 -2.911 11.545 1.00 60.97 363 LEU A C 1
ATOM 2559 O O . LEU A 1 363 ? -23.440 -4.058 11.435 1.00 60.97 363 LEU A O 1
ATOM 2563 N N . THR A 1 364 ? -22.481 -2.461 12.684 1.00 54.75 364 THR A N 1
ATOM 2564 C CA . THR A 1 364 ? -22.311 -3.319 13.866 1.00 54.75 364 THR A CA 1
ATOM 2565 C C . THR A 1 364 ? -23.643 -3.914 14.324 1.00 54.75 364 THR A C 1
ATOM 2567 O O . THR A 1 364 ? -23.724 -5.110 14.599 1.00 54.75 364 THR A O 1
ATOM 2570 N N . LYS A 1 365 ? -24.714 -3.107 14.360 1.00 57.19 365 LYS A N 1
ATOM 2571 C CA . LYS A 1 365 ? -26.063 -3.588 14.706 1.00 57.19 365 LYS A CA 1
ATOM 2572 C C . LYS A 1 365 ? -26.592 -4.610 13.703 1.00 57.19 365 LYS A C 1
ATOM 2574 O O . LYS A 1 365 ? -27.140 -5.630 14.117 1.00 57.19 365 LYS A O 1
ATOM 2579 N N . ALA A 1 366 ? -26.435 -4.347 12.409 1.00 62.97 366 ALA A N 1
ATOM 2580 C CA . ALA A 1 366 ? -26.905 -5.242 11.359 1.00 62.97 366 ALA A CA 1
ATOM 2581 C C . ALA A 1 366 ? -26.176 -6.596 11.412 1.00 62.97 366 ALA A C 1
ATOM 2583 O O . ALA A 1 366 ? -26.802 -7.651 11.351 1.00 62.97 366 ALA A O 1
ATOM 2584 N N . VAL A 1 367 ? -24.871 -6.587 11.662 1.00 60.22 367 VAL A N 1
ATOM 2585 C CA . VAL A 1 367 ? -24.063 -7.810 11.754 1.00 60.22 367 VAL A CA 1
ATOM 2586 C C . VAL A 1 367 ? -24.407 -8.619 13.000 1.00 60.22 367 VAL A C 1
ATOM 2588 O O . VAL A 1 367 ? -24.600 -9.831 12.916 1.00 60.22 367 VAL A O 1
ATOM 2591 N N . LEU A 1 368 ? -24.581 -7.951 14.144 1.00 58.78 368 LEU A N 1
ATOM 2592 C CA . LEU A 1 368 ? -25.090 -8.575 15.368 1.00 58.78 368 LEU A CA 1
ATOM 2593 C C . LEU A 1 368 ? -26.450 -9.254 15.144 1.00 58.78 368 LEU A C 1
ATOM 2595 O O . LEU A 1 368 ? -26.688 -10.337 15.678 1.00 58.78 368 LEU A O 1
ATOM 2599 N N . SER A 1 369 ? -27.326 -8.652 14.332 1.00 59.66 369 SER A N 1
ATOM 2600 C CA . SER A 1 369 ? -28.629 -9.240 14.005 1.00 59.66 369 SER A CA 1
ATOM 2601 C C . SER A 1 369 ? -28.521 -10.493 13.128 1.00 59.66 369 SER A C 1
ATOM 2603 O O . SER A 1 369 ? -29.255 -11.452 13.359 1.00 59.66 369 SER A O 1
ATOM 2605 N N . CYS A 1 370 ? -27.549 -10.541 12.208 1.00 60.09 370 CYS A N 1
ATOM 2606 C CA . CYS A 1 370 ? -27.270 -11.728 11.397 1.00 60.09 370 CYS A CA 1
ATOM 2607 C C . CYS A 1 370 ? -26.760 -12.903 12.236 1.00 60.09 370 CYS A C 1
ATOM 2609 O O . CYS A 1 370 ? -27.157 -14.042 12.013 1.00 60.09 370 CYS A O 1
ATOM 2611 N N . ILE A 1 371 ? -25.915 -12.633 13.233 1.00 57.69 371 ILE A N 1
ATOM 2612 C CA . ILE A 1 371 ? -25.373 -13.666 14.128 1.00 57.69 371 ILE A CA 1
ATOM 2613 C C . ILE A 1 371 ? -26.456 -14.173 15.090 1.00 57.69 371 ILE A C 1
ATOM 2615 O O . ILE A 1 371 ? -26.539 -15.371 15.360 1.00 57.69 371 ILE A O 1
ATOM 2619 N N . GLY A 1 372 ? -27.331 -13.279 15.567 1.00 53.59 372 GLY A N 1
ATOM 2620 C CA . GLY A 1 372 ? -28.446 -13.631 16.449 1.00 53.59 372 GLY A CA 1
ATOM 2621 C C . GLY A 1 372 ? -29.410 -14.662 15.850 1.00 53.59 372 GLY A C 1
ATOM 2622 O O . GLY A 1 372 ? -29.939 -15.482 16.593 1.00 53.59 372 GLY A O 1
ATOM 2623 N N . ALA A 1 373 ? -29.581 -14.670 14.524 1.00 54.22 373 ALA A N 1
ATOM 2624 C CA . ALA A 1 373 ? -30.428 -15.627 13.810 1.00 54.22 373 ALA A CA 1
ATOM 2625 C C . ALA A 1 373 ? -29.803 -17.030 13.657 1.00 54.22 373 ALA A C 1
ATOM 2627 O O . ALA A 1 373 ? -30.518 -17.996 13.416 1.00 54.22 373 ALA A O 1
ATOM 2628 N N . VAL A 1 374 ? -28.481 -17.167 13.806 1.00 52.44 374 VAL A N 1
ATOM 2629 C CA . VAL A 1 374 ? -27.777 -18.464 13.722 1.00 52.44 374 VAL A CA 1
ATOM 2630 C C . VAL A 1 374 ? -27.646 -19.115 15.109 1.00 52.44 374 VAL A C 1
ATOM 2632 O O . VAL A 1 374 ? -27.511 -20.328 15.225 1.00 52.44 374 VAL A O 1
ATOM 2635 N N . GLY A 1 375 ? -27.736 -18.323 16.183 1.00 47.91 375 GLY A N 1
ATOM 2636 C CA . GLY A 1 375 ? -27.527 -18.765 17.566 1.00 47.91 375 GLY A CA 1
ATOM 2637 C C . GLY A 1 375 ? -28.727 -19.406 18.275 1.00 47.91 375 GLY A C 1
ATOM 2638 O O . GLY A 1 375 ? -28.638 -19.628 19.481 1.00 47.91 375 GLY A O 1
ATOM 2639 N N . HIS A 1 376 ? -29.840 -19.690 17.589 1.00 46.78 376 HIS A N 1
ATOM 2640 C CA . HIS A 1 376 ? -31.055 -20.221 18.232 1.00 46.78 376 HIS A CA 1
ATOM 2641 C C . HIS A 1 376 ? -30.867 -21.596 18.909 1.00 46.78 376 HIS A C 1
ATOM 2643 O O . HIS A 1 376 ? -31.627 -21.908 19.823 1.00 46.78 376 HIS A O 1
ATOM 2649 N N . ASP A 1 377 ? -29.826 -22.353 18.542 1.00 46.53 377 ASP A N 1
ATOM 2650 C CA . ASP A 1 377 ? -29.518 -23.681 19.097 1.00 46.53 377 ASP A CA 1
ATOM 2651 C C . ASP A 1 377 ? -28.350 -23.699 20.108 1.00 46.53 377 ASP A C 1
ATOM 2653 O O . ASP A 1 377 ? -27.927 -24.770 20.543 1.00 46.53 377 ASP A O 1
ATOM 2657 N N . VAL A 1 378 ? -27.810 -22.541 20.517 1.00 45.88 378 VAL A N 1
ATOM 2658 C CA . VAL A 1 378 ? -26.714 -22.487 21.506 1.00 45.88 378 VAL A CA 1
ATOM 2659 C C . VAL A 1 378 ? -27.296 -22.480 22.932 1.00 45.88 378 VAL A C 1
ATOM 2661 O O . VAL A 1 378 ? -27.965 -21.514 23.310 1.00 45.88 378 VAL A O 1
ATOM 2664 N N . PRO A 1 379 ? -27.065 -23.514 23.768 1.00 36.69 379 PRO A N 1
ATOM 2665 C CA . PRO A 1 379 ? -27.650 -23.580 25.104 1.00 36.69 379 PRO A CA 1
ATOM 2666 C C . PRO A 1 379 ? -26.936 -22.621 26.073 1.00 36.69 379 PRO A C 1
ATOM 2668 O O . PRO A 1 379 ? -25.799 -22.864 26.471 1.00 36.69 379 PRO A O 1
ATOM 2671 N N . GLY A 1 380 ? -27.618 -21.554 26.502 1.00 44.84 380 GLY A N 1
ATOM 2672 C CA . GLY A 1 380 ? -27.232 -20.731 27.659 1.00 44.84 380 GLY A CA 1
ATOM 2673 C C . GLY A 1 380 ? -27.221 -19.207 27.423 1.00 44.84 380 GLY A C 1
ATOM 2674 O O . GLY A 1 380 ? -27.125 -18.751 26.288 1.00 44.84 380 GLY A O 1
ATOM 2675 N N . PRO A 1 381 ? -27.306 -18.384 28.492 1.00 36.31 381 PRO A N 1
ATOM 2676 C CA . PRO A 1 381 ? -27.489 -16.926 28.415 1.00 36.31 381 PRO A CA 1
ATOM 2677 C C . PRO A 1 381 ? -26.224 -16.109 28.067 1.00 36.31 381 PRO A C 1
ATOM 2679 O O . PRO A 1 381 ? -26.227 -14.889 28.222 1.00 36.31 381 PRO A O 1
ATOM 2682 N N . ILE A 1 382 ? -25.147 -16.728 27.573 1.00 38.31 382 ILE A N 1
ATOM 2683 C CA . ILE A 1 382 ? 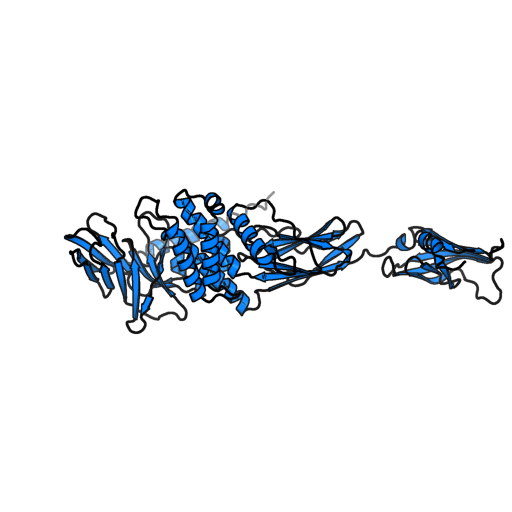-23.907 -16.016 27.222 1.00 38.31 382 ILE A CA 1
ATOM 2684 C C . ILE A 1 382 ? -24.044 -15.444 25.805 1.00 38.31 382 ILE A C 1
ATOM 2686 O O . ILE A 1 382 ? -23.625 -16.030 24.810 1.00 38.31 382 ILE A O 1
ATOM 2690 N N . LYS A 1 383 ? -24.685 -14.278 25.706 1.00 43.69 383 LYS A N 1
ATOM 2691 C CA . LYS A 1 383 ? -24.811 -13.524 24.455 1.00 43.69 383 LYS A CA 1
ATOM 2692 C C . LYS A 1 383 ? -23.485 -12.827 24.141 1.00 43.69 383 LYS A C 1
ATOM 2694 O O . LYS A 1 383 ? -23.150 -11.878 24.834 1.00 43.69 383 LYS A O 1
ATOM 2699 N N . VAL A 1 384 ? -22.764 -13.320 23.124 1.00 44.97 384 VAL A N 1
ATOM 2700 C CA . VAL A 1 384 ? -22.051 -12.690 21.966 1.00 44.97 384 VAL A CA 1
ATOM 2701 C C . VAL A 1 384 ? -21.437 -11.263 22.072 1.00 44.97 384 VAL A C 1
ATOM 2703 O O . VAL A 1 384 ? -20.607 -10.881 21.252 1.00 44.97 384 VAL A O 1
ATOM 2706 N N . VAL A 1 385 ? -21.762 -10.452 23.072 1.00 43.16 385 VAL A N 1
ATOM 2707 C CA . VAL A 1 385 ? -21.489 -9.009 23.148 1.00 43.16 385 VAL A CA 1
ATOM 2708 C C . VAL A 1 385 ? -20.032 -8.687 23.517 1.00 43.16 385 VAL A C 1
ATOM 2710 O O . VAL A 1 385 ? -19.525 -7.633 23.142 1.00 43.16 385 VAL A O 1
ATOM 2713 N N . ILE A 1 386 ? -19.313 -9.600 24.178 1.00 39.94 386 ILE A N 1
ATOM 2714 C CA . ILE A 1 386 ? -17.991 -9.297 24.757 1.00 39.94 386 ILE A CA 1
ATOM 2715 C C . ILE A 1 386 ? -16.867 -9.231 23.698 1.00 39.94 386 ILE A C 1
ATOM 2717 O O . ILE A 1 386 ? -16.023 -8.342 23.781 1.00 39.94 386 ILE A O 1
ATOM 2721 N N . GLY A 1 387 ? -16.872 -10.083 22.663 1.00 40.69 387 GLY A N 1
ATOM 2722 C CA . GLY A 1 387 ? -15.837 -10.066 21.605 1.00 40.69 387 GLY A CA 1
ATOM 2723 C C . GLY A 1 387 ? -16.020 -8.967 20.543 1.00 40.69 387 GLY A C 1
ATOM 2724 O O . GLY A 1 387 ? -15.069 -8.526 19.900 1.00 40.69 387 GLY A O 1
ATOM 2725 N N . ILE A 1 388 ? -17.247 -8.465 20.379 1.00 44.06 388 ILE A N 1
ATOM 2726 C CA . ILE A 1 388 ? -17.576 -7.439 19.373 1.00 44.06 388 ILE A CA 1
ATOM 2727 C C . ILE A 1 388 ? -17.219 -6.025 19.869 1.00 44.06 388 ILE A C 1
ATOM 2729 O O . ILE A 1 388 ? -16.945 -5.122 19.078 1.00 44.06 388 ILE A O 1
ATOM 2733 N N . LEU A 1 389 ? -17.159 -5.817 21.188 1.00 44.06 389 LEU A N 1
ATOM 2734 C CA . LEU A 1 389 ? -16.817 -4.517 21.773 1.00 44.06 389 LEU A CA 1
ATOM 2735 C C . LEU A 1 389 ? -15.311 -4.217 21.747 1.00 44.06 389 LEU A C 1
ATOM 2737 O O . LEU A 1 389 ? -14.930 -3.067 21.528 1.00 44.06 389 LEU A O 1
ATOM 2741 N N . THR A 1 390 ? -14.445 -5.223 21.897 1.00 44.12 390 THR A N 1
ATOM 2742 C CA . THR A 1 390 ? -12.986 -5.044 21.763 1.00 44.12 390 THR A CA 1
ATOM 2743 C C . THR A 1 390 ? -12.588 -4.768 20.312 1.00 44.12 390 THR A C 1
ATOM 2745 O O . THR A 1 390 ? -11.740 -3.917 20.046 1.00 44.12 390 THR A O 1
ATOM 2748 N N . THR A 1 391 ? -13.268 -5.400 19.358 1.00 48.00 391 THR A N 1
ATOM 2749 C CA . THR A 1 391 ? -13.047 -5.210 17.916 1.00 48.00 391 THR A CA 1
ATOM 2750 C C . THR A 1 391 ? -13.635 -3.905 17.389 1.00 48.00 391 THR A C 1
ATOM 2752 O O . THR A 1 391 ? -13.077 -3.310 16.465 1.00 48.00 391 THR A O 1
ATOM 2755 N N . GLY A 1 392 ? -14.657 -3.363 18.059 1.00 48.16 392 GLY A N 1
ATOM 2756 C CA . GLY A 1 392 ? -15.132 -1.995 17.856 1.00 48.16 392 GLY A CA 1
ATOM 2757 C C . GLY A 1 392 ? -14.026 -0.935 17.972 1.00 48.16 392 GLY A C 1
ATOM 2758 O O . GLY A 1 392 ? -14.032 0.030 17.212 1.00 48.16 392 GLY A O 1
ATOM 2759 N N . ILE A 1 393 ? -13.028 -1.128 18.844 1.00 50.72 393 ILE A N 1
ATOM 2760 C CA . ILE A 1 393 ? -11.892 -0.198 18.991 1.00 50.72 393 ILE A CA 1
ATOM 2761 C C . ILE A 1 393 ? -11.011 -0.222 17.738 1.00 50.72 393 ILE A C 1
ATOM 2763 O O . ILE A 1 393 ? -10.626 0.834 17.238 1.00 50.72 393 ILE A O 1
ATOM 2767 N N . SER A 1 394 ? -10.739 -1.410 17.195 1.00 50.53 394 SER A N 1
ATOM 2768 C CA . SER A 1 394 ? -9.997 -1.590 15.942 1.00 50.53 394 SER A CA 1
ATOM 2769 C C . SER A 1 394 ? -10.750 -0.975 14.756 1.00 50.53 394 SER A C 1
ATOM 2771 O O . SER A 1 394 ? -10.151 -0.258 13.952 1.00 50.53 394 SER A O 1
ATOM 2773 N N . LEU A 1 395 ? -12.076 -1.176 14.688 1.00 56.22 395 LEU A N 1
ATOM 2774 C CA . LEU A 1 395 ? -12.942 -0.544 13.685 1.00 56.22 395 LEU A CA 1
ATOM 2775 C C . LEU A 1 395 ? -12.898 0.987 13.776 1.00 56.22 395 LEU A C 1
ATOM 2777 O O . LEU A 1 395 ? -12.728 1.657 12.757 1.00 56.22 395 LEU A O 1
ATOM 2781 N N . VAL A 1 396 ? -13.024 1.553 14.980 1.00 55.44 396 VAL A N 1
ATOM 2782 C CA . VAL A 1 396 ? -13.007 3.009 15.177 1.00 55.44 396 VAL A CA 1
ATOM 2783 C C . VAL A 1 396 ? -11.625 3.586 14.882 1.00 55.44 396 VAL A C 1
ATOM 2785 O O . VAL A 1 396 ? -11.536 4.589 14.179 1.00 55.44 396 VAL A O 1
ATOM 2788 N N . ALA A 1 397 ? -10.544 2.953 15.345 1.00 56.84 397 ALA A N 1
ATOM 2789 C CA . ALA A 1 397 ? -9.183 3.429 15.110 1.00 56.84 397 ALA A CA 1
ATOM 2790 C C . ALA A 1 397 ? -8.843 3.493 13.615 1.00 56.84 397 ALA A C 1
ATOM 2792 O O . ALA A 1 397 ? -8.250 4.469 13.156 1.00 56.84 397 ALA A O 1
ATOM 2793 N N . ALA A 1 398 ? -9.264 2.499 12.837 1.00 58.81 398 ALA A N 1
ATOM 2794 C CA . ALA A 1 398 ? -9.023 2.486 11.403 1.00 58.81 398 ALA A CA 1
ATOM 2795 C C . ALA A 1 398 ? -9.992 3.355 10.603 1.00 58.81 398 ALA A C 1
ATOM 2797 O O . ALA A 1 398 ? -9.569 3.970 9.628 1.00 58.81 398 ALA A O 1
ATOM 2798 N N . GLY A 1 399 ? -11.257 3.463 11.024 1.00 61.12 399 GLY A N 1
ATOM 2799 C CA . GLY A 1 399 ? -12.185 4.452 10.472 1.00 61.12 399 GLY A CA 1
ATOM 2800 C C . GLY A 1 399 ? -11.639 5.870 10.648 1.00 61.12 399 GLY A C 1
ATOM 2801 O O . GLY A 1 399 ? -11.630 6.659 9.704 1.00 61.12 399 GLY A O 1
ATOM 2802 N N . LEU A 1 400 ? -11.077 6.159 11.826 1.00 60.22 400 LEU A N 1
ATOM 2803 C CA . LEU A 1 400 ? -10.422 7.427 12.135 1.00 60.22 400 LEU A CA 1
ATOM 2804 C C . LEU A 1 400 ? -9.138 7.618 11.314 1.00 60.22 400 LEU A C 1
ATOM 2806 O O . LEU A 1 400 ? -8.936 8.683 10.740 1.00 60.22 400 LEU A O 1
ATOM 2810 N N . GLN A 1 401 ? -8.285 6.592 11.205 1.00 64.44 401 GLN A N 1
ATOM 2811 C CA . GLN A 1 401 ? -7.071 6.657 10.385 1.00 64.44 401 GLN A CA 1
ATOM 2812 C C . GLN A 1 401 ? -7.405 6.884 8.906 1.00 64.44 401 GLN A C 1
ATOM 2814 O O . GLN A 1 401 ? -6.775 7.716 8.259 1.00 64.44 401 GLN A O 1
ATOM 2819 N N . GLY A 1 402 ? -8.410 6.180 8.388 1.00 65.38 402 GLY A N 1
ATOM 2820 C CA . GLY A 1 402 ? -8.939 6.360 7.044 1.00 65.38 402 GLY A CA 1
ATOM 2821 C C . GLY A 1 402 ? -9.420 7.787 6.807 1.00 65.38 402 GLY A C 1
ATOM 2822 O O . GLY A 1 402 ? -8.960 8.440 5.876 1.00 65.38 402 GLY A O 1
ATOM 2823 N N . ALA A 1 403 ? -10.252 8.312 7.711 1.00 63.41 403 ALA A N 1
ATOM 2824 C CA . ALA A 1 403 ? -10.724 9.691 7.651 1.00 63.41 403 ALA A CA 1
ATOM 2825 C C . ALA A 1 403 ? -9.571 10.710 7.695 1.00 63.41 403 ALA A C 1
ATOM 2827 O O . ALA A 1 403 ? -9.577 11.670 6.929 1.00 63.41 403 ALA A O 1
ATOM 2828 N N . VAL A 1 404 ? -8.552 10.497 8.535 1.00 63.78 404 VAL A N 1
ATOM 2829 C CA . VAL A 1 404 ? -7.364 11.367 8.600 1.00 63.78 404 VAL A CA 1
ATOM 2830 C C . VAL A 1 404 ? -6.554 11.309 7.304 1.00 63.78 404 VAL A C 1
ATOM 2832 O O . VAL A 1 404 ? -6.118 12.352 6.815 1.00 63.78 404 VAL A O 1
ATOM 2835 N N . LEU A 1 405 ? -6.343 10.125 6.722 1.00 71.81 405 LEU A N 1
ATOM 2836 C CA . LEU A 1 405 ? -5.632 9.996 5.446 1.00 71.81 405 LEU A CA 1
ATOM 2837 C C . LEU A 1 405 ? -6.377 10.725 4.331 1.00 71.81 405 LEU A C 1
ATOM 2839 O O . LEU A 1 405 ? -5.752 11.501 3.615 1.00 71.81 405 LEU A O 1
ATOM 2843 N N . THR A 1 406 ? -7.699 10.573 4.252 1.00 70.88 406 THR A N 1
ATOM 2844 C CA . THR A 1 406 ? -8.523 11.333 3.308 1.00 70.88 406 THR A CA 1
ATOM 2845 C C . THR A 1 406 ? -8.400 12.837 3.547 1.00 70.88 406 THR A C 1
ATOM 2847 O O . THR A 1 406 ? -8.108 13.586 2.619 1.00 70.88 406 THR A O 1
ATOM 2850 N N . LEU A 1 407 ? -8.591 13.301 4.787 1.00 63.78 407 LEU A N 1
ATOM 2851 C CA . LEU A 1 407 ? -8.547 14.730 5.124 1.00 63.78 407 LEU A CA 1
ATOM 2852 C C . LEU A 1 407 ? -7.180 15.360 4.832 1.00 63.78 407 LEU A C 1
ATOM 2854 O O . LEU A 1 407 ? -7.099 16.548 4.534 1.00 63.78 407 LEU A O 1
ATOM 2858 N N . THR A 1 408 ? -6.108 14.571 4.911 1.00 73.56 408 THR A N 1
ATOM 2859 C CA . THR A 1 408 ? -4.741 15.020 4.614 1.00 73.56 408 THR A CA 1
ATOM 2860 C C . THR A 1 408 ? -4.317 14.781 3.162 1.00 73.56 408 THR A C 1
ATOM 2862 O O . THR A 1 408 ? -3.188 15.126 2.815 1.00 73.56 408 THR A O 1
ATOM 2865 N N . GLY A 1 409 ? -5.183 14.202 2.318 1.00 77.62 409 GLY A N 1
ATOM 2866 C CA . GLY A 1 409 ? -4.869 13.840 0.931 1.00 77.62 409 GLY A CA 1
ATOM 2867 C C . GLY A 1 409 ? -3.796 12.753 0.800 1.00 77.62 409 GLY A C 1
ATOM 2868 O O . GLY A 1 409 ? -3.113 12.673 -0.216 1.00 77.62 409 GLY A O 1
ATOM 2869 N N . LYS A 1 410 ? -3.601 11.947 1.849 1.00 82.94 410 LYS A N 1
ATOM 2870 C CA . LYS A 1 410 ? -2.622 10.848 1.928 1.00 82.94 410 LYS A CA 1
ATOM 2871 C C . LYS A 1 410 ? -3.272 9.473 1.784 1.00 82.94 410 LYS A C 1
ATOM 2873 O O . LYS A 1 410 ? -2.650 8.458 2.087 1.00 82.94 410 LYS A O 1
ATOM 2878 N N . ASP A 1 411 ? -4.530 9.430 1.360 1.00 86.94 411 ASP A N 1
ATOM 2879 C CA . ASP A 1 411 ? -5.271 8.207 1.066 1.00 86.94 411 ASP A CA 1
ATOM 2880 C C . ASP A 1 411 ? -4.933 7.628 -0.311 1.00 86.94 411 ASP A C 1
ATOM 2882 O O . ASP A 1 411 ? -5.475 6.588 -0.666 1.00 86.94 411 ASP A O 1
ATOM 2886 N N . THR A 1 412 ? -4.030 8.253 -1.072 1.00 93.50 412 THR A N 1
ATOM 2887 C CA . THR A 1 412 ? -3.551 7.755 -2.364 1.00 93.50 412 THR A CA 1
ATOM 2888 C C . THR A 1 412 ? -2.026 7.742 -2.438 1.00 93.50 412 THR A C 1
ATOM 2890 O O . THR A 1 412 ? -1.349 8.482 -1.727 1.00 93.50 412 THR A O 1
ATOM 2893 N N . PHE A 1 413 ? -1.478 6.874 -3.287 1.00 94.94 413 PHE A N 1
ATOM 2894 C CA . PHE A 1 413 ? -0.062 6.885 -3.654 1.00 94.94 413 PHE A CA 1
ATOM 2895 C C . PHE A 1 413 ? 0.126 6.402 -5.093 1.00 94.94 413 PHE A C 1
ATOM 2897 O O . PHE A 1 413 ? -0.688 5.633 -5.609 1.00 94.94 413 PHE A O 1
ATOM 2904 N N . THR A 1 414 ? 1.232 6.801 -5.719 1.00 96.31 414 THR A N 1
ATOM 2905 C CA . THR A 1 414 ? 1.597 6.402 -7.082 1.00 96.31 414 THR A CA 1
ATOM 2906 C C . THR A 1 414 ? 3.047 5.938 -7.164 1.00 96.31 414 THR A C 1
ATOM 2908 O O . THR A 1 414 ? 3.956 6.598 -6.668 1.00 96.31 414 THR A O 1
ATOM 2911 N N . ILE A 1 415 ? 3.281 4.814 -7.838 1.00 96.75 415 ILE A N 1
ATOM 2912 C CA . ILE A 1 415 ? 4.604 4.258 -8.124 1.00 96.75 415 ILE A CA 1
ATOM 2913 C C . ILE A 1 415 ? 4.776 4.196 -9.637 1.00 96.75 415 ILE A C 1
ATOM 2915 O O . ILE A 1 415 ? 4.034 3.498 -10.326 1.00 96.75 415 ILE A O 1
ATOM 2919 N N . ASN A 1 416 ? 5.778 4.899 -10.147 1.00 97.19 416 ASN A N 1
ATOM 2920 C CA . ASN A 1 416 ? 6.101 4.929 -11.567 1.00 97.19 416 ASN A CA 1
ATOM 2921 C C . ASN A 1 416 ? 7.165 3.878 -11.888 1.00 97.19 416 ASN A C 1
ATOM 2923 O O . ASN A 1 416 ? 8.144 3.742 -11.156 1.00 97.19 416 ASN A O 1
ATOM 2927 N N . LEU A 1 417 ? 6.984 3.167 -12.997 1.00 97.00 417 LEU A N 1
ATOM 2928 C CA . LEU A 1 417 ? 7.938 2.229 -13.569 1.00 97.00 417 LEU A CA 1
ATOM 2929 C C . LEU A 1 417 ? 8.505 2.814 -14.852 1.00 97.00 417 LEU A C 1
ATOM 2931 O O . LEU A 1 417 ? 7.789 2.939 -15.848 1.00 97.00 417 LEU A O 1
ATOM 2935 N N . THR A 1 418 ? 9.799 3.113 -14.839 1.00 96.50 418 THR A N 1
ATOM 2936 C CA . THR A 1 418 ? 10.493 3.680 -15.996 1.00 96.50 418 THR A CA 1
ATOM 2937 C C . THR A 1 418 ? 11.503 2.669 -16.528 1.00 96.50 418 THR A C 1
ATOM 2939 O O . THR A 1 418 ? 12.422 2.304 -15.788 1.00 96.50 418 THR A O 1
ATOM 2942 N N . PRO A 1 419 ? 11.348 2.192 -17.776 1.00 94.25 419 PRO A N 1
ATOM 2943 C CA . PRO A 1 419 ? 12.335 1.345 -18.417 1.00 94.25 419 PRO A CA 1
ATOM 2944 C C . PRO A 1 419 ? 13.489 2.205 -18.941 1.00 94.25 419 PRO A C 1
ATOM 2946 O O . PRO A 1 419 ? 13.285 3.277 -19.507 1.00 94.25 419 PRO A O 1
ATOM 2949 N N . HIS A 1 420 ? 14.700 1.698 -18.786 1.00 90.31 420 HIS A N 1
ATOM 2950 C CA . HIS A 1 420 ? 15.930 2.226 -19.351 1.00 90.31 420 HIS A CA 1
ATOM 2951 C C . HIS A 1 420 ? 16.504 1.123 -20.235 1.00 90.31 420 HIS A C 1
ATOM 2953 O O . HIS A 1 420 ? 16.900 0.083 -19.704 1.00 90.31 420 HIS A O 1
ATOM 2959 N N . PRO A 1 421 ? 16.498 1.286 -21.567 1.00 83.69 421 PRO A N 1
ATOM 2960 C CA . PRO A 1 421 ? 17.092 0.292 -22.449 1.00 83.69 421 PRO A CA 1
ATOM 2961 C C . PRO A 1 421 ? 18.588 0.136 -22.136 1.00 83.69 421 PRO A C 1
ATOM 2963 O O . PRO A 1 421 ? 19.201 1.074 -21.608 1.00 83.69 421 PRO A O 1
ATOM 2966 N N . PRO A 1 422 ? 19.194 -1.017 -22.470 1.00 82.94 422 PRO A N 1
ATOM 2967 C CA . PRO A 1 422 ? 20.625 -1.198 -22.292 1.00 82.94 422 PRO A CA 1
ATOM 2968 C C . PRO A 1 422 ? 21.394 -0.082 -23.012 1.00 82.94 422 PRO A C 1
ATOM 2970 O O . PRO A 1 422 ? 21.005 0.325 -24.115 1.00 82.94 422 PRO A O 1
ATOM 2973 N N . PRO A 1 423 ? 22.506 0.406 -22.435 1.00 82.06 423 PRO A N 1
ATOM 2974 C CA . PRO A 1 423 ? 23.398 1.286 -23.164 1.00 82.06 423 PRO A CA 1
ATOM 2975 C C . PRO A 1 423 ? 23.890 0.539 -24.400 1.00 82.06 423 PRO A C 1
ATOM 2977 O O . PRO A 1 423 ? 24.425 -0.567 -24.306 1.00 82.06 423 PRO A O 1
ATOM 2980 N N . ILE A 1 424 ? 23.703 1.132 -25.573 1.00 89.88 424 ILE A N 1
ATOM 2981 C CA . ILE A 1 424 ? 24.200 0.513 -26.794 1.00 89.88 424 ILE A CA 1
ATOM 2982 C C . ILE A 1 424 ? 25.715 0.554 -26.843 1.00 89.88 424 ILE A C 1
ATOM 2984 O O . ILE A 1 424 ? 26.373 1.530 -26.484 1.00 89.88 424 ILE A O 1
ATOM 2988 N N . THR A 1 425 ? 26.258 -0.547 -27.330 1.00 93.50 425 THR A N 1
ATOM 2989 C CA . THR A 1 425 ? 27.686 -0.762 -27.499 1.00 93.50 425 THR A CA 1
ATOM 2990 C C . THR A 1 425 ? 27.996 -0.900 -28.988 1.00 93.50 425 THR A C 1
ATOM 2992 O O . THR A 1 425 ? 27.097 -0.902 -29.836 1.00 93.50 425 THR A O 1
ATOM 2995 N N . LEU A 1 426 ? 29.275 -1.050 -29.326 1.00 96.06 426 LEU A N 1
ATOM 2996 C CA . LEU A 1 426 ? 29.702 -1.308 -30.703 1.00 96.06 426 LEU A CA 1
ATOM 2997 C C . LEU A 1 426 ? 29.118 -2.614 -31.263 1.00 96.06 426 LEU A C 1
ATOM 2999 O O . LEU A 1 426 ? 28.905 -2.709 -32.467 1.00 96.06 426 LEU A O 1
ATOM 3003 N N . THR A 1 427 ? 28.747 -3.574 -30.404 1.00 94.12 427 THR A N 1
ATOM 3004 C CA . THR A 1 427 ? 28.116 -4.826 -30.847 1.00 94.12 427 THR A CA 1
ATOM 3005 C C . THR A 1 427 ? 26.754 -4.610 -31.499 1.00 94.12 427 THR A C 1
ATOM 3007 O O . THR A 1 427 ? 26.317 -5.470 -32.249 1.00 94.12 427 THR A O 1
ATOM 3010 N N . THR A 1 428 ? 26.101 -3.467 -31.263 1.00 94.44 428 THR A N 1
ATOM 3011 C CA . THR A 1 428 ? 24.850 -3.072 -31.941 1.00 94.44 428 THR A CA 1
ATOM 3012 C C . THR A 1 428 ? 25.023 -2.979 -33.457 1.00 94.44 428 THR A C 1
ATOM 3014 O O . THR A 1 428 ? 24.098 -3.267 -34.207 1.00 94.44 428 THR A O 1
ATOM 3017 N N . PHE A 1 429 ? 26.211 -2.578 -33.910 1.00 96.25 429 PHE A N 1
ATOM 3018 C CA . PHE A 1 429 ? 26.535 -2.444 -35.329 1.00 96.25 429 PHE A CA 1
ATOM 3019 C C . PHE A 1 429 ? 27.153 -3.721 -35.906 1.00 96.25 429 PHE A C 1
ATOM 3021 O O . PHE A 1 429 ? 27.293 -3.825 -37.119 1.00 96.25 429 PHE A O 1
ATOM 3028 N N . ALA A 1 430 ? 27.542 -4.677 -35.058 1.00 96.50 430 ALA A N 1
ATOM 3029 C CA . ALA A 1 430 ? 28.330 -5.830 -35.464 1.00 96.50 430 ALA A CA 1
ATOM 3030 C C . ALA A 1 430 ? 27.481 -6.863 -36.215 1.00 96.50 430 ALA A C 1
ATOM 3032 O O . ALA A 1 430 ? 26.714 -7.608 -35.605 1.00 96.50 430 ALA A O 1
ATOM 3033 N N . ALA A 1 431 ? 27.637 -6.901 -37.533 1.00 96.44 431 ALA A N 1
ATOM 3034 C CA . ALA A 1 431 ? 27.036 -7.865 -38.444 1.00 96.44 431 ALA A CA 1
ATOM 3035 C C . ALA A 1 431 ? 27.695 -7.733 -39.828 1.00 96.44 431 ALA A C 1
ATOM 3037 O O . ALA A 1 431 ? 28.515 -6.840 -40.057 1.00 96.44 431 ALA A O 1
ATOM 3038 N N . GLU A 1 432 ? 27.298 -8.604 -40.751 1.00 95.81 432 GLU A N 1
ATOM 3039 C CA . GLU A 1 432 ? 27.452 -8.363 -42.182 1.00 95.81 432 GLU A CA 1
ATOM 3040 C C . GLU A 1 432 ? 26.207 -7.644 -42.704 1.00 95.81 432 GLU A C 1
ATOM 3042 O O . GLU A 1 432 ? 25.067 -8.061 -42.474 1.00 95.81 432 GLU A O 1
ATOM 3047 N N . TRP A 1 433 ? 26.441 -6.542 -43.399 1.00 96.00 433 TRP A N 1
ATOM 3048 C CA . TRP A 1 433 ? 25.440 -5.680 -43.997 1.00 96.00 433 TRP A CA 1
ATOM 3049 C C . TRP A 1 433 ? 25.715 -5.627 -45.492 1.00 96.00 433 TRP A C 1
ATOM 3051 O O . TRP A 1 433 ? 26.852 -5.447 -45.909 1.00 96.00 433 TRP A O 1
ATOM 3061 N N . GLY A 1 434 ? 24.690 -5.774 -46.314 1.00 93.00 434 GLY A N 1
ATOM 3062 C CA . GLY A 1 434 ? 24.871 -5.947 -47.753 1.00 93.00 434 GLY A CA 1
ATOM 3063 C C . GLY A 1 434 ? 23.891 -5.133 -48.581 1.00 93.00 434 GLY A C 1
ATOM 3064 O O . GLY A 1 434 ? 22.836 -4.700 -48.107 1.00 93.00 434 GLY A O 1
ATOM 3065 N N . GLY A 1 435 ? 24.284 -4.934 -49.831 1.00 90.00 435 GLY A N 1
ATOM 3066 C CA . GLY A 1 435 ? 23.472 -4.480 -50.952 1.00 90.00 435 GLY A CA 1
ATOM 3067 C C . GLY A 1 435 ? 23.940 -5.201 -52.220 1.00 90.00 435 GLY A C 1
ATOM 3068 O O . GLY A 1 435 ? 24.890 -5.976 -52.169 1.00 90.00 435 GLY A O 1
ATOM 3069 N N . HIS A 1 436 ? 23.293 -4.951 -53.358 1.00 86.75 436 HIS A N 1
ATOM 3070 C CA . HIS A 1 436 ? 23.531 -5.713 -54.594 1.00 86.75 436 HIS A CA 1
ATOM 3071 C C . HIS A 1 436 ? 25.008 -5.789 -55.027 1.00 86.75 436 HIS A C 1
ATOM 3073 O O . HIS A 1 436 ? 25.460 -6.827 -55.493 1.00 86.75 436 HIS A O 1
ATOM 3079 N N . THR A 1 437 ? 25.766 -4.706 -54.839 1.00 92.38 437 THR A N 1
ATOM 3080 C CA . THR A 1 437 ? 27.153 -4.567 -55.323 1.00 92.38 437 THR A CA 1
ATOM 3081 C C . THR A 1 437 ? 28.118 -4.171 -54.209 1.00 92.38 437 THR A C 1
ATOM 3083 O O . THR A 1 437 ? 29.121 -3.506 -54.447 1.00 92.38 437 THR A O 1
ATOM 3086 N N . ARG A 1 438 ? 27.757 -4.452 -52.954 1.00 93.81 438 ARG A N 1
ATOM 3087 C CA . ARG A 1 438 ? 28.441 -3.863 -51.804 1.00 93.81 438 ARG A CA 1
ATOM 3088 C C . ARG A 1 438 ? 28.254 -4.665 -50.529 1.00 93.81 438 ARG A C 1
ATOM 3090 O O . ARG A 1 438 ? 27.160 -5.155 -50.244 1.00 93.81 438 ARG A O 1
ATOM 3097 N N . LEU A 1 439 ? 29.306 -4.723 -49.726 1.00 95.31 439 LEU A N 1
ATOM 3098 C CA . LEU A 1 439 ? 29.344 -5.421 -48.450 1.00 95.31 439 LEU A CA 1
ATOM 3099 C C . LEU A 1 439 ? 30.010 -4.535 -47.400 1.00 95.31 439 LEU A C 1
ATOM 3101 O O . LEU A 1 439 ? 31.036 -3.917 -47.652 1.00 95.31 439 LEU A O 1
ATOM 3105 N N . LEU A 1 440 ? 29.441 -4.517 -46.204 1.00 97.56 440 LEU A N 1
ATOM 3106 C CA . LEU A 1 440 ? 29.986 -3.881 -45.018 1.00 97.56 440 LEU A CA 1
ATOM 3107 C C . LEU A 1 440 ? 29.969 -4.904 -43.883 1.00 97.56 440 LEU A C 1
ATOM 3109 O O . LEU A 1 440 ? 28.908 -5.279 -43.393 1.00 97.56 440 LEU A O 1
ATOM 3113 N N . ALA A 1 441 ? 31.140 -5.345 -43.442 1.00 97.81 441 ALA A N 1
ATOM 3114 C CA . ALA A 1 441 ? 31.282 -6.221 -42.285 1.00 97.81 441 ALA A CA 1
ATOM 3115 C C . ALA A 1 441 ? 31.773 -5.408 -41.088 1.00 97.81 441 ALA A C 1
ATOM 3117 O O . ALA A 1 441 ? 32.766 -4.692 -41.190 1.00 97.81 441 ALA A O 1
ATOM 3118 N N . ILE A 1 442 ? 31.084 -5.510 -39.951 1.00 98.25 442 ILE A N 1
ATOM 3119 C CA . ILE A 1 442 ? 31.438 -4.805 -38.715 1.00 98.25 442 ILE A CA 1
ATOM 3120 C C . ILE A 1 442 ? 31.640 -5.831 -37.600 1.00 98.25 442 ILE A C 1
ATOM 3122 O O . ILE A 1 442 ? 30.766 -6.651 -37.317 1.00 98.25 442 ILE A O 1
ATOM 3126 N N . THR A 1 443 ? 32.786 -5.775 -36.930 1.00 97.81 443 THR A N 1
ATOM 3127 C CA . THR A 1 443 ? 33.123 -6.646 -35.802 1.00 97.81 443 THR A CA 1
ATOM 3128 C C . THR A 1 443 ? 32.569 -6.108 -34.478 1.00 97.81 443 THR A C 1
ATOM 3130 O O . THR A 1 443 ? 32.208 -4.938 -34.337 1.00 97.81 443 THR A O 1
ATOM 3133 N N . LYS A 1 444 ? 32.539 -6.960 -33.443 1.00 96.81 444 LYS A N 1
ATOM 3134 C CA . LYS A 1 444 ? 32.054 -6.602 -32.094 1.00 96.81 444 LYS A CA 1
ATOM 3135 C C . LYS A 1 444 ? 32.860 -5.490 -31.412 1.00 96.81 444 LYS A C 1
ATOM 3137 O O . LYS A 1 444 ? 32.308 -4.769 -30.586 1.00 96.81 444 LYS A O 1
ATOM 3142 N N . ASP A 1 445 ? 34.141 -5.354 -31.744 1.00 97.06 445 ASP A N 1
ATOM 3143 C CA . ASP A 1 445 ? 35.032 -4.293 -31.261 1.00 97.06 445 ASP A CA 1
ATOM 3144 C C . ASP A 1 445 ? 35.020 -3.035 -32.152 1.00 97.06 445 ASP A C 1
ATOM 3146 O O . ASP A 1 445 ? 35.760 -2.083 -31.892 1.00 97.06 445 ASP A O 1
ATOM 3150 N N . GLY A 1 446 ? 34.150 -3.010 -33.169 1.00 97.75 446 GLY A N 1
ATOM 3151 C CA . GLY A 1 446 ? 33.885 -1.853 -34.016 1.00 97.75 446 GLY A CA 1
ATOM 3152 C C . GLY A 1 446 ? 34.860 -1.657 -35.172 1.00 97.75 446 GLY A C 1
ATOM 3153 O O . GLY A 1 446 ? 34.917 -0.552 -35.701 1.00 97.75 446 GLY A O 1
ATOM 3154 N N . LEU A 1 447 ? 35.636 -2.666 -35.570 1.00 98.50 447 LEU A N 1
ATOM 3155 C CA . LEU A 1 447 ? 36.347 -2.624 -36.847 1.00 98.50 447 LEU A CA 1
ATOM 3156 C C . LEU A 1 447 ? 35.341 -2.877 -37.971 1.00 98.50 447 LEU A C 1
ATOM 3158 O O . LEU A 1 447 ? 34.596 -3.850 -37.925 1.00 98.50 447 LEU A O 1
ATOM 3162 N N . ALA A 1 448 ? 35.319 -2.003 -38.965 1.00 98.31 448 ALA A N 1
ATOM 3163 C CA . ALA A 1 448 ? 34.440 -2.107 -40.113 1.00 98.31 448 ALA A CA 1
ATOM 3164 C C . ALA A 1 448 ? 35.260 -2.190 -41.399 1.00 98.31 448 ALA A C 1
ATOM 3166 O O . ALA A 1 448 ? 36.194 -1.407 -41.581 1.00 98.31 448 ALA A O 1
ATOM 3167 N N . THR A 1 449 ? 34.898 -3.121 -42.276 1.00 98.38 449 THR A N 1
ATOM 3168 C CA . THR A 1 449 ? 35.464 -3.278 -43.618 1.00 98.38 449 THR A CA 1
ATOM 3169 C C . THR A 1 449 ? 34.347 -3.194 -44.643 1.00 98.38 449 THR A C 1
ATOM 3171 O O . THR A 1 449 ? 33.391 -3.967 -44.584 1.00 98.38 449 THR A O 1
ATOM 3174 N N . GLU A 1 450 ? 34.477 -2.255 -45.564 1.00 97.88 450 GLU A N 1
ATOM 3175 C CA . GLU A 1 450 ? 33.534 -1.978 -46.637 1.00 97.88 450 GLU A CA 1
ATOM 3176 C C . GLU A 1 450 ? 34.193 -2.281 -47.980 1.00 97.88 450 GLU A C 1
ATOM 3178 O O . GLU A 1 450 ? 35.344 -1.911 -48.211 1.00 97.88 450 GLU A O 1
ATOM 3183 N N . HIS A 1 451 ? 33.435 -2.947 -48.841 1.00 97.06 451 HIS A N 1
ATOM 3184 C CA . HIS A 1 451 ? 33.794 -3.291 -50.207 1.00 97.06 451 HIS A CA 1
ATOM 3185 C C . HIS A 1 451 ? 32.647 -2.877 -51.125 1.00 97.06 451 HIS A C 1
ATOM 3187 O O . HIS A 1 451 ? 31.490 -3.220 -50.855 1.00 97.06 451 HIS A O 1
ATOM 3193 N N . ILE A 1 452 ? 32.951 -2.137 -52.190 1.00 95.56 452 ILE A N 1
ATOM 3194 C CA . ILE A 1 452 ? 31.971 -1.715 -53.198 1.00 95.56 452 ILE A CA 1
ATOM 3195 C C . ILE A 1 452 ? 32.495 -2.072 -54.587 1.00 95.56 452 ILE A C 1
ATOM 3197 O O . ILE A 1 452 ? 33.615 -1.700 -54.937 1.00 95.56 452 ILE A O 1
ATOM 3201 N N . ASP A 1 453 ? 31.636 -2.696 -55.387 1.00 94.44 453 ASP A N 1
ATOM 3202 C CA . ASP A 1 453 ? 31.824 -3.011 -56.799 1.00 94.44 453 ASP A CA 1
ATOM 3203 C C . ASP A 1 453 ? 30.880 -2.192 -57.692 1.00 94.44 453 ASP A C 1
ATOM 3205 O O . ASP A 1 453 ? 29.827 -1.704 -57.266 1.00 94.44 453 ASP A O 1
ATOM 3209 N N . ASP A 1 454 ? 31.221 -2.112 -58.977 1.00 89.31 454 ASP A N 1
ATOM 3210 C CA . ASP A 1 454 ? 30.397 -1.509 -60.034 1.00 89.31 454 ASP A CA 1
ATOM 3211 C C . ASP A 1 454 ? 29.167 -2.349 -60.437 1.00 89.31 454 ASP A C 1
ATOM 3213 O O . ASP A 1 454 ? 28.381 -1.942 -61.293 1.00 89.31 454 ASP A O 1
ATOM 3217 N N . GLY A 1 455 ? 28.995 -3.526 -59.826 1.00 83.12 455 GLY A N 1
ATOM 3218 C CA . GLY A 1 455 ? 27.899 -4.463 -60.077 1.00 83.12 455 GLY A CA 1
ATOM 3219 C C . GLY A 1 455 ? 28.103 -5.444 -61.220 1.00 83.12 455 GLY A C 1
ATOM 3220 O O . GLY A 1 455 ? 27.248 -6.304 -61.420 1.00 83.12 455 GLY A O 1
ATOM 3221 N N . CYS A 1 456 ? 29.219 -5.359 -61.941 1.00 80.81 456 CYS A N 1
ATOM 3222 C CA . CYS A 1 456 ? 29.612 -6.377 -62.901 1.00 80.81 456 CYS A CA 1
ATOM 3223 C C . CYS A 1 456 ? 30.619 -7.323 -62.254 1.00 80.81 456 CYS A C 1
ATOM 3225 O O . CYS A 1 456 ? 30.293 -8.486 -62.046 1.00 80.81 456 CYS A O 1
ATOM 3227 N N . CYS A 1 457 ? 31.811 -6.808 -61.933 1.00 84.56 457 CYS A N 1
ATOM 3228 C CA . CYS A 1 457 ? 32.953 -7.543 -61.366 1.00 84.56 457 CYS A CA 1
ATOM 3229 C C . CYS A 1 457 ? 34.116 -6.601 -60.982 1.00 84.56 457 CYS A C 1
ATOM 3231 O O . CYS A 1 457 ? 35.212 -7.092 -60.700 1.00 84.56 457 CYS A O 1
ATOM 3233 N N . THR A 1 458 ? 33.946 -5.274 -61.070 1.00 92.88 458 THR A N 1
ATOM 3234 C CA . THR A 1 458 ? 35.064 -4.341 -60.921 1.00 92.88 458 THR A CA 1
ATOM 3235 C C . THR A 1 458 ? 35.004 -3.644 -59.564 1.00 92.88 458 THR A C 1
ATOM 3237 O O . THR A 1 458 ? 34.091 -2.843 -59.337 1.00 92.88 458 THR A O 1
ATOM 3240 N N . PRO A 1 459 ? 36.009 -3.855 -58.698 1.00 93.88 459 PRO A N 1
ATOM 3241 C CA . PRO A 1 459 ? 36.105 -3.139 -57.438 1.00 93.88 459 PRO A CA 1
ATOM 3242 C C . PRO A 1 459 ? 36.216 -1.628 -57.643 1.00 93.88 459 PRO A C 1
ATOM 3244 O O . PRO A 1 459 ? 37.014 -1.137 -58.452 1.00 93.88 459 PRO A O 1
ATOM 3247 N N . VAL A 1 460 ? 35.430 -0.881 -56.876 1.00 96.00 460 VAL A N 1
ATOM 3248 C CA . VAL A 1 460 ? 35.407 0.586 -56.855 1.00 96.00 460 VAL A CA 1
ATOM 3249 C C . VAL A 1 460 ? 36.251 1.097 -55.690 1.00 96.00 460 VAL A C 1
ATOM 3251 O O . VAL A 1 460 ? 37.140 1.931 -55.896 1.00 96.00 460 VAL A O 1
ATOM 3254 N N . ILE A 1 461 ? 36.014 0.579 -54.480 1.00 96.81 461 ILE A N 1
ATOM 3255 C CA . ILE A 1 461 ? 36.740 0.978 -53.269 1.00 96.81 461 ILE A CA 1
ATOM 3256 C C . ILE A 1 461 ? 36.747 -0.122 -52.201 1.00 96.81 461 ILE A C 1
ATOM 3258 O O . ILE A 1 461 ? 35.735 -0.789 -51.987 1.00 96.81 461 ILE A O 1
ATOM 3262 N N . ASP A 1 462 ? 37.871 -0.224 -51.487 1.00 97.69 462 ASP A N 1
ATOM 3263 C CA . ASP A 1 462 ? 37.951 -0.888 -50.184 1.00 97.69 462 ASP A CA 1
ATOM 3264 C C . ASP A 1 462 ? 38.205 0.147 -49.088 1.00 97.69 462 ASP A C 1
ATOM 3266 O O . ASP A 1 462 ? 39.164 0.928 -49.150 1.00 97.69 462 ASP A O 1
ATOM 3270 N N . LEU A 1 463 ? 37.370 0.132 -48.053 1.00 97.94 463 LEU A N 1
ATOM 3271 C CA . LEU A 1 463 ? 37.492 1.006 -46.893 1.00 97.94 463 LEU A CA 1
ATOM 3272 C C . LEU A 1 463 ? 37.600 0.184 -45.620 1.00 97.94 463 LEU A C 1
ATOM 3274 O O . LEU A 1 463 ? 36.883 -0.788 -45.402 1.00 97.94 463 LEU A O 1
ATOM 3278 N N . THR A 1 464 ? 38.485 0.608 -44.726 1.00 98.56 464 THR A N 1
ATOM 3279 C CA . THR A 1 464 ? 38.458 0.166 -43.334 1.00 98.56 464 THR A CA 1
ATOM 3280 C C . THR A 1 464 ? 38.281 1.374 -42.442 1.00 98.56 464 THR A C 1
ATOM 3282 O O . THR A 1 464 ? 38.982 2.376 -42.596 1.00 98.56 464 THR A O 1
ATOM 3285 N N . PHE A 1 465 ? 37.360 1.285 -41.490 1.00 98.50 465 PHE A N 1
ATOM 3286 C CA . PHE A 1 465 ? 37.154 2.312 -40.481 1.00 98.50 465 PHE A CA 1
ATOM 3287 C C . PHE A 1 465 ? 36.909 1.701 -39.107 1.00 98.50 465 PHE A C 1
ATOM 3289 O O . PHE A 1 465 ? 36.515 0.546 -38.967 1.00 98.50 465 PHE A O 1
ATOM 3296 N N . ARG A 1 466 ? 37.175 2.485 -38.063 1.00 98.62 466 ARG A N 1
ATOM 3297 C CA . ARG A 1 466 ? 36.943 2.089 -36.676 1.00 98.62 466 ARG A CA 1
ATOM 3298 C C . ARG A 1 466 ? 35.809 2.897 -36.071 1.00 98.62 466 ARG A C 1
ATOM 3300 O O . ARG A 1 466 ? 35.799 4.124 -36.157 1.00 98.62 466 ARG A O 1
ATOM 3307 N N . LEU A 1 467 ? 34.877 2.196 -35.444 1.00 98.50 467 LEU A N 1
ATOM 3308 C CA . LEU A 1 467 ? 33.740 2.763 -34.745 1.00 98.50 467 LEU A CA 1
ATOM 3309 C C . LEU A 1 467 ? 34.090 3.104 -33.300 1.00 98.50 467 LEU A C 1
ATOM 3311 O O . LEU A 1 467 ? 34.835 2.400 -32.620 1.00 98.50 467 LEU A O 1
ATOM 3315 N N . SER A 1 468 ? 33.508 4.192 -32.814 1.00 97.62 468 SER A N 1
ATOM 3316 C CA . SER A 1 468 ? 33.623 4.641 -31.432 1.00 97.62 468 SER A CA 1
ATOM 3317 C C . SER A 1 468 ? 32.371 5.404 -31.003 1.00 97.62 468 SER A C 1
ATOM 3319 O O . SER A 1 468 ? 31.554 5.801 -31.832 1.00 97.62 468 SER A O 1
ATOM 3321 N N . GLN A 1 469 ? 32.219 5.607 -29.692 1.00 96.44 469 GLN A N 1
ATOM 3322 C CA . GLN A 1 469 ? 31.157 6.437 -29.109 1.00 96.44 469 GLN A CA 1
ATOM 3323 C C . GLN A 1 469 ? 29.732 6.083 -29.603 1.00 96.44 469 GLN A C 1
ATOM 3325 O O . GLN A 1 469 ? 29.045 6.963 -30.128 1.00 96.44 469 GLN A O 1
ATOM 3330 N N . PRO A 1 470 ? 29.269 4.825 -29.453 1.00 97.00 470 PRO A N 1
ATOM 3331 C CA . PRO A 1 470 ? 27.899 4.456 -29.813 1.00 97.00 470 PRO A CA 1
ATOM 3332 C C . PRO A 1 470 ? 26.869 5.258 -28.990 1.00 97.00 470 PRO A C 1
ATOM 3334 O O . PRO A 1 470 ? 27.065 5.489 -27.796 1.00 97.00 470 PRO A O 1
ATOM 3337 N N . ARG A 1 471 ? 25.782 5.715 -29.629 1.00 94.00 471 ARG A N 1
ATOM 3338 C CA . ARG A 1 471 ? 24.695 6.532 -29.034 1.00 94.00 471 ARG A CA 1
ATOM 3339 C C . ARG A 1 471 ? 23.342 6.240 -29.681 1.00 94.00 471 ARG A C 1
ATOM 3341 O O . ARG A 1 471 ? 23.323 5.845 -30.843 1.00 94.00 471 ARG A O 1
ATOM 3348 N N . GLY A 1 472 ? 22.228 6.442 -28.958 1.00 90.88 472 GLY A N 1
ATOM 3349 C CA . GLY A 1 472 ? 20.861 6.105 -29.421 1.00 90.88 472 GLY A CA 1
ATOM 3350 C C . GLY A 1 472 ? 20.252 4.822 -28.814 1.00 90.88 472 GLY A C 1
ATOM 3351 O O . GLY A 1 472 ? 20.491 4.522 -27.646 1.00 90.88 472 GLY A O 1
ATOM 3352 N N . THR A 1 473 ? 19.485 4.066 -29.606 1.00 86.88 473 THR A N 1
ATOM 3353 C CA . THR A 1 473 ? 18.849 2.780 -29.239 1.00 86.88 473 THR A CA 1
ATOM 3354 C C . THR A 1 473 ? 19.250 1.667 -30.220 1.00 86.88 473 THR A C 1
ATOM 3356 O O . THR A 1 473 ? 19.754 1.984 -31.295 1.00 86.88 473 THR A O 1
ATOM 3359 N N . PRO A 1 474 ? 19.010 0.372 -29.926 1.00 87.75 474 PRO A N 1
ATOM 3360 C CA . PRO A 1 474 ? 19.325 -0.718 -30.861 1.00 87.75 474 PRO A CA 1
ATOM 3361 C C . PRO A 1 474 ? 18.691 -0.580 -32.257 1.00 87.75 474 PRO A C 1
ATOM 3363 O O . PRO A 1 474 ? 19.260 -1.043 -33.239 1.00 87.75 474 PRO A O 1
ATOM 3366 N N . GLU A 1 475 ? 17.534 0.080 -32.361 1.00 88.12 475 GLU A N 1
ATOM 3367 C CA . GLU A 1 475 ? 16.851 0.332 -33.638 1.00 88.12 475 GLU A CA 1
ATOM 3368 C C . GLU A 1 475 ? 17.305 1.628 -34.327 1.00 88.12 475 GLU A C 1
ATOM 3370 O O . GLU A 1 475 ? 17.198 1.745 -35.548 1.00 88.12 475 GLU A O 1
ATOM 3375 N N . TYR A 1 476 ? 17.799 2.593 -33.546 1.00 93.19 476 TYR A N 1
ATOM 3376 C CA . TYR A 1 476 ? 18.201 3.930 -33.976 1.00 93.19 476 TYR A CA 1
ATOM 3377 C C . TYR A 1 476 ? 19.526 4.308 -33.316 1.00 93.19 476 TYR A C 1
ATOM 3379 O O . TYR A 1 476 ? 19.552 5.032 -32.316 1.00 93.19 476 TYR A O 1
ATOM 3387 N N . ALA A 1 477 ? 20.631 3.814 -33.866 1.00 95.75 477 ALA A N 1
ATOM 3388 C CA . ALA A 1 477 ? 21.957 4.022 -33.300 1.00 95.75 477 ALA A CA 1
ATOM 3389 C C . ALA A 1 477 ? 22.829 4.902 -34.198 1.00 95.75 477 ALA A C 1
ATOM 3391 O O . ALA A 1 477 ? 22.687 4.940 -35.419 1.00 95.75 477 ALA A O 1
ATOM 3392 N N . THR A 1 478 ? 23.788 5.587 -33.587 1.00 97.62 478 THR A N 1
ATOM 3393 C CA . THR A 1 478 ? 24.886 6.260 -34.283 1.00 97.62 478 THR A CA 1
ATOM 3394 C C . THR A 1 478 ? 26.220 5.901 -33.656 1.00 97.62 478 THR A C 1
ATOM 3396 O O . THR A 1 478 ? 26.285 5.739 -32.438 1.00 97.62 478 THR A O 1
ATOM 3399 N N . ALA A 1 479 ? 27.275 5.833 -34.460 1.00 98.19 479 ALA A N 1
ATOM 3400 C CA . ALA A 1 479 ? 28.650 5.716 -33.988 1.00 98.19 479 ALA A CA 1
ATOM 3401 C C . ALA A 1 479 ? 29.561 6.653 -34.788 1.00 98.19 479 ALA A C 1
ATOM 3403 O O . ALA A 1 479 ? 29.333 6.902 -35.974 1.00 98.19 479 ALA A O 1
ATOM 3404 N N . THR A 1 480 ? 30.603 7.168 -34.143 1.00 98.50 480 THR A N 1
ATOM 3405 C CA . THR A 1 480 ? 31.676 7.892 -34.825 1.00 98.50 480 THR A CA 1
ATOM 3406 C C . THR A 1 480 ? 32.522 6.877 -35.585 1.00 98.50 480 THR A C 1
ATOM 3408 O O . THR A 1 480 ? 33.101 5.990 -34.962 1.00 98.50 480 THR A O 1
ATOM 3411 N N . ALA A 1 481 ? 32.597 7.007 -36.905 1.00 98.50 481 ALA A N 1
ATOM 3412 C CA . ALA A 1 481 ? 33.467 6.218 -37.767 1.00 98.50 481 ALA A CA 1
ATOM 3413 C C . ALA A 1 481 ? 34.730 7.020 -38.088 1.00 98.50 481 ALA A C 1
ATOM 3415 O O . ALA A 1 481 ? 34.628 8.198 -38.426 1.00 98.50 481 ALA A O 1
ATOM 3416 N N . THR A 1 482 ? 35.899 6.388 -38.008 1.00 98.56 482 THR A N 1
ATOM 3417 C CA . THR A 1 482 ? 37.186 6.984 -38.396 1.00 98.56 482 THR A CA 1
ATOM 3418 C C . THR A 1 482 ? 37.878 6.082 -39.404 1.00 98.56 482 THR A C 1
ATOM 3420 O O . THR A 1 482 ? 38.192 4.941 -39.068 1.00 98.56 482 THR A O 1
ATOM 3423 N N . VAL A 1 483 ? 38.140 6.581 -40.611 1.00 98.56 483 VAL A N 1
ATOM 3424 C CA . VAL A 1 483 ? 38.841 5.833 -41.665 1.00 98.56 483 VAL A CA 1
ATOM 3425 C C . VAL A 1 483 ? 40.259 5.486 -41.213 1.00 98.56 483 VAL A C 1
ATOM 3427 O O . VAL A 1 483 ? 41.024 6.363 -40.813 1.00 98.56 483 VAL A O 1
ATOM 3430 N N . THR A 1 484 ? 40.625 4.212 -41.299 1.00 98.50 484 THR A N 1
ATOM 3431 C CA . THR A 1 484 ? 41.960 3.694 -40.965 1.00 98.50 484 THR A CA 1
ATOM 3432 C C . THR A 1 484 ? 42.716 3.179 -42.185 1.00 98.50 484 THR A C 1
ATOM 3434 O O . THR A 1 484 ? 43.943 3.187 -42.164 1.00 98.50 484 THR A O 1
ATOM 3437 N N . SER A 1 485 ? 42.016 2.771 -43.247 1.00 98.38 485 SER A N 1
ATOM 3438 C CA . SER A 1 485 ? 42.609 2.352 -44.520 1.00 98.38 485 SER A CA 1
ATOM 3439 C C . SER A 1 485 ? 41.682 2.692 -45.684 1.00 98.38 485 SER A C 1
ATOM 3441 O O . SER A 1 485 ? 40.461 2.615 -45.536 1.00 98.38 485 SER A O 1
ATOM 3443 N N . VAL A 1 486 ? 42.264 3.055 -46.827 1.00 97.94 486 VAL A N 1
ATOM 3444 C CA . VAL A 1 486 ? 41.552 3.324 -48.082 1.00 97.94 486 VAL A CA 1
ATOM 3445 C C . VAL A 1 486 ? 42.354 2.733 -49.233 1.00 97.94 486 VAL A C 1
ATOM 3447 O O . VAL A 1 486 ? 43.522 3.086 -49.400 1.00 97.94 486 VAL A O 1
ATOM 3450 N N . THR A 1 487 ? 41.713 1.910 -50.057 1.00 97.88 487 THR A N 1
ATOM 3451 C CA . THR A 1 487 ? 42.243 1.480 -51.355 1.00 97.88 487 THR A CA 1
ATOM 3452 C C . THR A 1 487 ? 41.271 1.933 -52.435 1.00 97.88 487 THR A C 1
ATOM 3454 O O . THR A 1 487 ? 40.167 1.406 -52.552 1.00 97.88 487 THR A O 1
ATOM 3457 N N . LEU A 1 488 ? 41.672 2.942 -53.209 1.00 95.38 488 LEU A N 1
ATOM 3458 C CA . LEU A 1 488 ? 40.904 3.415 -54.360 1.00 95.38 488 LEU A CA 1
ATOM 3459 C C . LEU A 1 488 ? 41.268 2.561 -55.572 1.00 95.38 488 LEU A C 1
ATOM 3461 O O . LEU A 1 488 ? 42.450 2.431 -55.893 1.00 95.38 488 LEU A O 1
ATOM 3465 N N . LEU A 1 489 ? 40.262 1.995 -56.234 1.00 94.12 489 LEU A N 1
ATOM 3466 C CA . LEU A 1 489 ? 40.450 1.154 -57.413 1.00 94.12 489 LEU A CA 1
ATOM 3467 C C . LEU A 1 489 ? 39.885 1.900 -58.623 1.00 94.12 489 LEU A C 1
ATOM 3469 O O . LEU A 1 489 ? 40.603 2.683 -59.240 1.00 94.12 489 LEU A O 1
ATOM 3473 N N . ASN A 1 490 ? 38.588 1.766 -58.896 1.00 93.38 490 ASN A N 1
ATOM 3474 C CA . ASN A 1 490 ? 37.902 2.492 -59.972 1.00 93.38 490 ASN A CA 1
ATOM 3475 C C . ASN A 1 490 ? 36.998 3.607 -59.426 1.00 93.38 490 ASN A C 1
ATOM 3477 O O . ASN A 1 490 ? 35.842 3.744 -59.821 1.00 93.38 490 ASN A O 1
ATOM 3481 N N . TRP A 1 491 ? 37.518 4.391 -58.478 1.00 91.62 491 TRP A N 1
ATOM 3482 C CA . TRP A 1 491 ? 36.769 5.475 -57.842 1.00 91.62 491 TRP A CA 1
ATOM 3483 C C . TRP A 1 491 ? 36.476 6.625 -58.830 1.00 91.62 491 TRP A C 1
ATOM 3485 O O . TRP A 1 491 ? 37.411 7.098 -59.486 1.00 91.62 491 TRP A O 1
ATOM 3495 N N . PRO A 1 492 ? 35.226 7.122 -58.930 1.00 90.06 492 PRO A N 1
ATOM 3496 C CA . PRO A 1 492 ? 34.884 8.221 -59.834 1.00 90.06 492 PRO A CA 1
ATOM 3497 C C . PRO A 1 492 ? 35.672 9.502 -59.527 1.00 90.06 492 PRO A C 1
ATOM 3499 O O . PRO A 1 492 ? 35.727 9.960 -58.385 1.00 90.06 492 PRO A O 1
ATOM 3502 N N . THR A 1 493 ? 36.279 10.109 -60.550 1.00 90.25 493 THR A N 1
ATOM 3503 C CA . THR A 1 493 ? 37.148 11.292 -60.390 1.00 90.25 493 THR A CA 1
ATOM 3504 C C . THR A 1 493 ? 36.399 12.564 -59.993 1.00 90.25 493 THR A C 1
ATOM 3506 O O . THR A 1 493 ? 37.011 13.526 -59.538 1.00 90.25 493 THR A O 1
ATOM 3509 N N . ASP A 1 494 ? 35.085 12.590 -60.195 1.00 92.50 494 ASP A N 1
ATOM 3510 C CA . ASP A 1 494 ? 34.179 13.675 -59.823 1.00 92.50 494 ASP A CA 1
ATOM 3511 C C . ASP A 1 494 ? 33.698 13.587 -58.362 1.00 92.50 494 ASP A C 1
ATOM 3513 O O . ASP A 1 494 ? 33.175 14.568 -57.828 1.00 92.50 494 ASP A O 1
ATOM 3517 N N . LEU A 1 495 ? 33.925 12.456 -57.682 1.00 90.75 495 LEU A N 1
ATOM 3518 C CA . LEU A 1 495 ? 33.590 12.267 -56.273 1.00 90.75 495 LEU A CA 1
ATOM 3519 C C . LEU A 1 495 ? 34.811 12.468 -55.375 1.00 90.75 495 LEU A C 1
ATOM 3521 O O . LEU A 1 495 ? 35.897 11.937 -55.611 1.00 90.75 495 LEU A O 1
ATOM 3525 N N . LYS A 1 496 ? 34.622 13.188 -54.266 1.00 94.12 496 LYS A N 1
ATOM 3526 C CA . LYS A 1 496 ? 35.675 13.359 -53.260 1.00 94.12 496 LYS A CA 1
ATOM 3527 C C . LYS A 1 496 ? 35.994 12.012 -52.604 1.00 94.12 496 LYS A C 1
ATOM 3529 O O . LYS A 1 496 ? 35.175 11.486 -51.857 1.00 94.12 496 LYS A O 1
ATOM 3534 N N . ALA A 1 497 ? 37.195 11.495 -52.853 1.00 94.81 497 ALA A N 1
ATOM 3535 C CA . ALA A 1 497 ? 37.658 10.249 -52.257 1.00 94.81 497 ALA A CA 1
ATOM 3536 C C . ALA A 1 497 ? 37.802 10.358 -50.722 1.00 94.81 497 ALA A C 1
ATOM 3538 O O . ALA A 1 497 ? 38.274 11.393 -50.228 1.00 94.81 497 ALA A O 1
ATOM 3539 N N . PRO A 1 498 ? 37.444 9.306 -49.964 1.00 96.88 498 PRO A N 1
ATOM 3540 C CA . PRO A 1 498 ? 37.719 9.235 -48.535 1.00 96.88 498 PRO A CA 1
ATOM 3541 C C . PRO A 1 498 ? 39.222 9.238 -48.234 1.00 96.88 498 PRO A C 1
ATOM 3543 O O . PRO A 1 498 ? 40.027 8.730 -49.013 1.00 96.88 498 PRO A O 1
ATOM 3546 N N . THR A 1 499 ? 39.616 9.773 -47.078 1.00 97.62 499 THR A N 1
ATOM 3547 C CA . THR A 1 499 ? 41.028 9.821 -46.653 1.00 97.62 499 THR A CA 1
ATOM 3548 C C . THR A 1 499 ? 41.228 9.206 -45.274 1.00 97.62 499 THR A C 1
ATOM 3550 O O . THR A 1 499 ? 40.396 9.399 -44.390 1.00 97.62 499 THR A O 1
ATOM 3553 N N . VAL A 1 500 ? 42.361 8.535 -45.041 1.00 98.25 500 VAL A N 1
ATOM 3554 C CA . VAL A 1 500 ? 42.732 8.023 -43.708 1.00 98.25 500 VAL A CA 1
ATOM 3555 C C . VAL A 1 500 ? 42.694 9.149 -42.666 1.00 98.25 500 VAL A C 1
ATOM 3557 O O . VAL A 1 500 ? 43.190 10.248 -42.901 1.00 98.25 500 VAL A O 1
ATOM 3560 N N . GLY A 1 501 ? 42.079 8.878 -41.514 1.00 97.69 501 GLY A N 1
ATOM 3561 C CA . GLY A 1 501 ? 41.833 9.847 -40.444 1.00 97.69 501 GLY A CA 1
ATOM 3562 C C . GLY A 1 501 ? 40.546 10.663 -40.604 1.00 97.69 501 GLY A C 1
ATOM 3563 O O . GLY A 1 501 ? 40.149 11.337 -39.654 1.00 97.69 501 GLY A O 1
ATOM 3564 N N . GLN A 1 502 ? 39.862 10.588 -41.752 1.00 98.31 502 GLN A N 1
ATOM 3565 C CA . GLN A 1 502 ? 38.550 11.211 -41.927 1.00 98.31 502 GLN A CA 1
ATOM 3566 C C . GLN A 1 502 ? 37.550 10.609 -40.940 1.00 98.31 502 GLN A C 1
ATOM 3568 O O . GLN A 1 502 ? 37.483 9.391 -40.767 1.00 98.31 502 GLN A O 1
ATOM 3573 N N . THR A 1 503 ? 36.763 11.474 -40.306 1.00 98.50 503 THR A N 1
ATOM 3574 C CA . THR A 1 503 ? 35.714 11.075 -39.373 1.00 98.50 503 THR A CA 1
ATOM 3575 C C . THR A 1 503 ? 34.331 11.343 -39.948 1.00 98.50 503 THR A C 1
ATOM 3577 O O . THR A 1 503 ? 34.124 12.270 -40.732 1.00 98.50 503 THR A O 1
ATOM 3580 N N . GLY A 1 504 ? 33.374 10.505 -39.568 1.00 97.88 504 GLY A N 1
ATOM 3581 C CA . GLY A 1 504 ? 31.984 10.587 -39.992 1.00 97.88 504 GLY A CA 1
ATOM 3582 C C . GLY A 1 504 ? 31.053 9.958 -38.962 1.00 97.88 504 GLY A C 1
ATOM 3583 O O . GLY A 1 504 ? 31.492 9.410 -37.951 1.00 97.88 504 GLY A O 1
ATOM 3584 N N . THR A 1 505 ? 29.745 10.042 -39.197 1.00 98.44 505 THR A N 1
ATOM 3585 C CA . THR A 1 505 ? 28.739 9.410 -38.333 1.00 98.44 505 THR A CA 1
ATOM 3586 C C . THR A 1 505 ? 28.051 8.278 -39.077 1.00 98.44 505 THR A C 1
ATOM 3588 O O . THR A 1 505 ? 27.227 8.533 -39.954 1.00 98.44 505 THR A O 1
ATOM 3591 N N . LEU A 1 506 ? 28.348 7.043 -38.674 1.00 98.25 506 LEU A N 1
ATOM 3592 C CA . LEU A 1 506 ? 27.613 5.856 -39.093 1.00 98.25 506 LEU A CA 1
ATOM 3593 C C . LEU A 1 506 ? 26.226 5.885 -38.445 1.00 98.25 506 LEU A C 1
ATOM 3595 O O . LEU A 1 506 ? 26.121 6.108 -37.236 1.00 98.25 506 LEU A O 1
ATOM 3599 N N . LYS A 1 507 ? 25.166 5.672 -39.227 1.00 98.12 507 LYS A N 1
ATOM 3600 C CA . LYS A 1 507 ? 23.777 5.681 -38.735 1.00 98.12 507 LYS A CA 1
ATOM 3601 C C . LYS A 1 507 ? 23.138 4.320 -38.966 1.00 98.12 507 LYS A C 1
ATOM 3603 O O . LYS A 1 507 ? 23.159 3.849 -40.090 1.00 98.12 507 LYS A O 1
ATOM 3608 N N . LEU A 1 508 ? 22.529 3.738 -37.939 1.00 97.00 508 LEU A N 1
ATOM 3609 C CA . LEU A 1 508 ? 21.669 2.558 -38.016 1.00 97.00 508 LEU A CA 1
ATOM 3610 C C . LEU A 1 508 ? 20.217 2.992 -37.802 1.00 97.00 508 LEU A C 1
ATOM 3612 O O . LEU A 1 508 ? 19.921 3.680 -36.823 1.00 97.00 508 LEU A O 1
ATOM 3616 N N . ARG A 1 509 ? 19.322 2.600 -38.709 1.00 95.56 509 ARG A N 1
ATOM 3617 C CA . ARG A 1 509 ? 17.874 2.823 -38.612 1.00 95.56 509 ARG A CA 1
ATOM 3618 C C . ARG A 1 509 ? 17.133 1.590 -39.106 1.00 95.56 509 ARG A C 1
ATOM 3620 O O . ARG A 1 509 ? 17.219 1.277 -40.285 1.00 95.56 509 ARG A O 1
ATOM 3627 N N . HIS A 1 510 ? 16.422 0.898 -38.217 1.00 92.00 510 HIS A N 1
ATOM 3628 C CA . HIS A 1 510 ? 15.588 -0.266 -38.555 1.00 92.00 510 HIS A CA 1
ATOM 3629 C C . HIS A 1 510 ? 16.284 -1.303 -39.455 1.00 92.00 510 HIS A C 1
ATOM 3631 O O . HIS A 1 510 ? 15.750 -1.726 -40.473 1.00 92.00 510 HIS A O 1
ATOM 3637 N N . GLY A 1 511 ? 17.506 -1.702 -39.094 1.00 93.62 511 GLY A N 1
ATOM 3638 C CA . GLY A 1 511 ? 18.251 -2.700 -39.867 1.00 93.62 511 GLY A CA 1
ATOM 3639 C C . GLY A 1 511 ? 18.869 -2.175 -41.169 1.00 93.62 511 GLY A C 1
ATOM 3640 O O . GLY A 1 511 ? 19.336 -2.987 -41.968 1.00 93.62 511 GLY A O 1
ATOM 3641 N N . VAL A 1 512 ? 18.910 -0.853 -41.363 1.00 95.19 512 VAL A N 1
ATOM 3642 C CA . VAL A 1 512 ? 19.631 -0.177 -42.449 1.00 95.19 512 VAL A CA 1
ATOM 3643 C C . VAL A 1 512 ? 20.766 0.664 -41.873 1.00 95.19 512 VAL A C 1
ATOM 3645 O O . VAL A 1 512 ? 20.534 1.531 -41.028 1.00 95.19 512 VAL A O 1
ATOM 3648 N N . ILE A 1 513 ? 21.988 0.435 -42.345 1.00 97.19 513 ILE A N 1
ATOM 3649 C CA . ILE A 1 513 ? 23.148 1.277 -42.065 1.00 97.19 513 ILE A CA 1
ATOM 3650 C C . ILE A 1 513 ? 23.335 2.292 -43.190 1.00 97.19 513 ILE A C 1
ATOM 3652 O O . ILE A 1 513 ? 23.253 1.942 -44.359 1.00 97.19 513 ILE A O 1
ATOM 3656 N N . THR A 1 514 ? 23.622 3.544 -42.845 1.00 97.00 514 THR A N 1
ATOM 3657 C CA . THR A 1 514 ? 24.138 4.559 -43.771 1.00 97.00 514 THR A CA 1
ATOM 3658 C C . THR A 1 514 ? 25.571 4.894 -43.387 1.00 97.00 514 THR A C 1
ATOM 3660 O O . THR A 1 514 ? 25.822 5.374 -42.274 1.00 97.00 514 THR A O 1
ATOM 3663 N N . GLU A 1 515 ? 26.486 4.631 -44.311 1.00 95.44 515 GLU A N 1
ATOM 3664 C CA . GLU A 1 515 ? 27.919 4.873 -44.188 1.00 95.44 515 GLU A CA 1
ATOM 3665 C C . GLU A 1 515 ? 28.246 6.323 -44.623 1.00 95.44 515 GLU A C 1
ATOM 3667 O O . GLU A 1 515 ? 27.727 6.792 -45.640 1.00 95.44 515 GLU A O 1
ATOM 3672 N N . PRO A 1 516 ? 28.995 7.103 -43.815 1.00 96.75 516 PRO A N 1
ATOM 3673 C CA . PRO A 1 516 ? 29.189 8.537 -44.046 1.00 96.75 516 PRO A CA 1
ATOM 3674 C C . PRO A 1 516 ? 30.206 8.927 -45.132 1.00 96.75 516 PRO A C 1
ATOM 3676 O O . PRO A 1 516 ? 30.207 10.096 -45.523 1.00 96.75 516 PRO A O 1
ATOM 3679 N N . PHE A 1 517 ? 31.105 8.041 -45.562 1.00 96.44 517 PHE A N 1
ATOM 3680 C CA . PHE A 1 517 ? 32.207 8.365 -46.472 1.00 96.44 517 PHE A CA 1
ATOM 3681 C C . PHE A 1 517 ? 31.819 8.203 -47.945 1.00 96.44 517 PHE A C 1
ATOM 3683 O O . PHE A 1 517 ? 32.094 9.098 -48.742 1.00 96.44 517 PHE A O 1
ATOM 3690 N N . SER A 1 518 ? 31.149 7.107 -48.295 1.00 92.25 518 SER A N 1
ATOM 3691 C CA . SER A 1 518 ? 30.578 6.853 -49.620 1.00 92.25 518 SER A CA 1
ATOM 3692 C C . SER A 1 518 ? 29.128 7.345 -49.732 1.00 92.25 518 SER A C 1
ATOM 3694 O O . SER A 1 518 ? 28.626 7.558 -50.834 1.00 92.25 518 SER A O 1
ATOM 3696 N N . GLY A 1 519 ? 28.448 7.554 -48.596 1.00 91.38 519 GLY A N 1
ATOM 3697 C CA . GLY A 1 519 ? 27.020 7.890 -48.544 1.00 91.38 519 GLY A CA 1
ATOM 3698 C C . GLY A 1 519 ? 26.106 6.682 -48.771 1.00 91.38 519 GLY A C 1
ATOM 3699 O O . GLY A 1 519 ? 24.891 6.836 -48.915 1.00 91.38 519 GLY A O 1
ATOM 3700 N N . THR A 1 520 ? 26.684 5.485 -48.814 1.00 93.38 520 THR A N 1
ATOM 3701 C CA . THR A 1 520 ? 26.004 4.264 -49.225 1.00 93.38 520 THR A CA 1
ATOM 3702 C C . THR A 1 520 ? 25.151 3.673 -48.103 1.00 93.38 520 THR A C 1
ATOM 3704 O O . THR A 1 520 ? 25.446 3.820 -46.913 1.00 93.38 520 THR A O 1
ATOM 3707 N N . THR A 1 521 ? 24.068 2.987 -48.477 1.00 95.06 521 THR A N 1
ATOM 3708 C CA . THR A 1 521 ? 23.187 2.279 -47.544 1.00 95.06 521 THR A CA 1
ATOM 3709 C C . THR A 1 521 ? 23.368 0.768 -47.612 1.00 95.06 521 THR A C 1
ATOM 3711 O O . THR A 1 521 ? 23.469 0.186 -48.692 1.00 95.06 521 THR A O 1
ATOM 3714 N N . TYR A 1 522 ? 23.351 0.115 -46.457 1.00 95.06 522 TYR A N 1
ATOM 3715 C CA . TYR A 1 522 ? 23.519 -1.325 -46.304 1.00 95.06 522 TYR A CA 1
ATOM 3716 C C . TYR A 1 522 ? 22.359 -1.904 -45.505 1.00 95.06 522 TYR A C 1
ATOM 3718 O O . TYR A 1 522 ? 21.950 -1.324 -44.502 1.00 95.06 522 TYR A O 1
ATOM 3726 N N . CYS A 1 523 ? 21.844 -3.059 -45.915 1.00 94.50 523 CYS A N 1
ATOM 3727 C CA . CYS A 1 523 ? 20.752 -3.735 -45.225 1.00 94.50 523 CYS A CA 1
ATOM 3728 C C . CYS A 1 523 ? 21.266 -4.938 -44.443 1.00 94.50 523 CYS A C 1
ATOM 3730 O O . CYS A 1 523 ? 22.139 -5.675 -44.909 1.00 94.50 523 CYS A O 1
ATOM 3732 N N . SER A 1 524 ? 20.653 -5.186 -43.287 1.00 90.50 524 SER A N 1
ATOM 3733 C CA . SER A 1 524 ? 20.724 -6.495 -42.637 1.00 90.50 524 SER A CA 1
ATOM 3734 C C . SER A 1 524 ? 20.193 -7.587 -43.574 1.00 90.50 524 SER A C 1
ATOM 3736 O O . SER A 1 524 ? 19.366 -7.304 -44.442 1.00 90.50 524 SER A O 1
ATOM 3738 N N . LEU A 1 525 ? 20.609 -8.843 -43.380 1.00 84.44 525 LEU A N 1
ATOM 3739 C CA . LEU A 1 525 ? 20.126 -9.980 -44.181 1.00 84.44 525 LEU A CA 1
ATOM 3740 C C . LEU A 1 525 ? 18.588 -10.042 -44.257 1.00 84.44 525 LEU A C 1
ATOM 3742 O O . LEU A 1 525 ? 18.025 -10.265 -45.325 1.00 84.44 525 LEU A O 1
ATOM 3746 N N . THR A 1 526 ? 17.895 -9.772 -43.147 1.00 79.88 526 THR A N 1
ATOM 3747 C CA . THR A 1 526 ? 16.424 -9.736 -43.100 1.00 79.88 526 THR A CA 1
ATOM 3748 C C . THR A 1 526 ? 15.831 -8.648 -44.001 1.00 79.88 526 THR A C 1
ATOM 3750 O O . THR A 1 526 ? 14.821 -8.879 -44.661 1.00 79.88 526 THR A O 1
ATOM 3753 N N . GLU A 1 527 ? 16.449 -7.466 -44.047 1.00 81.50 527 GLU A N 1
ATOM 3754 C CA . GLU A 1 527 ? 15.981 -6.339 -44.865 1.00 81.50 527 GLU A CA 1
ATOM 3755 C C . GLU A 1 527 ? 16.404 -6.452 -46.337 1.00 81.50 527 GLU A C 1
ATOM 3757 O O . GLU A 1 527 ? 15.708 -5.948 -47.217 1.00 81.50 527 GLU A O 1
ATOM 3762 N N . GLN A 1 528 ? 17.485 -7.179 -46.638 1.00 77.75 528 GLN A N 1
ATOM 3763 C CA . GLN A 1 528 ? 17.840 -7.528 -48.018 1.00 77.75 528 GLN A CA 1
ATOM 3764 C C . GLN A 1 528 ? 16.745 -8.371 -48.674 1.00 77.75 528 GLN A C 1
ATOM 3766 O O . GLN A 1 528 ? 16.340 -8.077 -49.793 1.00 77.75 528 GLN A O 1
ATOM 3771 N N . VAL A 1 529 ? 16.189 -9.354 -47.953 1.00 77.00 529 VAL A N 1
ATOM 3772 C CA . VAL A 1 529 ? 15.066 -10.178 -48.444 1.00 77.00 529 VAL A CA 1
ATOM 3773 C C . VAL A 1 529 ? 13.821 -9.331 -48.752 1.00 77.00 529 VAL A C 1
ATOM 3775 O O . VAL A 1 529 ? 13.008 -9.702 -49.594 1.00 77.00 529 VAL A O 1
ATOM 3778 N N . ARG A 1 530 ? 13.671 -8.172 -48.099 1.00 80.75 530 ARG A N 1
ATOM 3779 C CA . ARG A 1 530 ? 12.569 -7.224 -48.326 1.00 80.75 530 ARG A CA 1
ATOM 3780 C C . ARG A 1 530 ? 12.847 -6.203 -49.436 1.00 80.75 530 ARG A C 1
ATOM 3782 O O . ARG A 1 530 ? 11.981 -5.375 -49.702 1.00 80.75 530 ARG A O 1
ATOM 3789 N N . ASN A 1 531 ? 14.011 -6.259 -50.092 1.00 75.88 531 ASN A N 1
ATOM 3790 C CA . ASN A 1 531 ? 14.465 -5.299 -51.108 1.00 75.88 531 ASN A CA 1
ATOM 3791 C C . ASN A 1 531 ? 14.535 -3.832 -50.625 1.00 75.88 531 ASN A C 1
ATOM 3793 O O . ASN A 1 531 ? 14.463 -2.903 -51.429 1.00 75.88 531 ASN A O 1
ATOM 3797 N N . THR A 1 532 ? 14.725 -3.592 -49.323 1.00 76.81 532 THR A N 1
ATOM 3798 C CA . THR A 1 532 ? 14.679 -2.237 -48.738 1.00 76.81 532 THR A CA 1
ATOM 3799 C C . THR A 1 532 ? 15.885 -1.357 -49.123 1.00 76.81 532 THR A C 1
ATOM 3801 O O . THR A 1 532 ? 15.753 -0.137 -49.186 1.00 76.81 532 THR A O 1
ATOM 3804 N N . CYS A 1 533 ? 17.057 -1.939 -49.416 1.00 72.69 533 CYS A N 1
ATOM 3805 C CA . CYS A 1 533 ? 18.287 -1.184 -49.738 1.00 72.69 533 CYS A CA 1
ATOM 3806 C C . CYS A 1 533 ? 18.619 -1.084 -51.233 1.00 72.69 533 CYS A C 1
ATOM 3808 O O . CYS A 1 533 ? 19.740 -0.700 -51.577 1.00 72.69 533 CYS A O 1
ATOM 3810 N N . GLY A 1 534 ? 17.648 -1.379 -52.101 1.00 65.25 534 GLY A N 1
ATOM 3811 C CA . GLY A 1 534 ? 17.829 -1.364 -53.549 1.00 65.25 534 GLY A CA 1
ATOM 3812 C C . GLY A 1 534 ? 18.661 -2.549 -54.042 1.00 65.25 534 GLY A C 1
ATOM 3813 O O . GLY A 1 534 ? 19.777 -2.789 -53.569 1.00 65.25 534 GLY A O 1
ATOM 3814 N N . ALA A 1 535 ? 18.083 -3.282 -54.991 1.00 48.72 535 ALA A N 1
ATOM 3815 C CA . ALA A 1 535 ? 18.860 -3.908 -56.049 1.00 48.72 535 ALA A CA 1
ATOM 3816 C C . ALA A 1 535 ? 19.188 -2.838 -57.093 1.00 48.72 535 ALA A C 1
ATOM 3818 O O . ALA A 1 535 ? 18.277 -2.015 -57.360 1.00 48.72 535 ALA A O 1
#

Foldseek 3Di:
DDDDPPPPVVVVVVVVVVVVVVVVVVVVPPPPPPQFDKDKDKWFQAQQGDWDDDPNKIKTGGGQQDPGRKMKMKIWAQDQDDDPQSLQWDFQDIKIFIAIPPRDFTPFWMKIKDAGDDDADPPWFKWKWWDAPPDDDIFTFHWDADPVRRMTITIHRGTGMITITTGHVVSCVVCVCVCCVPPPVLADDQDPQFQPWEADPQRKIKGKDWPSPPAQWGWHWYDDPQWIKIKTAGRHQFKKWKFKPPAWDKDDWDDDPPLVVVLQVVVCVVCVPPPTPIGIRHTPIIIMIIGRNVPDFMKMKIFTQLLSQLVSLQSVLVQVLCVVVVHHVVVVVVPPQLVVQLVVLSVVLVDDSQRDPVSSVSSLVSNLVSVVVVCPPPPDDPDPPRSSRVSVVVSVSSSVVSVVCVVVVNRMTMMTIHMDRHFDAQLLVADWWDDQFKIWHAHRQFWIWIWGDPNPPFTAKIWIWGWDDWDDHSQWIKTKIFTQDIDGGNHDPPDDADDHRDIDIWIHHRQWIQDGGVRAITGDPVVVVVCNRHD

Sequence (535 aa):
MNRVGLKWSIGISAVVACLAAAAIIFVVTRTTIATVPSHTATAKVTDQGVSLSVDEVTVAGPPGIAPAGATLSATTSTDAPFGAAAAMFTGAGGTLELSLSGGLQPAQPLSVTFPVTGPVPESAAATVLTNPSGTTGTHLIPASFDPARRTITAQVDHLSKFWPGFFNFGALTGNIKNFLGQTTGITAAKPDCAGQAANGPDGTTVTLGGDINGAPVWPCVRIEDGKAVVTLTGNSPLPWRIRAAPAATLNPPGTVDASKALVLAGYDTLVKTRPYAEGLLIPGVPLTYRLPAAKLPGVVAGQADVGTYLGMALLFGLDEALTVFGVNLGQIGTSADALRCLGDAVDAAKLGTHPRIDAIAGLTKAVLSCIGAVGHDVPGPIKVVIGILTTGISLVAAGLQGAVLTLTGKDTFTINLTPHPPPITLTTFAAEWGGHTRLLAITKDGLATEHIDDGCCTPVIDLTFRLSQPRGTPEYATATATVTSVTLLNWPTDLKAPTVGQTGTLKLRHGVITEPFSGTTYCSLTEQVRNTCGA

pLDDT: mean 78.53, std 19.17, range [35.62, 98.62]

Organism: NCBI:txid1905142

Secondary structure (DSSP, 8-state):
--SSTTSSHHHHHHHHHHHHHHHHHHHHT------PPPEEEEEE-BTTBEEEEETTEEEEE-TTSS-TTPEEEEEEE-PPP-SGGGGGEEE-S-EEEEEEGGGPPPSSPEEEEEE--SPPPTTPEEEEEEE-TT-SS-EEEEEEEETTTTEEEEEESS-SEEEEEEE-HHHHHHHHHHHHHHHT--SPPPPTTTT--EE-TTS-EEEEEESTTT-SEEEEEEEETTEEEEEEEE-SSS-EEEEEES--EEPPP-S--HHHHHHHHHHHHHHTTSSS-EEEE-TTS-EEEEEEGGG-SEEEEEEE-HHHHHHHHHHHHHHHHHHHTT--HHHHTT-HHHHHHHHHHHHHTT--SS--HHHHHHHHHHHHHHHHTTGGG--SS--SHHHHHHHHHHHHHHHHHHHHHHHTT-SEEEEEEEEEPPPP-GGGT-SEEEETTEEEEE-TT-EEEEEEE-SSS-EEEEEEEEEEEEEE-SSEEEEEEEEEEEEESS--TTS----TT-EEEEEEETTEEE-TTT--EEE-HHHHTTTTT--